Protein AF-A0A6G4RUP7-F1 (afdb_monomer)

Secondary structure (DSSP, 8-state):
-HHHHHHHHHHHHTTTTHHHHHHTHHHHHHHHHHHHHHHHHHHHHHHHHHHHHHHHHHHHHHHHHHHHHHHHHHHHHHHHHHHHHHHHHHHHHHHHH-HHHHHHHHHTBHHHHHHHHHT-HHHHHHHHHHHHHHHHHHHS-S-TT--HHHHHHHHHHHHTTS-HHHHHHHHHHTS-----SS---HHHHHHHHHTTTTTT---SHHHHHTGGGHHHHHHHHHIIIIIHHHHHHHHHHHHHTTT----GGGSTT--PPPBHHHHHHHHS--TTHHHHHHHHHHHHHHHHHHHHHHHHHHHHHHHHHHHHHHHTTT-EEEETTS--EE--SHHHHHHHHHHHHHTBTTB-GGGEEEEETTEEEEGGGGHHHHHHHHHHHHHHHHHT-TTHHHHHHHHHHHHHHHHHHHHHHHHHTSS---

Solvent-accessible surface area (backbone atoms only — not comparable to full-atom values): 23090 Å² total; per-residue (Å²): 122,68,67,64,54,52,53,51,51,53,62,68,44,48,75,79,43,41,68,61,48,66,77,38,42,69,62,54,50,51,51,52,49,50,51,50,50,51,52,50,50,47,52,50,50,52,48,51,52,52,51,52,51,49,51,50,47,52,47,53,52,50,52,50,55,43,52,49,37,42,51,52,43,52,52,54,52,49,53,52,54,59,61,40,49,66,46,48,53,51,42,50,50,46,63,75,66,38,63,68,59,47,54,30,54,73,67,35,31,34,89,48,36,41,64,60,47,65,70,35,65,66,47,47,52,40,51,52,49,53,41,53,52,55,45,44,52,68,73,60,43,62,51,96,81,59,54,70,66,63,46,41,55,58,52,48,59,53,51,75,74,52,56,50,69,59,47,43,52,53,49,51,53,28,34,47,70,76,95,75,88,74,74,78,27,62,66,46,29,54,53,39,60,74,60,44,66,38,50,85,42,64,66,44,71,72,46,54,78,30,59,95,44,45,59,60,48,43,51,53,53,43,35,77,74,45,51,54,59,54,51,51,52,51,53,48,30,52,58,36,55,91,82,47,75,80,52,70,82,76,40,91,84,59,73,88,83,54,38,35,66,59,44,48,38,68,65,42,60,28,69,56,24,65,49,48,52,48,55,62,70,46,40,64,61,49,54,53,52,51,53,52,52,50,53,72,43,27,63,61,53,49,52,53,51,49,56,59,47,47,71,53,44,66,21,33,39,38,39,74,96,53,80,72,43,72,28,84,39,53,70,56,50,52,50,52,50,56,50,47,66,74,43,64,88,78,60,65,46,83,48,28,35,38,35,47,92,90,47,75,45,57,41,59,79,46,45,69,60,50,52,52,49,54,45,37,53,28,42,54,52,44,71,72,37,94,56,36,72,60,53,52,47,54,55,51,48,46,51,49,52,53,50,52,51,51,50,51,57,46,44,55,33,33,89,65,84,126

Mean predicted aligned error: 11.7 Å

Sequence (418 aa):
MPFLFIFAILFALVPIFWNFIVENYVAIGTVATAFAFLATAWAAFEARYSAKAAMKAVKLTSDSLYEMRKASFKQWFQLLLEQHAPMHDEVQNLISTDQDISIKFNINFLQSSFPTLSKKTEVIRYINHIVSILEFVDNDFYTTNASFNEKKQYVEQLTNRINSDVKLVIAILGLNVFDNGTYTPRRLNELLNKYDFFNRECFFKEAIEKINTLDDYVNELFYKNYRNYIEIYMKKNVLTHQVEIINPIANSNFKPKVKTSIAVIWAYNNLCHAYLKKSFDELPGFMKATIDIWLENSLTIKDEHNDIFRNYVGFDLNIQGHDTIKIKAIRQLKFLIDVYLKERGRVDPHSITLTKGTEKVHFVNFIPKIEEYEFNNALLKLEKNHEKKAIIRKILEVVNENIAFYKEQLDACTFNKN

pLDDT: mean 83.31, std 15.47, range [37.56, 97.19]

Organism: Klebsiella pneumoniae (NCBI:txid573)

Structure (mmCIF, N/CA/C/O backbone):
data_AF-A0A6G4RUP7-F1
#
_entry.id   AF-A0A6G4RUP7-F1
#
loop_
_atom_site.group_PDB
_atom_site.id
_ato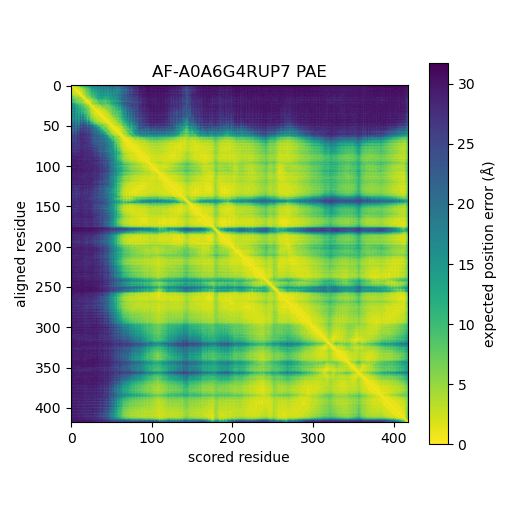m_site.type_symbol
_atom_site.label_atom_id
_atom_site.label_alt_id
_atom_site.label_comp_id
_atom_site.label_asym_id
_atom_site.label_entity_id
_atom_site.label_seq_id
_atom_site.pdbx_PDB_ins_code
_atom_site.Cartn_x
_atom_site.Cartn_y
_atom_site.Cartn_z
_atom_site.occupancy
_atom_site.B_iso_or_equiv
_atom_site.auth_seq_id
_atom_site.auth_comp_id
_atom_site.auth_asym_id
_atom_site.auth_atom_id
_atom_site.pdbx_PDB_model_num
ATOM 1 N N . MET A 1 1 ? -54.847 -14.560 72.078 1.00 48.34 1 MET A N 1
ATOM 2 C CA . MET A 1 1 ? -55.509 -15.356 73.136 1.00 48.34 1 MET A CA 1
ATOM 3 C C . MET A 1 1 ? -56.940 -15.868 72.844 1.00 48.34 1 MET A C 1
ATOM 5 O O . MET A 1 1 ? -57.367 -16.701 73.629 1.00 48.34 1 MET A O 1
ATOM 9 N N . PRO A 1 2 ? -57.679 -15.516 71.761 1.00 49.69 2 PRO A N 1
ATOM 10 C CA . PRO A 1 2 ? -59.009 -16.114 71.519 1.00 49.69 2 PRO A CA 1
ATOM 11 C C . PRO A 1 2 ? -58.966 -17.512 70.864 1.00 49.69 2 PRO A C 1
ATOM 13 O O . PRO A 1 2 ? -59.843 -18.330 71.117 1.00 49.69 2 PRO A O 1
ATOM 16 N N . PHE A 1 3 ? -57.919 -17.840 70.091 1.00 48.69 3 PHE A N 1
ATOM 17 C CA . PHE A 1 3 ? -57.777 -19.157 69.441 1.00 48.69 3 PHE A CA 1
ATOM 18 C C . PHE A 1 3 ? -57.601 -20.321 70.431 1.00 48.69 3 PHE A C 1
ATOM 20 O O . PHE A 1 3 ? -58.200 -21.374 70.245 1.00 48.69 3 PHE A O 1
ATOM 27 N N . LEU A 1 4 ? -56.839 -20.125 71.514 1.00 54.31 4 LEU A N 1
ATOM 28 C CA . LEU A 1 4 ? -56.658 -21.144 72.561 1.00 54.31 4 LEU A CA 1
ATOM 29 C C . LEU A 1 4 ? -57.971 -21.463 73.294 1.00 54.31 4 LEU A C 1
ATOM 31 O O . LEU A 1 4 ? -58.208 -22.612 73.652 1.00 54.31 4 LEU A O 1
ATOM 35 N N . PHE A 1 5 ? -58.845 -20.467 73.458 1.00 59.03 5 PHE A N 1
ATOM 36 C CA . PHE A 1 5 ? -60.151 -20.641 74.095 1.00 59.03 5 PHE A CA 1
ATOM 37 C C . PHE A 1 5 ? -61.119 -21.438 73.204 1.00 59.03 5 PHE A C 1
ATOM 39 O O . PHE A 1 5 ? -61.830 -22.315 73.687 1.00 59.03 5 PHE A O 1
ATOM 46 N N . ILE A 1 6 ? -61.086 -21.204 71.887 1.00 59.59 6 ILE A N 1
ATOM 47 C CA . ILE A 1 6 ? -61.886 -21.952 70.902 1.00 59.59 6 ILE A CA 1
ATOM 48 C C . ILE A 1 6 ? -61.450 -23.424 70.839 1.00 59.59 6 ILE A C 1
ATOM 50 O O . ILE A 1 6 ? -62.300 -24.314 70.846 1.00 59.59 6 ILE A O 1
ATOM 54 N N . PHE A 1 7 ? -60.141 -23.699 70.843 1.00 63.72 7 PHE A N 1
ATOM 55 C CA . PHE A 1 7 ? -59.631 -25.075 70.870 1.00 63.72 7 PHE A CA 1
ATOM 56 C C . PHE A 1 7 ? -59.985 -25.811 72.169 1.00 63.72 7 PHE A C 1
ATOM 58 O O . PHE A 1 7 ? -60.323 -26.991 72.114 1.00 63.72 7 PHE A O 1
ATOM 65 N N . ALA A 1 8 ? -59.977 -25.127 73.319 1.00 66.19 8 ALA A N 1
ATOM 66 C CA . ALA A 1 8 ? -60.380 -25.715 74.597 1.00 66.19 8 ALA A CA 1
ATOM 67 C C . ALA A 1 8 ? -61.874 -26.098 74.628 1.00 66.19 8 ALA A C 1
ATOM 69 O O . ALA A 1 8 ? -62.221 -27.176 75.107 1.00 66.19 8 ALA A O 1
ATOM 70 N N . ILE A 1 9 ? -62.750 -25.258 74.061 1.00 66.12 9 ILE A N 1
ATOM 71 C CA . ILE A 1 9 ? -64.188 -25.553 73.932 1.00 66.12 9 ILE A CA 1
ATOM 72 C C . ILE A 1 9 ? -64.418 -26.728 72.975 1.00 66.12 9 ILE A C 1
ATOM 74 O O . ILE A 1 9 ? -65.184 -27.634 73.292 1.00 66.12 9 ILE A O 1
ATOM 78 N N . LEU A 1 10 ? -63.726 -26.753 71.831 1.00 64.88 10 LEU A N 1
ATOM 79 C CA . LEU A 1 10 ? -63.805 -27.866 70.882 1.00 64.88 10 LEU A CA 1
ATOM 80 C C . LEU A 1 10 ? -63.379 -29.189 71.527 1.00 64.88 10 LEU A C 1
ATOM 82 O O . LEU A 1 10 ? -64.091 -30.175 71.374 1.00 64.88 10 LEU A O 1
ATOM 86 N N . PHE A 1 11 ? -62.289 -29.198 72.304 1.00 67.69 11 PHE A N 1
ATOM 87 C CA . PHE A 1 11 ? -61.836 -30.384 73.041 1.00 67.69 11 PHE A CA 1
ATOM 88 C C . PHE A 1 11 ? -62.833 -30.842 74.117 1.00 67.69 11 PHE A C 1
ATOM 90 O O . PHE A 1 11 ? -63.028 -32.044 74.287 1.00 67.69 11 PHE A O 1
ATOM 97 N N . ALA A 1 12 ? -63.501 -29.911 74.807 1.00 66.88 12 ALA A N 1
ATOM 98 C CA . ALA A 1 12 ? -64.519 -30.229 75.811 1.00 66.88 12 ALA A CA 1
ATOM 99 C C . ALA A 1 12 ? -65.829 -30.781 75.209 1.00 66.88 12 ALA A C 1
ATOM 101 O O . ALA A 1 12 ? -66.570 -31.479 75.898 1.00 66.88 12 ALA A O 1
ATOM 102 N N . LEU A 1 13 ? -66.110 -30.499 73.931 1.00 63.34 13 LEU A N 1
ATOM 103 C CA . LEU A 1 13 ? -67.299 -30.980 73.215 1.00 63.34 13 LEU A CA 1
ATOM 104 C C . LEU A 1 13 ? -67.111 -32.368 72.571 1.00 63.34 13 LEU A C 1
ATOM 106 O O . LEU A 1 13 ? -68.105 -33.029 72.268 1.00 63.34 13 LEU A O 1
ATOM 110 N N . VAL A 1 14 ? -65.869 -32.847 72.405 1.00 65.75 14 VAL A N 1
ATOM 111 C CA . VAL A 1 14 ? -65.560 -34.174 71.825 1.00 65.75 14 VAL A CA 1
ATOM 112 C C . VAL A 1 14 ? -66.259 -35.339 72.548 1.00 65.75 14 VAL A C 1
ATOM 114 O O . VAL A 1 14 ? -66.819 -36.190 71.856 1.00 65.75 14 VAL A O 1
ATOM 117 N N . PRO A 1 15 ? -66.305 -35.406 73.897 1.00 65.50 15 PRO A N 1
ATOM 118 C CA . PRO A 1 15 ? -66.977 -36.503 74.599 1.00 65.50 15 PRO A CA 1
ATOM 119 C C . PRO A 1 15 ? -68.500 -36.477 74.416 1.00 65.50 15 PRO A C 1
ATOM 121 O O . PRO A 1 15 ? -69.138 -37.524 74.381 1.00 65.50 15 PRO A O 1
ATOM 124 N N . ILE A 1 16 ? -69.081 -35.279 74.281 1.00 63.94 16 ILE A N 1
ATOM 125 C CA . ILE A 1 16 ? -70.534 -35.062 74.193 1.00 63.94 16 ILE A CA 1
ATOM 126 C C . ILE A 1 16 ? -71.071 -35.508 72.828 1.00 63.94 16 ILE A C 1
ATOM 128 O O . ILE A 1 16 ? -72.157 -36.074 72.742 1.00 63.94 16 ILE A O 1
ATOM 132 N N . PHE A 1 17 ? -70.295 -35.308 71.762 1.00 62.25 17 PHE A N 1
ATOM 133 C CA . PHE A 1 17 ? -70.669 -35.689 70.397 1.00 62.25 17 PHE A CA 1
ATOM 134 C C . PHE A 1 17 ? -70.035 -37.005 69.931 1.00 62.25 17 PHE A C 1
ATOM 136 O O . PHE A 1 17 ? -70.113 -37.330 68.748 1.00 62.25 17 PHE A O 1
ATOM 143 N N . TRP A 1 18 ? -69.440 -37.787 70.838 1.00 63.56 18 TRP A N 1
ATOM 144 C CA . TRP A 1 18 ? -68.700 -39.004 70.496 1.00 63.56 18 TRP A CA 1
ATOM 145 C C . TRP A 1 18 ? -69.524 -39.995 69.662 1.00 63.56 18 TRP A C 1
ATOM 147 O O . TRP A 1 18 ? -69.054 -40.459 68.628 1.00 63.56 18 TRP A O 1
ATOM 157 N N . ASN A 1 19 ? -70.785 -40.238 70.030 1.00 60.81 19 ASN A N 1
ATOM 158 C CA . ASN A 1 19 ? -71.661 -41.145 69.277 1.00 60.81 19 ASN A CA 1
ATOM 159 C C . ASN A 1 19 ? -71.969 -40.623 67.861 1.00 60.81 19 ASN A C 1
ATOM 161 O O . ASN A 1 19 ? -71.905 -41.383 66.900 1.00 60.81 19 ASN A O 1
ATOM 165 N N . PHE A 1 20 ? -72.205 -39.316 67.707 1.00 62.66 20 PHE A N 1
ATOM 166 C CA . PHE A 1 20 ? -72.442 -38.689 66.401 1.00 62.66 20 PHE A CA 1
ATOM 167 C C . PHE A 1 20 ? -71.188 -38.705 65.510 1.00 62.66 20 PHE A C 1
ATOM 169 O O . PHE A 1 20 ? -71.284 -38.943 64.305 1.00 62.66 20 PHE A O 1
ATOM 176 N N . ILE A 1 21 ? -70.010 -38.479 66.107 1.00 61.12 21 ILE A N 1
ATOM 177 C CA . ILE A 1 21 ? -68.705 -38.547 65.434 1.00 61.12 21 ILE A CA 1
ATOM 178 C C . ILE A 1 21 ? -68.426 -39.973 64.957 1.00 61.12 21 ILE A C 1
ATOM 180 O O . ILE A 1 21 ? -67.975 -40.144 63.829 1.00 61.12 21 ILE A O 1
ATOM 184 N N . VAL A 1 22 ? -68.714 -40.987 65.779 1.00 62.38 22 VAL A N 1
ATOM 185 C CA . VAL A 1 22 ? -68.520 -42.402 65.425 1.00 62.38 22 VAL A CA 1
ATOM 186 C C . VAL A 1 22 ? -69.478 -42.832 64.312 1.00 62.38 22 VAL A C 1
ATOM 188 O O . VAL A 1 22 ? -69.045 -43.494 63.373 1.00 62.38 22 VAL A O 1
ATOM 191 N N . GLU A 1 23 ? -70.745 -42.412 64.348 1.00 61.03 23 GLU A N 1
ATOM 192 C CA . GLU A 1 23 ? -71.731 -42.748 63.307 1.00 61.03 23 GLU A CA 1
ATOM 193 C C . GLU A 1 23 ? -71.454 -42.064 61.958 1.00 61.03 23 GLU A C 1
ATOM 195 O O . GLU A 1 23 ? -71.748 -42.629 60.907 1.00 61.03 23 GLU A O 1
ATOM 200 N N . ASN A 1 24 ? -70.846 -40.873 61.959 1.00 56.72 24 ASN A N 1
ATOM 201 C CA . ASN A 1 24 ? -70.626 -40.065 60.752 1.00 56.72 24 ASN A CA 1
ATOM 202 C C . ASN A 1 24 ? -69.139 -39.870 60.410 1.00 56.72 24 ASN A C 1
ATOM 204 O O . ASN A 1 24 ? -68.794 -38.974 59.633 1.00 56.72 24 ASN A O 1
ATOM 208 N N . TYR A 1 25 ? -68.246 -40.701 60.962 1.00 56.31 25 TYR A N 1
ATOM 209 C CA . TYR A 1 25 ? -66.792 -40.502 60.876 1.00 56.31 25 TYR A CA 1
ATOM 210 C C . TYR A 1 25 ? -66.284 -40.429 59.427 1.00 56.31 25 TYR A C 1
ATOM 212 O O . TYR A 1 25 ? -65.372 -39.659 59.124 1.00 56.31 25 TYR A O 1
ATOM 220 N N . VAL A 1 26 ? -66.910 -41.179 58.511 1.00 50.34 26 VAL A N 1
ATOM 221 C CA . VAL A 1 26 ? -66.578 -41.180 57.077 1.00 50.34 26 VAL A CA 1
ATOM 222 C C . VAL A 1 26 ? -66.950 -39.849 56.416 1.00 50.34 26 VAL A C 1
ATOM 224 O O . VAL A 1 26 ? -66.156 -39.308 55.645 1.00 50.34 26 VAL A O 1
ATOM 227 N N . ALA A 1 27 ? -68.124 -39.293 56.737 1.00 49.22 27 ALA A N 1
ATOM 228 C CA . ALA A 1 27 ? -68.607 -38.018 56.200 1.00 49.22 27 ALA A CA 1
ATOM 229 C C . ALA A 1 27 ? -67.805 -36.827 56.759 1.00 49.22 27 ALA A C 1
ATOM 231 O O . ALA A 1 27 ? -67.409 -35.925 56.022 1.00 49.22 27 ALA A O 1
ATOM 232 N N . ILE A 1 28 ? -67.481 -36.856 58.054 1.00 54.28 28 ILE A N 1
ATOM 233 C CA . ILE A 1 28 ? -66.636 -35.842 58.701 1.00 54.28 28 ILE A CA 1
ATOM 234 C C . ILE A 1 28 ? -65.202 -35.915 58.158 1.00 54.28 28 ILE A C 1
ATOM 236 O O . ILE A 1 28 ? -64.603 -34.882 57.855 1.00 54.28 28 ILE A O 1
ATOM 240 N N . GLY A 1 29 ? -64.668 -37.124 57.960 1.00 43.44 29 GLY A N 1
ATOM 241 C CA . GLY A 1 29 ? -63.347 -37.344 57.373 1.00 43.44 29 GLY A CA 1
ATOM 242 C C . GLY A 1 29 ? -63.241 -36.841 55.931 1.00 43.44 29 GLY A C 1
ATOM 243 O O . GLY A 1 29 ? -62.243 -36.216 55.571 1.00 43.44 29 GLY A O 1
ATOM 244 N N . THR A 1 30 ? -64.279 -37.032 55.109 1.00 44.81 30 THR A N 1
ATOM 245 C CA . THR A 1 30 ? -64.307 -36.532 53.721 1.00 44.81 30 THR A CA 1
ATOM 246 C C . THR A 1 30 ? -64.417 -35.009 53.651 1.00 44.81 30 THR A C 1
ATOM 248 O O . THR A 1 30 ? -63.700 -34.392 52.864 1.00 44.81 30 THR A O 1
ATOM 251 N N . VAL A 1 31 ? -65.222 -34.380 54.513 1.00 42.66 31 VAL A N 1
ATOM 252 C CA . VAL A 1 31 ? -65.316 -32.911 54.608 1.00 42.66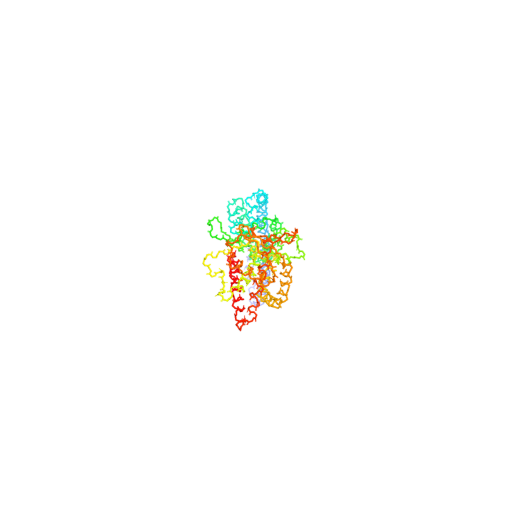 31 VAL A CA 1
ATOM 253 C C . VAL A 1 31 ? -64.005 -32.298 55.113 1.00 42.66 31 VAL A C 1
ATOM 255 O O . VAL A 1 31 ? -63.512 -31.340 54.520 1.00 42.66 31 VAL A O 1
ATOM 258 N N . ALA A 1 32 ? -63.384 -32.876 56.145 1.00 47.16 32 ALA A N 1
ATOM 259 C CA . ALA A 1 32 ? -62.076 -32.438 56.637 1.00 47.16 32 ALA A CA 1
ATOM 260 C C . ALA A 1 32 ? -60.985 -32.564 55.560 1.00 47.16 32 ALA A C 1
ATOM 262 O O . ALA A 1 32 ? -60.170 -31.658 55.390 1.00 47.16 32 ALA A O 1
ATOM 263 N N . THR A 1 33 ? -61.013 -33.648 54.780 1.00 44.12 33 THR A N 1
ATOM 264 C CA . THR A 1 33 ? -60.099 -33.861 53.650 1.00 44.12 33 THR A CA 1
ATOM 265 C C . THR A 1 33 ? -60.329 -32.823 52.546 1.00 44.12 33 THR A C 1
ATOM 267 O O . THR A 1 33 ? -59.367 -32.251 52.041 1.00 44.12 33 THR A O 1
ATOM 270 N N . ALA A 1 34 ? -61.582 -32.491 52.215 1.00 37.56 34 ALA A N 1
ATOM 271 C CA . ALA A 1 34 ? -61.910 -31.443 51.245 1.00 37.56 34 ALA A CA 1
ATOM 272 C C . ALA A 1 34 ? -61.453 -30.046 51.708 1.00 37.56 34 ALA A C 1
ATOM 274 O O . ALA A 1 34 ? -60.876 -29.297 50.919 1.00 37.56 34 ALA A O 1
ATOM 275 N N . PHE A 1 35 ? -61.629 -29.708 52.991 1.00 42.44 35 PHE A N 1
ATOM 276 C CA . PHE A 1 35 ? -61.098 -28.467 53.565 1.00 42.44 35 PHE A CA 1
ATOM 277 C C . PHE A 1 35 ? -59.569 -28.439 53.579 1.00 42.44 35 PHE A C 1
ATOM 279 O O . PHE A 1 35 ? -58.987 -27.401 53.271 1.00 42.44 35 PHE A O 1
ATOM 286 N N . ALA A 1 36 ? -58.909 -29.564 53.863 1.00 45.16 36 ALA A N 1
ATOM 287 C CA . ALA A 1 36 ? -57.458 -29.670 53.760 1.00 45.16 36 ALA A CA 1
ATOM 288 C C . ALA A 1 36 ? -56.982 -29.475 52.310 1.00 45.16 36 ALA A C 1
ATOM 290 O O . ALA A 1 36 ? -56.021 -28.740 52.090 1.00 45.16 36 ALA A O 1
ATOM 291 N N . PHE A 1 37 ? -57.676 -30.029 51.308 1.00 39.66 37 PHE A N 1
ATOM 292 C CA . PHE A 1 37 ? -57.364 -29.795 49.894 1.00 39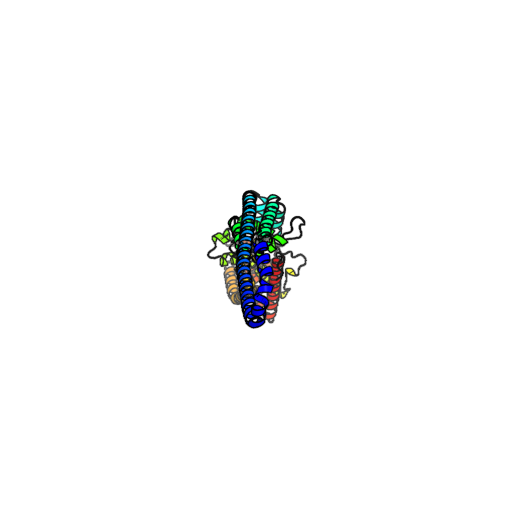.66 37 PHE A CA 1
ATOM 293 C C . PHE A 1 37 ? -57.582 -28.339 49.474 1.00 39.66 37 PHE A C 1
ATOM 295 O O . PHE A 1 37 ? -56.735 -27.788 48.777 1.00 39.66 37 PHE A O 1
ATOM 302 N N . LEU A 1 38 ? -58.660 -27.690 49.922 1.00 40.97 38 LEU A N 1
ATOM 303 C CA . LEU A 1 38 ? -58.923 -26.274 49.642 1.00 40.97 38 LEU A CA 1
ATOM 304 C C . LEU A 1 38 ? -57.905 -25.354 50.324 1.00 40.97 38 LEU A C 1
ATOM 306 O O . LEU A 1 38 ? -57.403 -24.432 49.688 1.00 40.97 38 LEU A O 1
ATOM 310 N N . ALA A 1 39 ? -57.538 -25.634 51.577 1.00 45.56 39 ALA A N 1
ATOM 311 C CA . ALA A 1 39 ? -56.478 -24.920 52.284 1.00 45.56 39 ALA A CA 1
ATOM 312 C C . ALA A 1 39 ? -55.111 -25.123 51.609 1.00 45.56 39 ALA A C 1
ATOM 314 O O . ALA A 1 39 ? -54.370 -24.163 51.415 1.00 45.56 39 ALA A O 1
ATOM 315 N N . THR A 1 40 ? -54.802 -26.347 51.172 1.00 45.41 40 THR A N 1
ATOM 316 C CA . THR A 1 40 ? -53.569 -26.651 50.426 1.00 45.41 40 THR A CA 1
ATOM 317 C C . THR A 1 40 ? -53.556 -25.957 49.062 1.00 45.41 40 THR A C 1
ATOM 319 O O . THR A 1 40 ? -52.537 -25.397 48.663 1.00 45.41 40 THR A O 1
ATOM 322 N N . ALA A 1 41 ? -54.689 -25.926 48.356 1.00 40.56 41 ALA A N 1
ATOM 323 C CA . ALA A 1 41 ? -54.832 -25.238 47.076 1.00 40.56 41 ALA A CA 1
ATOM 324 C C . ALA A 1 41 ? -54.733 -23.712 47.221 1.00 40.56 41 ALA A C 1
ATOM 326 O O . ALA A 1 41 ? -54.109 -23.062 46.385 1.00 40.56 41 ALA A O 1
ATOM 327 N N . TRP A 1 42 ? -55.291 -23.145 48.294 1.00 47.56 42 TRP A N 1
ATOM 328 C CA . TRP A 1 42 ? -55.171 -21.726 48.622 1.00 47.56 42 TRP A CA 1
ATOM 329 C C . TRP A 1 42 ? -53.729 -21.350 48.967 1.00 47.56 42 TRP A C 1
ATOM 331 O O . TRP A 1 42 ? -53.185 -20.415 48.386 1.00 47.56 42 TRP A O 1
ATOM 341 N N . ALA A 1 43 ? -53.068 -22.134 49.822 1.00 51.12 43 ALA A N 1
ATOM 342 C CA . ALA A 1 43 ? -51.656 -21.949 50.141 1.00 51.12 43 ALA A CA 1
ATOM 343 C C . ALA A 1 43 ? -50.767 -22.071 48.889 1.00 51.12 43 ALA A C 1
ATOM 345 O O . ALA A 1 43 ? -49.859 -21.266 48.693 1.00 51.12 43 ALA A O 1
ATOM 346 N N . ALA A 1 44 ? -51.054 -23.018 47.988 1.00 43.22 44 ALA A N 1
ATOM 347 C CA . ALA A 1 44 ? -50.356 -23.146 46.708 1.00 43.22 44 ALA A CA 1
ATOM 348 C C . ALA A 1 44 ? -50.629 -21.958 45.761 1.00 43.22 44 ALA A C 1
ATOM 350 O O . ALA A 1 44 ? -49.724 -21.506 45.052 1.00 43.22 44 ALA A O 1
ATOM 351 N N . PHE A 1 45 ? -51.852 -21.422 45.752 1.00 48.28 45 PHE A N 1
ATOM 352 C CA . PHE A 1 45 ? -52.222 -20.238 44.976 1.00 48.28 45 PHE A CA 1
ATOM 353 C C . PHE A 1 45 ? -51.530 -18.967 45.497 1.00 48.28 45 PHE A C 1
ATOM 355 O O . PHE A 1 45 ? -50.929 -18.235 44.706 1.00 48.28 45 PHE A O 1
ATOM 362 N N . GLU A 1 46 ? -51.528 -18.735 46.812 1.00 54.03 46 GLU A N 1
ATOM 363 C CA . GLU A 1 46 ? -50.800 -17.631 47.452 1.00 54.03 46 GLU A CA 1
ATOM 364 C C . GLU A 1 46 ? -49.282 -17.759 47.274 1.00 54.03 46 GLU A C 1
ATOM 366 O O . GLU A 1 46 ? -48.610 -16.763 46.989 1.00 54.03 46 GLU A O 1
ATOM 371 N N . ALA A 1 47 ? -48.734 -18.976 47.346 1.00 45.41 47 ALA A N 1
ATOM 372 C CA . ALA A 1 47 ? -47.324 -19.238 47.064 1.00 45.41 47 ALA A CA 1
ATOM 373 C C . ALA A 1 47 ? -46.972 -18.918 45.602 1.00 45.41 47 ALA A C 1
ATOM 375 O O . ALA A 1 47 ? -45.949 -18.286 45.335 1.00 45.41 47 ALA A O 1
ATOM 376 N N . ARG A 1 48 ? -47.839 -19.268 44.641 1.00 42.38 48 ARG A N 1
ATOM 377 C CA . ARG A 1 48 ? -47.665 -18.916 43.222 1.00 42.38 48 ARG A CA 1
ATOM 378 C C . ARG A 1 48 ? -47.748 -17.407 42.988 1.00 42.38 48 ARG A C 1
ATOM 380 O O . ARG A 1 48 ? -46.958 -16.868 42.211 1.00 42.38 48 ARG A O 1
ATOM 387 N N . TYR A 1 49 ? -48.687 -16.719 43.636 1.00 57.84 49 TYR A N 1
ATOM 388 C CA . TYR A 1 49 ? -48.815 -15.263 43.548 1.00 57.84 49 TYR A CA 1
ATOM 389 C C . TYR A 1 49 ? -47.584 -14.558 44.139 1.00 57.84 49 TYR A C 1
ATOM 391 O O . TYR A 1 49 ? -47.001 -13.685 43.491 1.00 57.84 49 TYR A O 1
ATOM 399 N N . SER A 1 50 ? -47.115 -15.016 45.302 1.00 43.53 50 SER A N 1
ATOM 400 C CA . SER A 1 50 ? -45.895 -14.533 45.958 1.00 43.53 50 SER A CA 1
ATOM 401 C C . SER A 1 50 ? -44.644 -14.793 45.117 1.00 43.53 50 SER A C 1
ATOM 403 O O . SER A 1 50 ? -43.832 -13.890 44.938 1.00 43.53 50 SER A O 1
ATOM 405 N N . ALA A 1 51 ? -44.513 -15.973 44.504 1.00 42.88 51 ALA A N 1
ATOM 406 C CA . ALA A 1 51 ? -43.414 -16.288 43.591 1.00 42.88 51 ALA A CA 1
ATOM 407 C C . ALA A 1 51 ? -43.431 -15.405 42.332 1.00 42.88 51 ALA A C 1
ATOM 409 O O . ALA A 1 51 ? -42.384 -14.943 41.886 1.00 42.88 51 ALA A O 1
ATOM 410 N N . LYS A 1 52 ? -44.613 -15.105 41.776 1.00 54.91 52 LYS A N 1
ATOM 411 C CA . LYS A 1 52 ? -44.753 -14.192 40.631 1.00 54.91 52 LYS A CA 1
ATOM 412 C C . LYS A 1 52 ? -44.385 -12.753 41.002 1.00 54.91 52 LYS A C 1
ATOM 414 O O . LYS A 1 52 ? -43.732 -12.073 40.211 1.00 54.91 52 LYS A O 1
ATOM 419 N N . ALA A 1 53 ? -44.773 -12.291 42.189 1.00 50.84 53 ALA A N 1
ATOM 420 C CA . ALA A 1 53 ? -44.380 -10.985 42.711 1.00 50.84 53 ALA A CA 1
ATOM 421 C C . ALA A 1 53 ? -42.868 -10.917 42.985 1.00 50.84 53 ALA A C 1
ATOM 423 O O . ALA A 1 53 ? -42.230 -9.946 42.587 1.00 50.84 53 ALA A O 1
ATOM 424 N N . ALA A 1 54 ? -42.279 -11.971 43.558 1.00 41.25 54 ALA A N 1
ATOM 425 C CA . ALA A 1 54 ? -40.840 -12.093 43.771 1.00 41.25 54 ALA A CA 1
ATOM 426 C C . ALA A 1 54 ? -40.068 -12.131 42.447 1.00 41.25 54 ALA A C 1
ATOM 428 O O . ALA A 1 54 ? -39.093 -11.410 42.304 1.00 41.25 54 ALA A O 1
ATOM 429 N N . MET A 1 55 ? -40.529 -12.871 41.434 1.00 43.88 55 MET A N 1
ATOM 430 C CA . MET A 1 55 ? -39.944 -12.840 40.088 1.00 43.88 55 MET A CA 1
ATOM 431 C C . MET A 1 55 ? -40.063 -11.461 39.442 1.00 43.88 55 MET A C 1
ATOM 433 O O . MET A 1 55 ? -39.125 -11.014 38.792 1.00 43.88 55 MET A O 1
ATOM 437 N N . LYS A 1 56 ? -41.194 -10.766 39.621 1.00 54.59 56 LYS A N 1
ATOM 438 C CA . LYS A 1 56 ? -41.361 -9.392 39.134 1.00 54.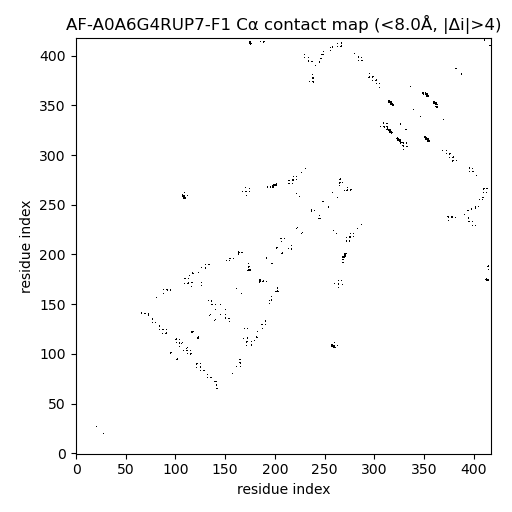59 56 LYS A CA 1
ATOM 439 C C . LYS A 1 56 ? -40.410 -8.433 39.853 1.00 54.59 56 LYS A C 1
ATOM 441 O O . LYS A 1 56 ? -39.821 -7.590 39.191 1.00 54.59 56 LYS A O 1
ATOM 446 N N . ALA A 1 57 ? -40.221 -8.585 41.162 1.00 45.28 57 ALA A N 1
ATOM 447 C CA . ALA A 1 57 ? -39.262 -7.812 41.943 1.00 45.28 57 ALA A CA 1
ATOM 448 C C . ALA A 1 57 ? -37.815 -8.129 41.536 1.00 45.28 57 ALA A C 1
ATOM 450 O O . ALA A 1 57 ? -37.060 -7.211 41.262 1.00 45.28 57 ALA A O 1
ATOM 451 N N . VAL A 1 58 ? -37.446 -9.404 41.387 1.00 42.59 58 VAL A N 1
ATOM 452 C CA . VAL A 1 58 ? -36.133 -9.843 40.882 1.00 42.59 58 VAL A CA 1
ATOM 453 C C . VAL A 1 58 ? -35.887 -9.309 39.476 1.00 42.59 58 VAL A C 1
ATOM 455 O O . VAL A 1 58 ? -34.791 -8.840 39.194 1.00 42.59 58 VAL A O 1
ATOM 458 N N . LYS A 1 59 ? -36.901 -9.320 38.605 1.00 47.91 59 LYS A N 1
ATOM 459 C CA . LYS A 1 59 ? -36.814 -8.738 37.266 1.00 47.91 59 LYS A CA 1
ATOM 460 C C . LYS A 1 59 ? -36.617 -7.224 37.328 1.00 47.91 59 LYS A C 1
ATOM 462 O O . LYS A 1 59 ? -35.692 -6.735 36.707 1.00 47.91 59 LYS A O 1
ATOM 467 N N . LEU A 1 60 ? -37.397 -6.503 38.137 1.00 54.09 60 LEU A N 1
ATOM 468 C CA . LEU A 1 60 ? -37.225 -5.060 38.353 1.00 54.09 60 LEU A CA 1
ATOM 469 C C . LEU A 1 60 ? -35.843 -4.715 38.932 1.00 54.09 60 LEU A C 1
ATOM 471 O O . LEU A 1 60 ? -35.245 -3.732 38.510 1.00 54.09 60 LEU A O 1
ATOM 475 N N . THR A 1 61 ? -35.316 -5.525 39.853 1.00 51.34 61 THR A N 1
ATOM 476 C CA . THR A 1 61 ? -33.965 -5.366 40.415 1.00 51.34 61 THR A CA 1
ATOM 477 C C . THR A 1 61 ? -32.881 -5.706 39.392 1.00 51.34 61 THR A C 1
ATOM 479 O O . THR A 1 61 ? -31.854 -5.043 39.325 1.00 51.34 61 THR A O 1
ATOM 482 N N . SER A 1 62 ? -33.089 -6.726 38.562 1.00 51.34 62 SER A N 1
ATOM 483 C CA . SER A 1 62 ? -32.182 -7.069 37.463 1.00 51.34 62 SER A CA 1
ATOM 484 C C . SER A 1 62 ? -32.149 -5.965 36.405 1.00 51.34 62 SER A C 1
ATOM 486 O O . SER A 1 62 ? -31.068 -5.567 35.972 1.00 51.34 62 SER A O 1
ATOM 488 N N . ASP A 1 63 ? -33.319 -5.450 36.022 1.00 62.75 63 ASP A N 1
ATOM 489 C CA . ASP A 1 63 ? -33.484 -4.355 35.067 1.00 62.75 63 ASP A CA 1
ATOM 490 C C . ASP A 1 63 ? -32.866 -3.061 35.631 1.00 62.75 63 ASP A C 1
ATOM 492 O O . ASP A 1 63 ? -32.137 -2.369 34.923 1.00 62.75 63 ASP A O 1
ATOM 496 N N . SER A 1 64 ? -33.043 -2.769 36.927 1.00 56.75 64 SER A N 1
ATOM 497 C CA . SER A 1 64 ? -32.415 -1.606 37.570 1.00 56.75 64 SER A CA 1
ATOM 498 C C . SER A 1 64 ? -30.892 -1.734 37.682 1.00 56.75 64 SER A C 1
ATOM 500 O O . SER A 1 64 ? -30.180 -0.770 37.408 1.00 56.75 64 SER A O 1
ATOM 502 N N . LEU A 1 65 ? -30.361 -2.920 38.001 1.00 62.75 65 LEU A N 1
ATOM 503 C CA . LEU A 1 65 ? -28.917 -3.194 37.997 1.00 62.75 65 LEU A CA 1
ATOM 504 C C . LEU A 1 65 ? -28.316 -3.121 36.589 1.00 62.75 65 LEU A C 1
ATOM 506 O O . LEU A 1 65 ? -27.150 -2.757 36.430 1.00 62.75 65 LEU A O 1
ATOM 510 N N . TYR A 1 66 ? -29.071 -3.509 35.563 1.00 71.88 66 TYR A N 1
ATOM 511 C CA . TYR A 1 66 ? -28.666 -3.357 34.169 1.00 71.88 66 TYR A CA 1
ATOM 512 C C . TYR A 1 66 ? -28.608 -1.877 33.768 1.00 71.88 66 TYR A C 1
ATOM 514 O O . TYR A 1 66 ? -27.571 -1.428 33.279 1.00 71.88 66 TYR A O 1
ATOM 522 N N . GLU A 1 67 ? -29.657 -1.099 34.049 1.00 73.06 67 GLU A N 1
ATOM 523 C CA . GLU A 1 67 ? -29.676 0.338 33.753 1.00 73.06 67 GLU A CA 1
ATOM 524 C C . GLU A 1 67 ? -28.605 1.107 34.539 1.00 73.06 67 GLU A C 1
ATOM 526 O O . GLU A 1 67 ? -27.945 1.981 33.981 1.00 73.06 67 GLU A O 1
ATOM 531 N N . MET A 1 68 ? -28.337 0.731 35.794 1.00 65.12 68 MET A N 1
ATOM 532 C CA . MET A 1 68 ? -27.249 1.311 36.587 1.00 65.12 68 MET A CA 1
ATOM 533 C C . MET A 1 68 ? -25.875 1.024 35.966 1.00 65.12 68 MET A C 1
ATOM 535 O O . MET A 1 68 ? -25.083 1.945 35.783 1.00 65.12 68 MET A O 1
ATOM 539 N N . ARG A 1 69 ? -25.597 -0.231 35.576 1.00 69.69 69 ARG A N 1
ATOM 540 C CA . ARG A 1 69 ? -24.340 -0.599 34.894 1.00 69.69 69 ARG A CA 1
ATOM 541 C C . ARG A 1 69 ? -24.174 0.143 33.572 1.00 69.69 69 ARG A C 1
ATOM 543 O O . ARG A 1 69 ? -23.091 0.639 33.278 1.00 69.69 69 ARG A O 1
ATOM 550 N N . LYS A 1 70 ? -25.250 0.263 32.796 1.00 83.56 70 LYS A N 1
ATOM 551 C CA . LYS A 1 70 ? -25.276 1.010 31.535 1.00 83.56 70 LYS A CA 1
ATOM 552 C C . LYS A 1 70 ? -25.033 2.503 31.746 1.00 83.56 70 LYS A C 1
ATOM 554 O O . LYS A 1 70 ? -24.285 3.106 30.979 1.00 83.56 70 LYS A O 1
ATOM 559 N N . ALA A 1 71 ? -25.632 3.099 32.775 1.00 71.44 71 ALA A N 1
ATOM 560 C CA . ALA A 1 71 ? -25.410 4.494 33.141 1.00 71.44 71 ALA A CA 1
ATOM 561 C C . ALA A 1 71 ? -23.957 4.736 33.573 1.00 71.44 71 ALA A C 1
ATOM 563 O O . ALA A 1 71 ? -23.317 5.640 33.040 1.00 71.44 71 ALA A O 1
ATOM 564 N N . SER A 1 72 ? -23.403 3.886 34.447 1.00 65.44 72 SER A N 1
ATOM 565 C CA . SER A 1 72 ? -21.992 3.958 34.843 1.00 65.44 72 SER A CA 1
ATOM 566 C C . SER A 1 72 ? -21.054 3.790 33.651 1.00 65.44 72 SER A C 1
ATOM 568 O O . SER A 1 72 ? -20.132 4.584 33.500 1.00 65.44 72 SER A O 1
ATOM 570 N N . PHE A 1 73 ? -21.306 2.821 32.766 1.00 81.25 73 PHE A N 1
ATOM 571 C CA . PHE A 1 73 ? -20.515 2.649 31.547 1.00 81.25 73 PHE A CA 1
ATOM 572 C C . PHE A 1 73 ? -20.522 3.916 30.688 1.00 81.25 73 PHE A C 1
ATOM 574 O O . PHE A 1 73 ? -19.467 4.398 30.292 1.00 81.25 73 PHE A O 1
ATOM 581 N N . LYS A 1 74 ? -21.704 4.495 30.437 1.00 85.38 74 LYS A N 1
ATOM 582 C CA . LYS A 1 74 ? -21.832 5.741 29.667 1.00 85.38 74 LYS A CA 1
ATOM 583 C C . LYS A 1 74 ? -21.099 6.907 30.330 1.00 85.38 74 LYS A C 1
ATOM 585 O O . LYS A 1 74 ? -20.474 7.687 29.623 1.00 85.38 74 LYS A O 1
ATOM 590 N N . GLN A 1 75 ? -21.163 7.018 31.655 1.00 73.56 75 GLN A N 1
ATOM 591 C CA . GLN A 1 75 ? -20.469 8.062 32.407 1.00 73.56 75 GLN A CA 1
ATOM 592 C C . GLN A 1 75 ? -18.946 7.935 32.276 1.00 73.56 75 GLN A C 1
ATOM 594 O O . GLN A 1 75 ? -18.276 8.917 31.971 1.00 73.56 75 GLN A O 1
ATOM 599 N N . TRP A 1 76 ? -18.401 6.729 32.446 1.00 70.31 76 TRP A N 1
ATOM 600 C CA . TRP A 1 76 ? -16.969 6.471 32.276 1.00 70.31 76 TRP A CA 1
ATOM 601 C C . TRP A 1 76 ? -16.511 6.656 30.829 1.00 70.31 76 TRP A C 1
ATOM 603 O O . TRP A 1 76 ? -15.490 7.293 30.590 1.00 70.31 76 TRP A O 1
ATOM 613 N N . PHE A 1 77 ? -17.293 6.180 29.858 1.00 81.31 77 PHE A N 1
ATOM 614 C CA . PHE A 1 77 ? -17.020 6.410 28.442 1.00 81.31 77 PHE A CA 1
ATOM 615 C C . PHE A 1 77 ? -16.964 7.907 28.120 1.00 81.31 77 PHE A C 1
ATOM 617 O O . PHE A 1 77 ? -16.036 8.371 27.465 1.00 81.31 77 PHE A O 1
ATOM 624 N N . GLN A 1 78 ? -17.926 8.678 28.629 1.00 81.81 78 GLN A N 1
ATOM 625 C CA . GLN A 1 78 ? -17.968 10.124 28.452 1.00 81.81 78 GLN A CA 1
ATOM 626 C C . GLN A 1 78 ? -16.753 10.815 29.092 1.00 81.81 78 GLN A C 1
ATOM 628 O O . GLN A 1 78 ? -16.157 11.674 28.451 1.00 81.81 78 GLN A O 1
ATOM 633 N N . LEU A 1 79 ? -16.325 10.392 30.287 1.00 75.19 79 LEU A N 1
ATOM 634 C CA . LEU A 1 79 ? -15.103 10.899 30.922 1.00 75.19 79 LEU A CA 1
ATOM 635 C C . LEU A 1 79 ? -13.858 10.633 30.058 1.00 75.19 79 LEU A C 1
ATOM 637 O O . LEU A 1 79 ? -13.012 11.511 29.892 1.00 75.19 79 LEU A O 1
ATOM 641 N N . LEU A 1 80 ? -13.749 9.440 29.468 1.00 78.56 80 LEU A N 1
ATOM 642 C CA . LEU A 1 80 ? -12.647 9.122 28.560 1.00 78.56 80 LEU A CA 1
ATOM 643 C C . LEU A 1 80 ? -12.693 9.982 27.284 1.00 78.56 80 LEU A C 1
ATOM 645 O O . LEU A 1 80 ? -11.648 10.416 26.795 1.00 78.56 80 LEU A O 1
ATOM 649 N N . LEU A 1 81 ? -13.887 10.279 26.759 1.00 85.69 81 LEU A N 1
ATOM 650 C CA . LEU A 1 81 ? -14.063 11.197 25.629 1.00 85.69 81 LEU A CA 1
ATOM 651 C C . LEU A 1 81 ? -13.763 12.663 25.986 1.00 85.69 81 LEU A C 1
ATOM 653 O O . LEU A 1 81 ? -13.332 13.425 25.123 1.00 85.69 81 LEU A O 1
ATOM 657 N N . GLU A 1 82 ? -13.971 13.071 27.234 1.00 80.12 82 GLU A N 1
ATOM 658 C CA . GLU A 1 82 ? -13.591 14.401 27.725 1.00 80.12 82 GLU A CA 1
ATOM 659 C C . GLU A 1 82 ? -12.073 14.535 27.857 1.00 80.12 82 GLU A C 1
ATOM 661 O O . GLU A 1 82 ? -11.514 15.551 27.458 1.00 80.12 82 GLU A O 1
ATOM 666 N N . GLN A 1 83 ? -11.389 13.486 28.325 1.00 79.31 83 GLN A N 1
ATOM 667 C CA . GLN A 1 83 ? -9.921 13.425 28.338 1.00 79.31 83 GLN A CA 1
ATOM 668 C C . GLN A 1 83 ? -9.323 13.367 26.927 1.00 79.31 83 GLN A C 1
ATOM 670 O O . GLN A 1 83 ? -8.224 13.864 26.692 1.00 79.31 83 GLN A O 1
ATOM 675 N N . HIS A 1 84 ? -10.053 12.775 25.982 1.00 90.12 84 HIS A N 1
ATOM 676 C CA . HIS A 1 84 ? -9.627 12.651 24.595 1.00 90.12 84 HIS A CA 1
ATOM 677 C C . HIS A 1 84 ? -9.467 14.004 23.895 1.00 90.12 84 HIS A C 1
ATOM 679 O O . HIS A 1 84 ? -8.494 14.179 23.168 1.00 90.12 84 HIS A O 1
ATOM 685 N N . ALA A 1 85 ? -10.389 14.947 24.112 1.00 88.75 85 ALA A N 1
ATOM 686 C CA . ALA A 1 85 ? -10.412 16.228 23.401 1.00 88.75 85 ALA A CA 1
ATOM 687 C C . ALA A 1 85 ? -9.101 17.039 23.524 1.00 88.75 85 ALA A C 1
ATOM 689 O O . ALA A 1 85 ? -8.482 17.296 22.493 1.00 88.75 85 ALA A O 1
ATOM 690 N N . PRO A 1 86 ? -8.594 17.371 24.731 1.00 88.25 86 PRO A N 1
ATOM 691 C CA . PRO A 1 86 ? -7.359 18.146 24.847 1.00 88.25 86 PRO A CA 1
ATOM 692 C C . PRO A 1 86 ? -6.127 17.398 24.314 1.00 88.25 86 PRO A C 1
ATOM 694 O O . PRO A 1 86 ? -5.208 18.029 23.799 1.00 88.25 86 PRO A O 1
ATOM 697 N N . MET A 1 87 ? -6.098 16.062 24.401 1.00 91.81 87 MET A N 1
ATOM 698 C CA . MET A 1 87 ? -5.006 15.270 23.825 1.00 91.81 87 MET A CA 1
ATOM 699 C C . MET A 1 87 ? -5.060 15.233 22.292 1.00 91.81 87 MET A C 1
ATOM 701 O O . MET A 1 87 ? -4.020 15.243 21.637 1.00 91.81 87 MET A O 1
ATOM 705 N N . HIS A 1 88 ? -6.264 15.175 21.714 1.00 96.38 88 HIS A N 1
ATOM 706 C CA . HIS A 1 88 ? -6.465 15.251 20.267 1.00 96.38 88 HIS A CA 1
ATOM 707 C C . HIS A 1 88 ? -5.992 16.603 19.728 1.00 96.38 88 HIS A C 1
ATOM 709 O O . HIS A 1 88 ? -5.208 16.617 18.780 1.00 96.38 88 HIS A O 1
ATOM 715 N N . ASP A 1 89 ? -6.372 17.707 20.377 1.00 95.62 89 ASP A N 1
ATOM 716 C CA . ASP A 1 89 ? -5.949 19.059 19.991 1.00 95.62 89 ASP A CA 1
ATOM 717 C C . ASP A 1 89 ? -4.423 19.220 20.041 1.00 95.62 89 ASP A C 1
ATOM 719 O O . ASP A 1 89 ? -3.810 19.796 19.141 1.00 95.62 89 ASP A O 1
ATOM 723 N N . GLU A 1 90 ? -3.779 18.676 21.074 1.00 95.75 90 GLU A N 1
ATOM 724 C CA . GLU A 1 90 ? -2.323 18.695 21.217 1.00 95.75 90 GLU A CA 1
ATOM 725 C C . GLU A 1 90 ? -1.622 17.916 20.094 1.00 95.75 90 GLU A C 1
ATOM 727 O O . GLU A 1 90 ? -0.697 18.437 19.468 1.00 95.75 90 GLU A O 1
ATOM 732 N N . VAL A 1 91 ? -2.086 16.699 19.784 1.00 96.44 91 VAL A N 1
ATOM 733 C CA . VAL A 1 91 ? -1.538 15.902 18.676 1.00 96.44 91 VAL A CA 1
ATOM 734 C C . VAL A 1 91 ? -1.805 16.575 17.330 1.00 96.44 91 VAL A C 1
ATOM 736 O O . VAL A 1 91 ? -0.909 16.615 16.489 1.00 96.44 91 VAL A O 1
ATOM 739 N N . GLN A 1 92 ? -2.986 17.157 17.120 1.00 96.31 92 GLN A N 1
ATOM 740 C CA . GLN A 1 92 ? -3.298 17.888 15.892 1.00 96.31 92 GLN A CA 1
ATOM 741 C C . GLN A 1 92 ? -2.366 19.088 15.694 1.00 96.31 92 GLN A C 1
ATOM 743 O O . GLN A 1 92 ? -1.832 19.293 14.597 1.00 96.31 92 GLN A O 1
ATOM 748 N N . ASN A 1 93 ? -2.149 19.868 16.754 1.00 95.75 93 ASN A N 1
ATOM 749 C CA . ASN A 1 93 ? -1.226 20.997 16.735 1.00 95.75 93 ASN A CA 1
ATOM 750 C C . ASN A 1 93 ? 0.201 20.532 16.441 1.00 95.75 93 ASN A C 1
ATOM 752 O O . ASN A 1 93 ? 0.886 21.144 15.620 1.00 95.75 93 ASN A O 1
ATOM 756 N N . LEU A 1 94 ? 0.634 19.420 17.041 1.00 95.19 94 LEU A N 1
ATOM 757 C CA . LEU A 1 94 ? 1.943 18.833 16.775 1.00 95.19 94 LEU A CA 1
ATOM 758 C C . LEU A 1 94 ? 2.092 18.420 15.302 1.00 95.19 94 LEU A C 1
ATOM 760 O O . LEU A 1 94 ? 3.079 18.790 14.674 1.00 95.19 94 LEU A O 1
ATOM 764 N N . ILE A 1 95 ? 1.108 17.723 14.721 1.00 94.00 95 ILE A N 1
ATOM 765 C CA . ILE A 1 95 ? 1.131 17.319 13.301 1.00 94.00 95 ILE A CA 1
ATOM 766 C C . ILE A 1 95 ? 1.229 18.543 12.380 1.00 94.00 95 ILE A C 1
ATOM 768 O O . ILE A 1 95 ? 1.928 18.506 11.369 1.00 94.00 95 ILE A O 1
ATOM 772 N N . SER A 1 96 ? 0.547 19.634 12.736 1.00 90.75 96 SER A N 1
ATOM 773 C CA . SER A 1 96 ? 0.479 20.846 11.913 1.00 90.75 96 SER A CA 1
ATOM 774 C C . SER A 1 96 ? 1.718 21.745 12.024 1.00 90.75 96 SER A C 1
ATOM 776 O O . SER A 1 96 ? 1.984 22.529 11.115 1.00 90.75 96 SER A O 1
ATOM 778 N N . THR A 1 97 ? 2.475 21.660 13.122 1.00 94.06 97 THR A N 1
ATOM 779 C CA . THR A 1 97 ? 3.590 22.584 13.415 1.00 94.06 97 THR A CA 1
ATOM 780 C C . THR A 1 97 ? 4.970 21.932 13.373 1.00 94.06 97 THR A C 1
ATOM 782 O O . THR A 1 97 ? 5.958 22.615 13.095 1.00 94.06 97 THR A O 1
ATOM 785 N N . ASP A 1 98 ? 5.068 20.624 13.613 1.00 94.06 98 ASP A N 1
ATOM 786 C CA . ASP A 1 98 ? 6.345 19.920 13.669 1.00 94.06 98 ASP A CA 1
ATOM 787 C C . ASP A 1 98 ? 6.908 19.667 12.261 1.00 94.06 98 ASP A C 1
ATOM 789 O O . ASP A 1 98 ? 6.381 18.885 11.460 1.00 94.06 98 ASP A O 1
ATOM 793 N N . GLN A 1 99 ? 8.024 20.332 11.958 1.00 91.56 99 GLN A N 1
ATOM 794 C CA . GLN A 1 99 ? 8.679 20.224 10.655 1.00 91.56 99 GLN A CA 1
ATOM 795 C C . GLN A 1 99 ? 9.205 18.814 10.364 1.00 91.56 99 GLN A C 1
ATOM 797 O O . GLN A 1 99 ? 9.173 18.399 9.205 1.00 91.56 99 GLN A O 1
ATOM 802 N N . ASP A 1 100 ? 9.672 18.065 11.370 1.00 91.75 100 ASP A N 1
ATOM 803 C CA . ASP A 1 100 ? 10.184 16.710 11.142 1.00 91.75 100 ASP A CA 1
ATOM 804 C C . ASP A 1 100 ? 9.037 15.775 10.750 1.00 91.75 100 ASP A C 1
ATOM 806 O O . ASP A 1 100 ? 9.155 15.053 9.761 1.00 91.75 100 ASP A O 1
ATOM 810 N N . ILE A 1 101 ? 7.884 15.854 11.426 1.00 91.94 101 ILE A N 1
ATOM 811 C CA . ILE A 1 101 ? 6.687 15.089 11.034 1.00 91.94 101 ILE A CA 1
ATOM 812 C C . ILE A 1 101 ? 6.305 15.401 9.581 1.00 91.94 101 ILE A C 1
ATOM 814 O O . ILE A 1 101 ? 6.188 14.480 8.767 1.00 91.94 101 ILE A O 1
ATOM 818 N N . SER A 1 102 ? 6.195 16.686 9.232 1.00 90.19 102 SER A N 1
ATOM 819 C CA . SER A 1 102 ? 5.839 17.130 7.878 1.00 90.19 102 SER A CA 1
ATOM 820 C C . SER A 1 102 ? 6.808 16.601 6.810 1.00 90.19 102 SER A C 1
ATOM 822 O O . SER A 1 102 ? 6.393 15.988 5.822 1.00 90.19 102 SER A O 1
ATOM 824 N N . ILE A 1 103 ? 8.121 16.738 7.030 1.00 89.31 103 ILE A N 1
ATOM 825 C CA . ILE A 1 103 ? 9.152 16.242 6.106 1.00 89.31 103 ILE A CA 1
ATOM 826 C C . ILE A 1 103 ? 9.037 14.722 5.926 1.00 89.31 103 ILE A C 1
ATOM 828 O O . ILE A 1 103 ? 9.093 14.219 4.801 1.00 89.31 103 ILE A O 1
ATOM 832 N N . LYS A 1 104 ? 8.864 13.965 7.014 1.00 90.25 104 LYS A N 1
ATOM 833 C CA . LYS A 1 104 ? 8.821 12.493 6.973 1.00 90.25 104 LYS A CA 1
ATOM 834 C C . LYS A 1 104 ? 7.533 11.973 6.340 1.00 90.25 104 LYS A C 1
ATOM 836 O O . LYS A 1 104 ? 7.568 10.928 5.686 1.00 90.25 104 LYS A O 1
ATOM 841 N N . PHE A 1 105 ? 6.422 12.692 6.485 1.00 88.50 105 PHE A N 1
ATOM 842 C CA . PHE A 1 105 ? 5.160 12.383 5.811 1.00 88.50 105 PHE A CA 1
ATOM 843 C C . PHE A 1 105 ? 5.265 12.648 4.305 1.00 88.50 105 PHE A C 1
ATOM 845 O O . PHE A 1 105 ? 4.900 11.776 3.518 1.00 88.50 105 PHE A O 1
ATOM 852 N N . ASN A 1 106 ? 5.889 13.759 3.896 1.00 87.19 106 ASN A N 1
ATOM 853 C CA . ASN A 1 106 ? 6.134 14.081 2.483 1.00 87.19 106 ASN A CA 1
ATOM 854 C C . ASN A 1 106 ? 7.054 13.066 1.786 1.00 87.19 106 ASN A C 1
ATOM 856 O O . ASN A 1 106 ? 6.841 12.703 0.630 1.00 87.19 106 ASN A O 1
ATOM 860 N N . ILE A 1 107 ? 8.064 12.553 2.495 1.00 87.44 107 ILE A N 1
ATOM 861 C CA . ILE A 1 107 ? 8.933 11.476 1.998 1.00 87.44 107 ILE A CA 1
ATOM 862 C C . ILE A 1 107 ? 8.146 10.156 1.797 1.00 87.44 107 ILE A C 1
ATOM 864 O O . ILE A 1 107 ? 8.497 9.344 0.927 1.00 87.44 107 ILE A O 1
ATOM 868 N N . ASN A 1 108 ? 7.063 9.955 2.563 1.00 90.69 108 ASN A N 1
ATOM 869 C CA . ASN A 1 108 ? 6.109 8.846 2.444 1.00 90.69 108 ASN A CA 1
ATOM 870 C C . ASN A 1 108 ? 6.779 7.459 2.522 1.00 90.69 108 ASN A C 1
ATOM 872 O O . ASN A 1 108 ? 6.428 6.546 1.781 1.00 90.69 108 ASN A O 1
ATOM 876 N N . PHE A 1 109 ? 7.777 7.287 3.392 1.00 91.75 109 PHE A N 1
ATOM 877 C CA . PHE A 1 109 ? 8.384 5.981 3.671 1.00 91.75 109 PHE A CA 1
ATOM 878 C C . PHE A 1 109 ? 8.053 5.538 5.088 1.00 91.75 109 PHE A C 1
ATOM 880 O O . PHE A 1 109 ? 8.329 6.263 6.045 1.00 91.75 109 PHE A O 1
ATOM 887 N N . LEU A 1 110 ? 7.545 4.314 5.227 1.00 90.81 110 LEU A N 1
ATOM 888 C CA . LEU A 1 110 ? 7.061 3.796 6.504 1.00 90.81 110 LEU A CA 1
ATOM 889 C C . LEU A 1 110 ? 8.183 3.716 7.547 1.00 90.81 110 LEU A C 1
ATOM 891 O O . LEU A 1 110 ? 8.008 4.130 8.691 1.00 90.81 110 LEU A O 1
ATOM 895 N N . GLN A 1 111 ? 9.374 3.303 7.101 1.00 87.38 111 GLN A N 1
ATOM 896 C CA . GLN A 1 111 ? 10.623 3.269 7.872 1.00 87.38 111 GLN A CA 1
ATOM 897 C C . GLN A 1 111 ? 11.019 4.639 8.453 1.00 87.38 111 GLN A C 1
ATOM 899 O O . GLN A 1 111 ? 11.866 4.710 9.336 1.00 87.38 111 GLN A O 1
ATOM 904 N N . SER A 1 112 ? 10.479 5.732 7.913 1.00 89.25 112 SER A N 1
ATOM 905 C CA . SER A 1 112 ? 10.744 7.102 8.357 1.00 89.25 112 SER A CA 1
ATOM 906 C C . SER A 1 112 ? 9.573 7.673 9.155 1.00 89.25 112 SER A C 1
ATOM 908 O O . SER A 1 112 ? 9.797 8.232 10.222 1.00 89.25 112 SER A O 1
ATOM 910 N N . SER A 1 113 ? 8.335 7.506 8.679 1.00 91.50 113 SER A N 1
ATOM 911 C CA . SER A 1 113 ? 7.146 8.049 9.344 1.00 91.50 113 SER A CA 1
ATOM 912 C C . SER A 1 113 ? 6.905 7.407 10.715 1.00 91.50 113 SER A C 1
ATOM 914 O O . SER A 1 113 ? 6.668 8.122 11.684 1.00 91.50 113 SER A O 1
ATOM 916 N N . PHE A 1 114 ? 7.010 6.076 10.820 1.00 92.06 114 PHE A N 1
ATOM 917 C CA . PHE A 1 114 ? 6.703 5.366 12.065 1.00 92.06 114 PHE A CA 1
ATOM 918 C C . PHE A 1 114 ? 7.660 5.737 13.212 1.00 92.06 114 PHE A C 1
ATOM 920 O O . PHE A 1 114 ? 7.166 6.181 14.248 1.00 92.06 114 PHE A O 1
ATOM 927 N N . PRO A 1 115 ? 9.003 5.663 13.061 1.00 88.94 115 PRO A N 1
ATOM 928 C CA . PRO A 1 115 ? 9.904 6.003 14.163 1.00 88.94 115 PRO A CA 1
ATOM 929 C C . PRO A 1 115 ? 9.854 7.478 14.567 1.00 88.94 115 PRO A C 1
ATOM 931 O O . PRO A 1 115 ? 10.142 7.800 15.716 1.00 88.94 115 PRO A O 1
ATOM 934 N N . THR A 1 116 ? 9.527 8.384 13.639 1.00 91.69 116 THR A N 1
ATOM 935 C CA . THR A 1 116 ? 9.347 9.806 13.965 1.00 91.69 116 THR A CA 1
ATOM 936 C C . THR A 1 116 ? 8.137 10.001 14.874 1.00 91.69 116 THR A C 1
ATOM 938 O O . THR A 1 116 ? 8.259 10.687 15.884 1.00 91.69 116 THR A O 1
ATOM 941 N N . LEU A 1 117 ? 7.005 9.355 14.577 1.00 92.44 117 LEU A N 1
ATOM 942 C CA . LEU A 1 117 ? 5.808 9.423 15.421 1.00 92.44 117 LEU A CA 1
ATOM 943 C C . LEU A 1 117 ? 6.002 8.700 16.757 1.00 92.44 117 LEU A C 1
ATOM 945 O O . LEU A 1 117 ? 5.634 9.234 17.800 1.00 92.44 117 LEU A O 1
ATOM 949 N N . SER A 1 118 ? 6.623 7.516 16.749 1.00 90.56 118 SER A N 1
ATOM 950 C CA . SER A 1 118 ? 6.753 6.685 17.953 1.00 90.56 118 SER A CA 1
ATOM 951 C C . SER A 1 118 ? 7.670 7.286 19.025 1.00 90.56 118 SER A C 1
ATOM 953 O O . SER A 1 118 ? 7.686 6.815 20.156 1.00 90.56 118 SER A O 1
ATOM 955 N N . LYS A 1 119 ? 8.455 8.312 18.674 1.00 89.25 119 LYS A N 1
ATOM 956 C CA . LYS A 1 119 ? 9.346 9.040 19.590 1.00 89.25 119 LYS A CA 1
ATOM 957 C C . LYS A 1 119 ? 8.711 10.290 20.202 1.00 89.25 119 LYS A C 1
ATOM 959 O O . LYS A 1 119 ? 9.334 10.908 21.061 1.00 89.25 119 LYS A O 1
ATOM 964 N N . LYS A 1 120 ? 7.516 10.692 19.760 1.00 91.44 120 LYS A N 1
ATOM 965 C CA . LYS A 1 120 ? 6.807 11.861 20.295 1.00 91.44 120 LYS A CA 1
ATOM 966 C C . LYS A 1 120 ? 5.943 11.429 21.476 1.00 91.44 120 LYS A C 1
ATOM 968 O O . LYS A 1 120 ? 5.008 10.644 21.313 1.00 91.44 120 LYS A O 1
ATOM 973 N N . THR A 1 121 ? 6.258 11.930 22.665 1.00 91.00 121 THR A N 1
ATOM 974 C CA . THR A 1 121 ? 5.589 11.541 23.915 1.00 91.00 121 THR A CA 1
ATOM 975 C C . THR A 1 121 ? 4.093 11.849 23.883 1.00 91.00 121 THR A C 1
ATOM 977 O O . THR A 1 121 ? 3.288 11.036 24.328 1.00 91.00 121 THR A O 1
ATOM 980 N N . GLU A 1 122 ? 3.716 12.993 23.316 1.00 92.44 122 GLU A N 1
ATOM 981 C CA . GLU A 1 122 ? 2.337 13.457 23.159 1.00 92.44 122 GLU A CA 1
ATOM 982 C C . GLU A 1 122 ? 1.532 12.475 22.302 1.00 92.44 122 GLU A C 1
ATOM 984 O O . GLU A 1 122 ? 0.429 12.071 22.672 1.00 92.44 122 GLU A O 1
ATOM 989 N N . VAL A 1 123 ? 2.135 12.009 21.202 1.00 94.81 123 VAL A N 1
ATOM 990 C CA . VAL A 1 123 ? 1.533 11.025 20.298 1.00 94.81 123 VAL A CA 1
ATOM 991 C C . VAL A 1 123 ? 1.368 9.682 21.002 1.00 94.81 123 VAL A C 1
ATOM 993 O O . VAL A 1 123 ? 0.270 9.136 21.008 1.00 94.81 123 VAL A O 1
ATOM 996 N N . ILE A 1 124 ? 2.417 9.153 21.640 1.00 92.12 124 ILE A N 1
ATOM 997 C CA . ILE A 1 124 ? 2.334 7.866 22.350 1.00 92.12 124 ILE A CA 1
ATOM 998 C C . ILE A 1 124 ? 1.300 7.914 23.479 1.00 92.12 124 ILE A C 1
ATOM 1000 O O . ILE A 1 124 ? 0.507 6.983 23.629 1.00 92.12 124 ILE A O 1
ATOM 1004 N N . ARG A 1 125 ? 1.257 9.010 24.246 1.00 90.44 125 ARG A N 1
ATOM 1005 C CA . ARG A 1 125 ? 0.256 9.218 25.298 1.00 90.44 125 ARG A CA 1
ATOM 1006 C C . ARG A 1 125 ? -1.161 9.174 24.729 1.00 90.44 125 ARG A C 1
ATOM 1008 O O . ARG A 1 125 ? -2.013 8.486 25.286 1.00 90.44 125 ARG A O 1
ATOM 1015 N N . TYR A 1 126 ? -1.397 9.863 23.616 1.00 95.44 126 TYR A N 1
ATOM 1016 C CA . TYR A 1 126 ? -2.692 9.852 22.947 1.00 95.44 126 TYR A CA 1
ATOM 1017 C C . TYR A 1 126 ? -3.064 8.465 22.417 1.00 95.44 126 TYR A C 1
ATOM 1019 O O . TYR A 1 126 ? -4.183 8.006 22.624 1.00 95.44 126 TYR A O 1
ATOM 1027 N N . ILE A 1 127 ? -2.124 7.752 21.796 1.00 95.00 127 ILE A N 1
ATOM 1028 C CA . ILE A 1 127 ? -2.363 6.393 21.304 1.00 95.00 127 ILE A CA 1
ATOM 1029 C C . ILE A 1 127 ? -2.727 5.431 22.436 1.00 95.00 127 ILE A C 1
ATOM 1031 O O . ILE A 1 127 ? -3.673 4.657 22.295 1.00 95.00 127 ILE A O 1
ATOM 1035 N N . ASN A 1 128 ? -2.034 5.503 23.571 1.00 88.44 128 ASN A N 1
ATOM 1036 C CA . ASN A 1 128 ? -2.385 4.699 24.739 1.00 88.44 128 ASN A CA 1
ATOM 1037 C C . ASN A 1 128 ? -3.793 5.038 25.248 1.00 88.44 128 ASN A C 1
ATOM 1039 O O . ASN A 1 128 ? -4.532 4.135 25.627 1.00 88.44 128 ASN A O 1
ATOM 1043 N N . HIS A 1 129 ? -4.202 6.310 25.195 1.00 89.81 129 HIS A N 1
ATOM 1044 C CA . HIS A 1 129 ? -5.571 6.713 25.530 1.00 89.81 129 HIS A CA 1
ATOM 1045 C C . HIS A 1 129 ? -6.611 6.138 24.558 1.00 89.81 129 HIS A C 1
ATOM 1047 O O . HIS A 1 129 ? -7.651 5.646 24.990 1.00 89.81 129 HIS A O 1
ATOM 1053 N N . ILE A 1 130 ? -6.317 6.120 23.252 1.00 95.94 130 ILE A N 1
ATOM 1054 C CA . ILE A 1 130 ? -7.167 5.457 22.250 1.00 95.94 130 ILE A CA 1
ATOM 1055 C C . ILE A 1 130 ? -7.308 3.963 22.559 1.00 95.94 130 ILE A C 1
ATOM 1057 O O . ILE A 1 130 ? -8.428 3.452 22.547 1.00 95.94 130 ILE A O 1
ATOM 1061 N N . VAL A 1 131 ? -6.208 3.275 22.883 1.00 91.50 131 VAL A N 1
ATOM 1062 C CA . VAL A 1 131 ? -6.249 1.865 23.305 1.00 91.50 131 VAL A CA 1
ATOM 1063 C C . VAL A 1 131 ? -7.147 1.706 24.531 1.00 91.50 131 VAL A C 1
ATOM 1065 O O . VAL A 1 131 ? -8.073 0.906 24.472 1.00 91.50 131 VAL A O 1
ATOM 1068 N N . SER A 1 132 ? -6.968 2.515 25.579 1.00 84.56 132 SER A N 1
ATOM 1069 C CA . SER A 1 132 ? -7.801 2.468 26.789 1.00 84.56 132 SER A CA 1
ATOM 1070 C C . SER A 1 132 ? -9.295 2.641 26.498 1.00 84.56 132 SER A C 1
ATOM 1072 O O . SER A 1 132 ? -10.114 1.916 27.058 1.00 84.56 132 SER A O 1
ATOM 1074 N N . ILE A 1 133 ? -9.676 3.558 25.599 1.00 88.06 133 ILE A N 1
ATOM 1075 C CA . ILE A 1 133 ? -11.086 3.731 25.207 1.00 88.06 133 ILE A CA 1
ATOM 1076 C C . ILE A 1 133 ? -11.613 2.480 24.502 1.00 88.06 133 ILE A C 1
ATOM 1078 O O . ILE A 1 133 ? -12.702 1.999 24.820 1.00 88.06 133 ILE A O 1
ATOM 1082 N N . LEU A 1 134 ? -10.858 1.956 23.536 1.00 93.25 134 LEU A N 1
ATOM 1083 C CA . LEU A 1 134 ? -11.266 0.780 22.770 1.00 93.25 134 LEU A CA 1
ATOM 1084 C C . LEU A 1 134 ? -11.343 -0.471 23.656 1.00 93.25 134 LEU A C 1
ATOM 1086 O O . LEU A 1 134 ? -12.268 -1.266 23.501 1.00 93.25 134 LEU A O 1
ATOM 1090 N N . GLU A 1 135 ? -10.426 -0.626 24.611 1.00 88.38 135 GLU A N 1
ATOM 1091 C CA . GLU A 1 135 ? -10.454 -1.701 25.603 1.00 88.38 135 GLU A CA 1
ATOM 1092 C C . GLU A 1 135 ? -11.623 -1.573 26.568 1.00 88.38 135 GLU A C 1
ATOM 1094 O O . GLU A 1 135 ? -12.273 -2.576 26.841 1.00 88.38 135 GLU A O 1
ATOM 1099 N N . PHE A 1 136 ? -11.943 -0.363 27.025 1.00 83.69 136 PHE A N 1
ATOM 1100 C CA . PHE A 1 136 ? -13.107 -0.128 27.874 1.00 83.69 136 PHE A CA 1
ATOM 1101 C C . PHE A 1 136 ? -14.408 -0.534 27.165 1.00 83.69 136 PHE A C 1
ATOM 1103 O O . PHE A 1 136 ? -15.263 -1.210 27.737 1.00 83.69 136 PHE A O 1
ATOM 1110 N N . VAL A 1 137 ? -14.547 -0.188 25.880 1.00 88.81 137 VAL A N 1
ATOM 1111 C CA . VAL A 1 137 ? -15.689 -0.627 25.062 1.00 88.81 137 VAL A CA 1
ATOM 1112 C C . VAL A 1 137 ? -15.680 -2.146 24.849 1.00 88.81 137 VAL A C 1
ATOM 1114 O O . VAL A 1 137 ? -16.744 -2.771 24.812 1.00 88.81 137 VAL A O 1
ATOM 1117 N N . ASP A 1 138 ? -14.503 -2.757 24.712 1.00 88.06 138 ASP A N 1
ATOM 1118 C CA . ASP A 1 138 ? -14.381 -4.186 24.438 1.00 88.06 138 ASP A CA 1
ATOM 1119 C C . ASP A 1 138 ? -14.616 -5.074 25.666 1.00 88.06 138 ASP A C 1
ATOM 1121 O O . ASP A 1 138 ? -15.407 -6.019 25.598 1.00 88.06 138 ASP A O 1
ATOM 1125 N N . ASN A 1 139 ? -13.971 -4.757 26.783 1.00 81.19 139 ASN A N 1
ATOM 1126 C CA . ASN A 1 139 ? -13.891 -5.602 27.972 1.00 81.19 139 ASN A CA 1
ATOM 1127 C C . ASN A 1 139 ? -14.930 -5.221 29.032 1.00 81.19 139 ASN A C 1
ATOM 1129 O O . ASN A 1 139 ? -15.574 -6.103 29.597 1.00 81.19 139 ASN A O 1
ATOM 1133 N N . ASP A 1 140 ? -15.138 -3.923 29.263 1.00 73.31 140 ASP A N 1
ATOM 1134 C CA . ASP A 1 140 ? -15.935 -3.402 30.385 1.00 73.31 140 ASP A CA 1
ATOM 1135 C C . ASP A 1 140 ? -17.371 -3.041 29.986 1.00 73.31 140 ASP A C 1
ATOM 1137 O O . ASP A 1 140 ? -18.080 -2.304 30.680 1.00 73.31 140 ASP A O 1
ATOM 1141 N N . PHE A 1 141 ? -17.831 -3.569 28.851 1.00 82.38 141 PHE A N 1
ATOM 1142 C CA . PHE A 1 141 ? -19.180 -3.320 28.373 1.00 82.38 141 PHE A CA 1
ATOM 1143 C C . PHE A 1 141 ? -20.218 -3.799 29.395 1.00 82.38 141 PHE A C 1
ATOM 1145 O O . PHE A 1 141 ? -20.126 -4.892 29.952 1.00 82.38 141 PHE A O 1
ATOM 1152 N N . TYR A 1 142 ? -21.263 -3.001 29.603 1.00 70.25 142 TYR A N 1
ATOM 1153 C CA . TYR A 1 142 ? -22.246 -3.188 30.679 1.00 70.25 142 TYR A CA 1
ATOM 1154 C C . TYR A 1 142 ? -23.084 -4.482 30.594 1.00 70.25 142 TYR A C 1
ATOM 1156 O O . TYR A 1 142 ? -23.889 -4.757 31.488 1.00 70.25 142 TYR A O 1
ATOM 1164 N N . THR A 1 143 ? -22.918 -5.283 29.537 1.00 74.69 143 THR A N 1
ATOM 1165 C CA . THR A 1 143 ? -23.518 -6.613 29.398 1.00 74.69 143 THR A CA 1
ATOM 1166 C C . THR A 1 143 ? -22.608 -7.571 28.629 1.00 74.69 143 THR A C 1
ATOM 1168 O O . THR A 1 143 ? -22.014 -7.213 27.613 1.00 74.69 143 THR A O 1
ATOM 1171 N N . THR A 1 144 ? -22.534 -8.820 29.096 1.00 69.69 144 THR A N 1
ATOM 1172 C CA . THR A 1 144 ? -21.714 -9.891 28.502 1.00 69.69 144 THR A CA 1
ATOM 1173 C C . THR A 1 144 ? -22.280 -10.415 27.183 1.00 69.69 144 THR A C 1
ATOM 1175 O O . THR A 1 144 ? -21.541 -10.973 26.381 1.00 69.69 144 THR A O 1
ATOM 1178 N N . ASN A 1 145 ? -23.580 -10.211 26.942 1.00 73.00 145 ASN A N 1
ATOM 1179 C CA . ASN A 1 145 ? -24.289 -10.672 25.743 1.00 73.00 145 ASN A CA 1
ATOM 1180 C C . ASN A 1 145 ? -24.531 -9.537 24.736 1.00 73.00 145 ASN A C 1
ATOM 1182 O O . ASN A 1 145 ? -25.416 -9.648 23.888 1.00 73.00 145 ASN A O 1
ATOM 1186 N N . ALA A 1 146 ? -23.808 -8.421 24.863 1.00 75.31 146 ALA A N 1
ATOM 1187 C CA . ALA A 1 146 ? -23.950 -7.296 23.950 1.00 75.31 146 ALA A CA 1
ATOM 1188 C C . ALA A 1 146 ? -23.684 -7.736 22.517 1.00 75.31 146 ALA A C 1
ATOM 1190 O O . ALA A 1 146 ? -22.702 -8.433 22.243 1.00 75.31 146 ALA A O 1
ATOM 1191 N N . SER A 1 147 ? -24.524 -7.273 21.595 1.00 82.19 147 SER A N 1
ATOM 1192 C CA . SER A 1 147 ? -24.208 -7.444 20.186 1.00 82.19 147 SER A CA 1
ATOM 1193 C C . SER A 1 147 ? -22.938 -6.657 19.852 1.00 82.19 147 SER A C 1
ATOM 1195 O O . SER A 1 147 ? -22.706 -5.555 20.355 1.00 82.19 147 SER A O 1
ATOM 1197 N N . PHE A 1 148 ? -22.109 -7.207 18.967 1.00 87.12 148 PHE A N 1
ATOM 1198 C CA . PHE A 1 148 ? -20.929 -6.506 18.459 1.00 87.12 148 PHE A CA 1
ATOM 1199 C C . PHE A 1 148 ? -21.291 -5.130 17.858 1.00 87.12 148 PHE A C 1
ATOM 1201 O O . PHE A 1 148 ? -20.552 -4.162 18.028 1.00 87.12 148 PHE A O 1
ATOM 1208 N N . ASN A 1 149 ? -22.475 -5.016 17.246 1.00 87.88 149 ASN A N 1
ATOM 1209 C CA . ASN A 1 149 ? -22.992 -3.767 16.686 1.00 87.88 149 ASN A CA 1
ATOM 1210 C C . ASN A 1 149 ? -23.217 -2.679 17.745 1.00 87.88 149 ASN A C 1
ATOM 1212 O O . ASN A 1 149 ? -22.936 -1.515 17.479 1.00 87.88 149 ASN A O 1
ATOM 1216 N N . GLU A 1 150 ? -23.683 -3.032 18.946 1.00 88.50 150 GLU A N 1
ATOM 1217 C CA . GLU A 1 150 ? -23.833 -2.058 20.035 1.00 88.50 150 GLU A CA 1
ATOM 1218 C C . GLU A 1 150 ? -22.479 -1.501 20.476 1.00 88.50 150 GLU A C 1
ATOM 1220 O O . GLU A 1 150 ? -22.337 -0.289 20.615 1.00 88.50 150 GLU A O 1
ATOM 1225 N N . LYS A 1 151 ? -21.462 -2.357 20.637 1.00 92.31 151 LYS A N 1
ATOM 1226 C CA . LYS A 1 151 ? -20.092 -1.909 20.942 1.00 92.31 151 LYS A CA 1
ATOM 1227 C C . LYS A 1 151 ? -19.547 -1.006 19.836 1.00 92.31 151 LYS A C 1
ATOM 1229 O O . LYS A 1 151 ? -18.995 0.058 20.118 1.00 92.31 151 LYS A O 1
ATOM 1234 N N . LYS A 1 152 ? -19.774 -1.388 18.575 1.00 93.00 152 LYS A N 1
ATOM 1235 C CA . LYS A 1 152 ? -19.346 -0.626 17.396 1.00 93.00 152 LYS A CA 1
ATOM 1236 C C . LYS A 1 152 ? -19.903 0.801 17.385 1.00 93.00 152 LYS A C 1
ATOM 1238 O O . LYS A 1 152 ? -19.157 1.713 17.059 1.00 93.00 152 LYS A O 1
ATOM 1243 N N . GLN A 1 153 ? -21.136 1.034 17.845 1.00 92.88 153 GLN A N 1
ATOM 1244 C CA . GLN A 1 153 ? -21.703 2.391 17.951 1.00 92.88 153 GLN A CA 1
ATOM 1245 C C . GLN A 1 153 ? -20.922 3.312 18.905 1.00 92.88 153 GLN A C 1
ATOM 1247 O O . GLN A 1 153 ? -20.848 4.520 18.679 1.00 92.88 153 GLN A O 1
ATOM 1252 N N . TYR A 1 154 ? -20.342 2.777 19.983 1.00 94.00 154 TYR A N 1
ATOM 1253 C CA . TYR A 1 154 ? -19.492 3.565 20.884 1.00 94.00 154 TYR A CA 1
ATOM 1254 C C . TYR A 1 154 ? -18.131 3.857 20.249 1.00 94.00 154 TYR A C 1
ATOM 1256 O O . TYR A 1 154 ? -17.643 4.982 20.334 1.00 94.00 154 TYR A O 1
ATOM 1264 N N . VAL A 1 155 ? -17.551 2.889 19.535 1.00 95.62 155 VAL A N 1
ATOM 1265 C CA . VAL A 1 155 ? -16.330 3.130 18.752 1.00 95.62 155 VAL A CA 1
ATOM 1266 C C . VAL A 1 155 ? -16.577 4.177 17.663 1.00 95.62 155 VAL A C 1
ATOM 1268 O O . VAL A 1 155 ? -15.769 5.086 17.502 1.00 95.62 155 VAL A O 1
ATOM 1271 N N . GLU A 1 156 ? -17.725 4.140 16.986 1.00 94.50 156 GLU A N 1
ATOM 1272 C CA . GLU A 1 156 ? -18.105 5.145 15.990 1.00 94.50 156 GLU A CA 1
ATOM 1273 C C . GLU A 1 156 ? -18.167 6.559 16.593 1.00 94.50 156 GLU A C 1
ATOM 1275 O O . GLU A 1 156 ? -17.653 7.506 15.995 1.00 94.50 156 GLU A O 1
ATOM 1280 N N . GLN A 1 157 ? -18.700 6.716 17.812 1.00 94.69 157 GLN A N 1
ATOM 1281 C CA . GLN A 1 157 ? -18.689 8.006 18.519 1.00 94.69 157 GLN A CA 1
ATOM 1282 C C . GLN A 1 157 ? -17.273 8.543 18.752 1.00 94.69 157 GLN A C 1
ATOM 1284 O O . GLN A 1 157 ? -17.063 9.746 18.603 1.00 94.69 157 GLN A O 1
ATOM 1289 N N . LEU A 1 158 ? -16.312 7.675 19.086 1.00 95.56 158 LEU A N 1
ATOM 1290 C CA . LEU A 1 158 ? -14.902 8.056 19.169 1.00 95.56 158 LEU A CA 1
ATOM 1291 C C . LEU A 1 158 ? -14.364 8.438 17.784 1.00 95.56 158 LEU A C 1
ATOM 1293 O O . LEU A 1 158 ? -13.816 9.523 17.626 1.00 95.56 158 LEU A O 1
ATOM 1297 N N . THR A 1 159 ? -14.554 7.592 16.767 1.00 95.06 159 THR A N 1
ATOM 1298 C CA . THR A 1 159 ? -14.007 7.833 15.417 1.00 95.06 159 THR A CA 1
ATOM 1299 C C . THR A 1 159 ? -14.489 9.150 14.805 1.00 95.06 159 THR A C 1
ATOM 1301 O O . THR A 1 159 ? -13.727 9.810 14.102 1.00 95.06 159 THR A O 1
ATOM 1304 N N . ASN A 1 160 ? -15.725 9.567 15.096 1.00 93.69 160 ASN A N 1
ATOM 1305 C CA . ASN A 1 160 ? -16.307 10.815 14.598 1.00 93.69 160 ASN A CA 1
ATOM 1306 C C . ASN A 1 160 ? -15.728 12.069 15.272 1.00 93.69 160 ASN A C 1
ATOM 1308 O O . ASN A 1 160 ? -15.911 13.169 14.760 1.00 93.69 160 ASN A O 1
ATOM 1312 N N . ARG A 1 161 ? -15.038 11.917 16.407 1.00 94.50 161 ARG A N 1
ATOM 1313 C CA . ARG A 1 161 ? -14.362 13.012 17.122 1.00 94.50 161 ARG A CA 1
ATOM 1314 C C . ARG A 1 161 ? -12.900 13.182 16.712 1.00 94.50 161 ARG A C 1
ATOM 1316 O O . ARG A 1 161 ? -12.246 14.095 17.194 1.00 94.50 161 ARG A O 1
ATOM 1323 N N . ILE A 1 162 ? -12.399 12.330 15.818 1.00 96.06 162 ILE A N 1
ATOM 1324 C CA . ILE A 1 162 ? -11.009 12.342 15.360 1.00 96.06 162 ILE A CA 1
ATOM 1325 C C . ILE A 1 162 ? 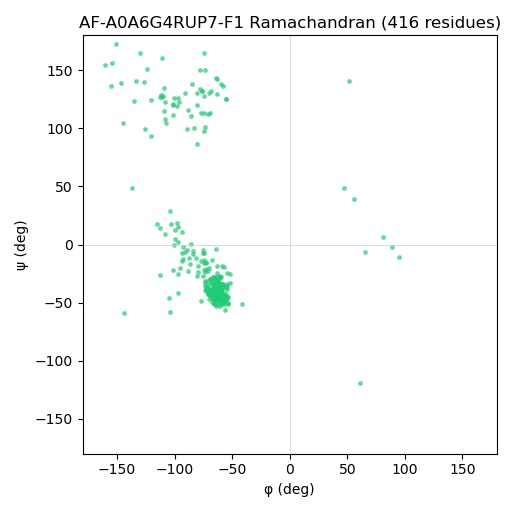-10.985 12.748 13.890 1.00 96.06 162 ILE A C 1
ATOM 1327 O O . ILE A 1 162 ? -11.652 12.145 13.045 1.00 96.06 162 ILE A O 1
ATOM 1331 N N . ASN A 1 163 ? -10.193 13.764 13.575 1.00 92.94 163 ASN A N 1
ATOM 1332 C CA . ASN A 1 163 ? -9.958 14.193 12.199 1.00 92.94 163 ASN A CA 1
ATOM 1333 C C . ASN A 1 163 ? -9.032 13.227 11.429 1.00 92.94 163 ASN A C 1
ATOM 1335 O O . ASN A 1 163 ? -8.355 12.372 12.004 1.00 92.94 163 ASN A O 1
ATOM 1339 N N . SER A 1 164 ? -9.008 13.364 10.104 1.00 91.62 164 SER A N 1
ATOM 1340 C CA . SER A 1 164 ? -8.297 12.441 9.210 1.00 91.62 164 SER A CA 1
ATOM 1341 C C . SER A 1 164 ? -6.781 12.408 9.430 1.00 91.62 164 SER A C 1
ATOM 1343 O O . SER A 1 164 ? -6.193 11.327 9.401 1.00 91.62 164 SER A O 1
ATOM 1345 N N . ASP A 1 165 ? -6.150 13.545 9.737 1.00 92.88 165 ASP A N 1
ATOM 1346 C CA . ASP A 1 165 ? -4.702 13.612 9.986 1.00 92.88 165 ASP A CA 1
ATOM 1347 C C . ASP A 1 165 ? -4.299 12.811 11.233 1.00 92.88 165 ASP A C 1
ATOM 1349 O O . ASP A 1 165 ? -3.355 12.015 11.203 1.00 92.88 165 ASP A O 1
ATOM 1353 N N . VAL A 1 166 ? -5.053 12.950 12.330 1.00 96.00 166 VAL A N 1
ATOM 1354 C CA . VAL A 1 166 ? -4.798 12.175 13.550 1.00 96.00 166 VAL A CA 1
ATOM 1355 C C . VAL A 1 166 ? -5.171 10.705 13.351 1.00 96.00 166 VAL A C 1
ATOM 1357 O O . VAL A 1 166 ? -4.456 9.824 13.828 1.00 96.00 166 VAL A O 1
ATOM 1360 N N . LYS A 1 167 ? -6.225 10.397 12.583 1.00 96.44 167 LYS A N 1
ATOM 1361 C CA . LYS A 1 167 ? -6.533 9.012 12.185 1.00 96.44 167 LYS A CA 1
ATOM 1362 C C . LYS A 1 167 ? -5.400 8.372 11.390 1.00 96.44 167 LYS A C 1
ATOM 1364 O O . LYS A 1 167 ? -5.112 7.201 11.620 1.00 96.44 167 LYS A O 1
ATOM 1369 N N . LEU A 1 168 ? -4.732 9.116 10.509 1.00 95.88 168 LEU A N 1
ATOM 1370 C CA . LEU A 1 168 ? -3.550 8.629 9.799 1.00 95.88 168 LEU A CA 1
ATOM 1371 C C . LEU A 1 168 ? -2.407 8.319 10.776 1.00 95.88 168 LEU A C 1
ATOM 1373 O O . LEU A 1 168 ? -1.772 7.275 10.645 1.00 95.88 168 LEU A O 1
ATOM 1377 N N . VAL A 1 169 ? -2.177 9.156 11.794 1.00 96.06 169 VAL A N 1
ATOM 1378 C CA . VAL A 1 169 ? -1.199 8.867 12.861 1.00 96.06 169 VAL A CA 1
ATOM 1379 C C . VAL A 1 169 ? -1.552 7.587 13.622 1.00 96.06 169 VAL A C 1
ATOM 1381 O O . VAL A 1 169 ? -0.680 6.734 13.797 1.00 96.06 169 VAL A O 1
ATOM 1384 N N . ILE A 1 170 ? -2.819 7.414 14.017 1.00 97.19 170 ILE A N 1
ATOM 1385 C CA . ILE A 1 170 ? -3.308 6.184 14.662 1.00 97.19 170 ILE A CA 1
ATOM 1386 C C . ILE A 1 170 ? -3.077 4.976 13.746 1.00 97.19 170 ILE A C 1
ATOM 1388 O O . ILE A 1 170 ? -2.563 3.955 14.196 1.00 97.19 170 ILE A O 1
ATOM 1392 N N . ALA A 1 171 ? -3.408 5.092 12.458 1.00 96.94 171 ALA A N 1
ATOM 1393 C CA . ALA A 1 171 ? -3.242 4.017 11.491 1.00 96.94 171 ALA A CA 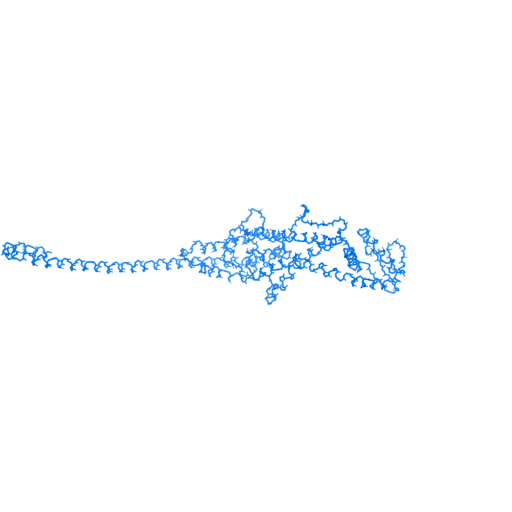1
ATOM 1394 C C . ALA A 1 171 ? -1.769 3.624 11.326 1.00 96.94 171 ALA A C 1
ATOM 1396 O O . ALA A 1 171 ? -1.460 2.436 11.387 1.00 96.94 171 ALA A O 1
ATOM 1397 N N . ILE A 1 172 ? -0.863 4.601 11.174 1.00 95.44 172 ILE A N 1
ATOM 1398 C CA . ILE A 1 172 ? 0.582 4.364 11.054 1.00 95.44 172 ILE A CA 1
ATOM 1399 C C . ILE A 1 172 ? 1.109 3.676 12.308 1.00 95.44 172 ILE A C 1
ATOM 1401 O O . ILE A 1 172 ? 1.799 2.667 12.192 1.00 95.44 172 ILE A O 1
ATOM 1405 N N . LEU A 1 173 ? 0.778 4.187 13.497 1.00 94.38 173 LEU A N 1
ATOM 1406 C CA . LEU A 1 173 ? 1.238 3.590 14.747 1.00 94.38 173 LEU A CA 1
ATOM 1407 C C . LEU A 1 173 ? 0.580 2.242 15.032 1.00 94.38 173 LEU A C 1
ATOM 1409 O O . LEU A 1 173 ? 1.166 1.444 15.736 1.00 94.38 173 LEU A O 1
ATOM 1413 N N . GLY A 1 174 ? -0.561 1.905 14.440 1.00 94.44 174 GLY A N 1
ATOM 1414 C CA . GLY A 1 174 ? -1.088 0.542 14.515 1.00 94.44 174 GLY A CA 1
ATOM 1415 C C . GLY A 1 174 ? -0.353 -0.468 13.622 1.00 94.44 174 GLY A C 1
ATOM 1416 O O . GLY A 1 174 ? -0.646 -1.654 13.709 1.00 94.44 174 GLY A O 1
ATOM 1417 N N . LEU A 1 175 ? 0.576 -0.061 12.752 1.00 93.56 175 LEU A N 1
ATOM 1418 C CA . LEU A 1 175 ? 1.292 -0.992 11.870 1.00 93.56 175 LEU A CA 1
ATOM 1419 C C . LEU A 1 175 ? 2.408 -1.749 12.604 1.00 93.56 175 LEU A C 1
ATOM 1421 O O . LEU A 1 175 ? 3.045 -1.238 13.523 1.00 93.56 175 LEU A O 1
ATOM 1425 N N . ASN A 1 176 ? 2.691 -2.967 12.146 1.00 89.69 176 ASN A N 1
ATOM 1426 C CA . ASN A 1 176 ? 3.803 -3.787 12.616 1.00 89.69 176 ASN A CA 1
ATOM 1427 C C . ASN A 1 176 ? 5.118 -3.354 11.944 1.00 89.69 176 ASN A C 1
ATOM 1429 O O . ASN A 1 176 ? 5.492 -3.871 10.892 1.00 89.69 176 ASN A O 1
ATOM 1433 N N . VAL A 1 177 ? 5.807 -2.364 12.513 1.00 82.69 177 VAL A N 1
ATOM 1434 C CA . VAL A 1 177 ? 6.974 -1.732 11.873 1.00 82.69 177 VAL A CA 1
ATOM 1435 C C . VAL A 1 177 ? 8.187 -1.766 12.786 1.00 82.69 177 VAL A C 1
ATOM 1437 O O . VAL A 1 177 ? 8.337 -0.870 13.603 1.00 82.69 177 VAL A O 1
ATOM 1440 N N . PHE A 1 178 ? 9.081 -2.737 12.557 1.00 66.94 178 PHE A N 1
ATOM 1441 C CA . PHE A 1 178 ? 10.330 -2.987 13.299 1.00 66.94 178 PHE A CA 1
ATOM 1442 C C . PHE A 1 178 ? 10.157 -3.077 14.825 1.00 66.94 178 PHE A C 1
ATOM 1444 O O . PHE A 1 178 ? 9.468 -2.290 15.461 1.00 66.94 178 PHE A O 1
ATOM 1451 N N . ASP A 1 179 ? 10.869 -3.999 15.462 1.00 59.59 179 ASP A N 1
ATOM 1452 C CA . ASP A 1 179 ? 10.969 -3.948 16.917 1.00 59.59 179 ASP A CA 1
ATOM 1453 C C . ASP A 1 179 ? 11.917 -2.801 17.303 1.00 59.59 179 ASP A C 1
ATOM 1455 O O . ASP A 1 179 ? 13.139 -2.916 17.193 1.00 59.59 179 ASP A O 1
ATOM 1459 N N . ASN A 1 180 ? 11.353 -1.637 17.638 1.00 55.91 180 ASN A N 1
ATOM 1460 C CA . ASN A 1 180 ? 12.123 -0.472 18.074 1.00 55.91 180 ASN A CA 1
ATOM 1461 C C . ASN A 1 180 ? 12.191 -0.343 19.606 1.00 55.91 180 ASN A C 1
ATOM 1463 O O . ASN A 1 180 ? 12.762 0.629 20.098 1.00 55.91 180 ASN A O 1
ATOM 1467 N N . GLY A 1 181 ? 11.603 -1.290 20.351 1.00 59.38 181 GLY A N 1
ATOM 1468 C CA . GLY A 1 181 ? 11.611 -1.356 21.816 1.00 59.38 181 GLY A CA 1
ATOM 1469 C C . GLY A 1 181 ? 10.878 -0.227 22.557 1.00 59.38 181 GLY A C 1
ATOM 1470 O O . GLY A 1 181 ? 10.750 -0.297 23.775 1.00 59.38 181 GLY A O 1
ATOM 1471 N N . THR A 1 182 ? 10.398 0.814 21.867 1.00 61.56 182 THR A N 1
ATOM 1472 C CA . THR A 1 182 ? 9.783 1.999 22.502 1.00 61.56 182 THR A CA 1
ATOM 1473 C C . THR A 1 182 ? 8.260 1.960 22.564 1.00 61.56 182 THR A C 1
ATOM 1475 O O . THR A 1 182 ? 7.669 2.600 23.430 1.00 61.56 182 THR A O 1
ATOM 1478 N N . TYR A 1 183 ? 7.613 1.227 21.658 1.00 75.19 183 TYR A N 1
ATOM 1479 C CA . TYR A 1 183 ? 6.159 1.170 21.553 1.00 75.19 183 TYR A CA 1
ATOM 1480 C C . TYR A 1 183 ? 5.721 -0.147 20.903 1.00 75.19 183 TYR A C 1
ATOM 1482 O O . TYR A 1 183 ? 6.303 -0.565 19.904 1.00 75.19 183 TYR A O 1
ATOM 1490 N N . THR A 1 184 ? 4.679 -0.778 21.452 1.00 81.25 184 THR A N 1
ATOM 1491 C CA . THR A 1 184 ? 4.162 -2.065 20.964 1.00 81.25 184 THR A CA 1
ATOM 1492 C C . THR A 1 184 ? 2.822 -1.864 20.243 1.00 81.25 184 THR A C 1
ATOM 1494 O O . THR A 1 184 ? 1.794 -1.708 20.905 1.00 81.25 184 THR A O 1
ATOM 1497 N N . PRO A 1 185 ? 2.785 -1.920 18.898 1.00 88.12 185 PRO A N 1
ATOM 1498 C CA . PRO A 1 185 ? 1.595 -1.581 18.106 1.00 88.12 185 PRO A CA 1
ATOM 1499 C C . PRO A 1 185 ? 0.508 -2.666 18.101 1.00 88.12 185 PRO A C 1
ATOM 1501 O O . PRO A 1 185 ? -0.631 -2.408 17.711 1.00 88.12 185 PRO A O 1
ATOM 1504 N N . ARG A 1 186 ? 0.834 -3.886 18.547 1.00 90.31 186 ARG A N 1
ATOM 1505 C CA . ARG A 1 186 ? -0.022 -5.075 18.412 1.00 90.31 186 ARG A CA 1
ATOM 1506 C C . ARG A 1 186 ? -1.434 -4.874 18.956 1.00 90.31 186 ARG A C 1
ATOM 1508 O O . ARG A 1 186 ? -2.402 -5.137 18.249 1.00 90.31 186 ARG A O 1
ATOM 1515 N N . ARG A 1 187 ? -1.556 -4.396 20.197 1.00 91.56 187 ARG A N 1
ATOM 1516 C CA . ARG A 1 187 ? -2.866 -4.259 20.846 1.00 91.56 187 ARG A CA 1
ATOM 1517 C C . ARG A 1 187 ? -3.739 -3.214 20.155 1.00 91.56 187 ARG A C 1
ATOM 1519 O O . ARG A 1 187 ? -4.928 -3.446 19.956 1.00 91.56 187 ARG A O 1
ATOM 1526 N N . LEU A 1 188 ? -3.134 -2.097 19.746 1.00 94.75 188 LEU A N 1
ATOM 1527 C CA . LEU A 1 188 ? -3.810 -1.086 18.943 1.00 94.75 188 LEU A CA 1
ATOM 1528 C C . LEU A 1 188 ? -4.304 -1.699 17.625 1.00 94.75 188 LEU A C 1
ATOM 1530 O O . LEU A 1 188 ? -5.483 -1.576 17.312 1.00 94.75 188 LEU A O 1
ATOM 1534 N N . ASN A 1 189 ? -3.442 -2.404 16.887 1.00 94.44 189 ASN A N 1
ATOM 1535 C CA . ASN A 1 189 ? -3.808 -3.026 15.613 1.00 94.44 189 ASN A CA 1
ATOM 1536 C C . ASN A 1 189 ? -5.001 -3.985 15.735 1.00 94.44 189 ASN A C 1
ATOM 1538 O O . ASN A 1 189 ? -5.934 -3.909 14.936 1.00 94.44 189 ASN A O 1
ATOM 1542 N N . GLU A 1 190 ? -4.972 -4.862 16.743 1.00 93.38 190 GLU A N 1
ATOM 1543 C CA . GLU A 1 190 ? -6.036 -5.831 17.018 1.00 93.38 190 GLU A CA 1
ATOM 1544 C C . GLU A 1 190 ? -7.382 -5.123 17.232 1.00 93.38 190 GLU A C 1
ATOM 1546 O O . GLU A 1 190 ? -8.384 -5.508 16.632 1.00 93.38 190 GLU A O 1
ATOM 1551 N N . LEU A 1 191 ? -7.407 -4.055 18.037 1.00 94.75 191 LEU A N 1
ATOM 1552 C CA . LEU A 1 191 ? -8.623 -3.288 18.320 1.00 94.75 191 LEU A CA 1
ATOM 1553 C C . LEU A 1 191 ? -9.107 -2.491 17.097 1.00 94.75 191 LEU A C 1
ATOM 1555 O O . LEU A 1 191 ? -10.306 -2.478 16.816 1.00 94.75 191 LEU A O 1
ATOM 1559 N N . LEU A 1 192 ? -8.195 -1.868 16.342 1.00 96.44 192 LEU A N 1
ATOM 1560 C CA . LEU A 1 192 ? -8.530 -1.112 15.129 1.00 96.44 192 LEU A CA 1
ATOM 1561 C C . LEU A 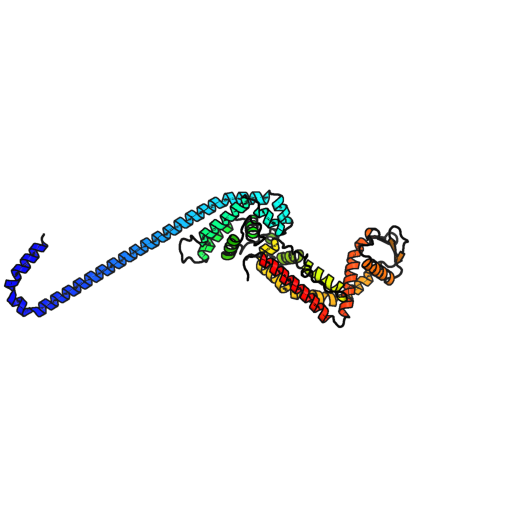1 192 ? -9.176 -2.007 14.063 1.00 96.44 192 LEU A C 1
ATOM 1563 O O . LEU A 1 192 ? -10.194 -1.630 13.479 1.00 96.44 192 LEU A O 1
ATOM 1567 N N . ASN A 1 193 ? -8.612 -3.198 13.836 1.00 94.31 193 ASN A N 1
ATOM 1568 C CA . ASN A 1 193 ? -9.154 -4.174 12.891 1.00 94.31 193 ASN A CA 1
ATOM 1569 C C . ASN A 1 193 ? -10.451 -4.806 13.399 1.00 94.31 193 ASN A C 1
ATOM 1571 O O . ASN A 1 193 ? -11.409 -4.911 12.639 1.00 94.31 193 ASN A O 1
ATOM 1575 N N . LYS A 1 194 ? -10.523 -5.165 14.689 1.00 93.81 194 LYS A N 1
ATOM 1576 C CA . LYS A 1 194 ? -11.726 -5.756 15.289 1.00 93.81 194 LYS A CA 1
ATOM 1577 C C . LYS A 1 194 ? -12.965 -4.893 15.083 1.00 93.81 194 LYS A C 1
ATOM 1579 O O . LYS A 1 194 ? -14.030 -5.453 14.869 1.00 93.81 194 LYS A O 1
ATOM 1584 N N . TYR A 1 195 ? -12.840 -3.568 15.157 1.00 94.75 195 TYR A N 1
ATOM 1585 C CA . TYR A 1 195 ? -13.971 -2.641 15.060 1.00 94.75 195 TYR A CA 1
ATOM 1586 C C . TYR A 1 195 ? -14.158 -1.982 13.684 1.00 94.75 195 TYR A C 1
ATOM 1588 O O . TYR A 1 195 ? -15.039 -1.132 13.546 1.00 94.75 195 TYR A O 1
ATOM 1596 N N . ASP A 1 196 ? -13.374 -2.362 12.669 1.00 94.31 196 ASP A N 1
ATOM 1597 C CA . ASP A 1 196 ? -13.289 -1.658 11.380 1.00 94.31 196 ASP A CA 1
ATOM 1598 C C . ASP A 1 196 ? -13.135 -0.136 11.555 1.00 94.31 196 ASP A C 1
ATOM 1600 O O . ASP A 1 196 ? -13.863 0.655 10.946 1.00 94.31 196 ASP A O 1
ATOM 1604 N N . PHE A 1 197 ? -12.207 0.287 12.417 1.00 96.50 197 PHE A N 1
ATOM 1605 C CA . PHE A 1 197 ? -12.093 1.676 12.880 1.00 96.50 197 PHE A CA 1
ATOM 1606 C C . PHE A 1 197 ? -11.988 2.708 11.736 1.00 96.50 197 PHE A C 1
ATOM 1608 O O . PHE A 1 197 ? -12.376 3.863 11.900 1.00 96.50 197 PHE A O 1
ATOM 1615 N N . PHE A 1 198 ? -11.510 2.286 10.561 1.00 96.44 198 PHE A N 1
ATOM 1616 C CA . PHE A 1 198 ? -11.289 3.132 9.385 1.00 96.44 198 PHE A CA 1
ATOM 1617 C C . PHE A 1 198 ? -12.211 2.834 8.191 1.00 96.44 198 PHE A C 1
ATOM 1619 O O . PHE A 1 198 ? -11.945 3.325 7.098 1.00 96.44 198 PHE A O 1
ATOM 1626 N N . ASN A 1 199 ? -13.306 2.081 8.362 1.00 91.00 199 ASN A N 1
ATOM 1627 C CA . ASN A 1 199 ? -14.148 1.597 7.249 1.00 91.00 199 ASN A CA 1
ATOM 1628 C C . ASN A 1 199 ? -14.604 2.694 6.261 1.00 91.00 199 ASN A C 1
ATOM 1630 O O . ASN A 1 199 ? -14.761 2.449 5.070 1.00 91.00 199 ASN A O 1
ATOM 1634 N N . ARG A 1 200 ? -14.834 3.915 6.758 1.00 89.19 200 ARG A N 1
ATOM 1635 C CA . ARG 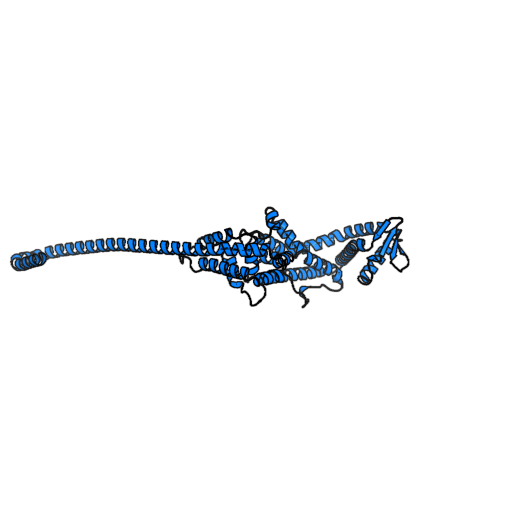A 1 200 ? -15.279 5.075 5.961 1.00 89.19 200 ARG A CA 1
ATOM 1636 C C . ARG A 1 200 ? -14.194 6.132 5.775 1.00 89.19 200 ARG A C 1
ATOM 1638 O O . ARG A 1 200 ? -14.490 7.235 5.330 1.00 89.19 200 ARG A O 1
ATOM 1645 N N . GLU A 1 201 ? -12.964 5.824 6.165 1.00 92.69 201 GLU A N 1
ATOM 1646 C CA . GLU A 1 201 ? -11.892 6.804 6.188 1.00 92.69 201 GLU A CA 1
ATOM 1647 C C . GLU A 1 201 ? -11.229 6.935 4.818 1.00 92.69 201 GLU A C 1
ATOM 1649 O O . GLU A 1 201 ? -10.944 5.946 4.136 1.00 92.69 201 GLU A O 1
ATOM 1654 N N . CYS A 1 202 ? -10.949 8.185 4.456 1.00 90.81 202 CYS A N 1
ATOM 1655 C CA . CYS A 1 202 ? -10.124 8.557 3.322 1.00 90.81 202 CYS A CA 1
ATOM 1656 C C . CYS A 1 202 ? -8.939 9.370 3.857 1.00 90.81 202 CYS A C 1
ATOM 1658 O O . CYS A 1 202 ? -9.053 10.570 4.083 1.00 90.81 202 CYS A O 1
ATOM 1660 N N . PHE A 1 203 ? -7.815 8.704 4.127 1.00 88.00 203 PHE A N 1
ATOM 1661 C CA . PHE A 1 203 ? -6.713 9.288 4.906 1.00 88.00 203 PHE A CA 1
ATOM 1662 C C . PHE A 1 203 ? -5.988 10.462 4.238 1.00 88.00 203 PHE A C 1
ATOM 1664 O O . PHE A 1 203 ? -5.383 11.276 4.929 1.00 88.00 203 PHE A O 1
ATOM 1671 N N . PHE A 1 204 ? -5.963 10.518 2.905 1.00 88.69 204 PHE A N 1
ATOM 1672 C CA . PHE A 1 204 ? -5.090 11.432 2.167 1.00 88.69 204 PHE A CA 1
ATOM 1673 C C . PHE A 1 204 ? -5.900 12.538 1.507 1.00 88.69 204 PHE A C 1
ATOM 1675 O O . PHE A 1 204 ? -6.893 12.268 0.837 1.00 88.69 204 PHE A O 1
ATOM 1682 N N . LYS A 1 205 ? -5.434 13.784 1.625 1.00 86.88 205 LYS A N 1
ATOM 1683 C CA . LYS A 1 205 ? -6.105 14.953 1.041 1.00 86.88 205 LYS A CA 1
ATOM 1684 C C . LYS A 1 205 ? -6.381 14.796 -0.460 1.00 86.88 205 LYS A C 1
ATOM 1686 O O . LYS A 1 205 ? -7.502 15.027 -0.893 1.00 86.88 205 LYS A O 1
ATOM 1691 N N . GLU A 1 206 ? -5.400 14.315 -1.225 1.00 87.56 206 GLU A N 1
ATOM 1692 C CA . GLU A 1 206 ? -5.556 14.033 -2.663 1.00 87.56 206 GLU A CA 1
ATOM 1693 C C . GLU A 1 206 ? -6.658 12.993 -2.944 1.00 87.56 206 GLU A C 1
ATOM 1695 O O . GLU A 1 206 ? -7.370 13.087 -3.941 1.00 87.56 206 GLU A O 1
ATOM 1700 N N . ALA A 1 207 ? -6.830 12.015 -2.051 1.00 88.88 207 ALA A N 1
ATOM 1701 C CA . ALA A 1 207 ? -7.878 11.007 -2.164 1.00 88.88 207 ALA A CA 1
ATOM 1702 C C . ALA A 1 207 ? -9.264 11.602 -1.860 1.00 88.88 207 ALA A C 1
ATOM 1704 O O . ALA A 1 207 ? -10.239 11.276 -2.532 1.00 88.88 207 ALA A O 1
ATOM 1705 N N . ILE A 1 208 ? -9.354 12.514 -0.885 1.00 89.25 208 ILE A N 1
ATOM 1706 C CA . ILE A 1 208 ? -10.585 13.259 -0.574 1.00 89.25 208 ILE A CA 1
ATOM 1707 C C . ILE A 1 208 ? -10.982 14.152 -1.759 1.00 89.25 208 ILE A C 1
ATOM 1709 O O . ILE A 1 208 ? -12.147 14.177 -2.149 1.00 89.25 208 ILE A O 1
ATOM 1713 N N . GLU A 1 209 ? -10.021 14.845 -2.372 1.00 91.19 209 GLU A N 1
ATOM 1714 C CA . GLU A 1 209 ? -10.249 15.678 -3.563 1.00 91.19 209 GLU A CA 1
ATOM 1715 C C . GLU A 1 209 ? -10.752 14.853 -4.763 1.00 91.19 209 GLU A C 1
ATOM 1717 O O . GLU A 1 209 ? -11.547 15.346 -5.563 1.00 91.19 209 GLU A O 1
ATOM 1722 N N . LYS A 1 210 ? -10.348 13.579 -4.853 1.00 92.06 210 LYS A N 1
ATOM 1723 C CA . LYS A 1 210 ? -10.750 12.622 -5.896 1.00 92.06 210 LYS A CA 1
ATOM 1724 C C . LYS A 1 210 ? -11.782 11.591 -5.413 1.00 92.06 210 LYS A C 1
ATOM 1726 O O . LYS A 1 210 ? -11.833 10.486 -5.944 1.00 92.06 210 LYS A O 1
ATOM 1731 N N . ILE A 1 211 ? -12.637 11.918 -4.437 1.00 90.56 211 ILE A N 1
ATOM 1732 C CA . ILE A 1 211 ? -13.525 10.919 -3.806 1.00 90.56 211 ILE A CA 1
ATOM 1733 C C . ILE A 1 211 ? -14.514 10.235 -4.773 1.00 90.56 211 ILE A C 1
ATOM 1735 O O . ILE A 1 211 ? -14.900 9.088 -4.561 1.00 90.56 211 ILE A O 1
ATOM 1739 N N . ASN A 1 212 ? -14.906 10.917 -5.854 1.00 91.31 212 ASN A N 1
ATOM 1740 C CA . ASN A 1 212 ? -15.790 10.358 -6.887 1.00 91.31 212 ASN A CA 1
ATOM 1741 C C . ASN A 1 212 ? -15.048 9.481 -7.914 1.00 91.31 212 ASN A C 1
ATOM 1743 O O . ASN A 1 212 ? -15.694 8.797 -8.701 1.00 91.31 212 ASN A O 1
ATOM 1747 N N . THR A 1 213 ? -13.715 9.510 -7.909 1.00 93.75 213 THR A N 1
ATOM 1748 C CA . THR A 1 213 ? -12.811 8.773 -8.809 1.00 93.75 213 THR A CA 1
ATOM 1749 C C . THR A 1 213 ? -11.656 8.183 -7.989 1.00 93.75 213 THR A C 1
ATOM 1751 O O . THR A 1 213 ? -10.472 8.395 -8.274 1.00 93.75 213 THR A O 1
ATOM 1754 N N . LEU A 1 214 ? -12.001 7.518 -6.878 1.00 93.25 214 LEU A N 1
ATOM 1755 C CA . LEU A 1 214 ? -11.020 6.933 -5.954 1.00 93.25 214 LEU A CA 1
ATOM 1756 C C . LEU A 1 214 ? -10.204 5.816 -6.603 1.00 93.25 214 LEU A C 1
ATOM 1758 O O . LEU A 1 214 ? -9.046 5.621 -6.243 1.00 93.25 214 LEU A O 1
ATOM 1762 N N . ASP A 1 215 ? -10.788 5.091 -7.549 1.00 94.69 215 ASP A N 1
ATOM 1763 C CA . ASP A 1 215 ? -10.100 4.071 -8.330 1.00 94.69 215 ASP A CA 1
ATOM 1764 C C . ASP A 1 215 ? -8.959 4.671 -9.159 1.00 94.69 215 ASP A C 1
ATOM 1766 O O . ASP A 1 215 ? -7.841 4.156 -9.108 1.00 94.69 215 ASP A O 1
ATOM 1770 N N . ASP A 1 216 ? -9.191 5.802 -9.831 1.00 94.12 216 ASP A N 1
ATOM 1771 C CA . ASP A 1 216 ? -8.150 6.532 -10.562 1.00 94.12 216 ASP A CA 1
ATOM 1772 C C . ASP A 1 216 ? -7.033 7.008 -9.627 1.00 94.12 216 ASP A C 1
ATOM 1774 O O . ASP A 1 216 ? -5.850 6.807 -9.913 1.00 94.12 216 ASP A O 1
ATOM 1778 N N . TYR A 1 217 ? -7.393 7.575 -8.469 1.00 94.94 217 TYR A N 1
ATOM 1779 C CA . TYR A 1 217 ? -6.415 7.979 -7.454 1.00 94.94 217 TYR A CA 1
ATOM 1780 C C . TYR A 1 217 ? -5.543 6.799 -7.000 1.00 94.94 217 TYR A C 1
ATOM 1782 O O . TYR A 1 217 ? -4.313 6.902 -6.966 1.00 94.94 217 TYR A O 1
ATOM 1790 N N . VAL A 1 218 ? -6.163 5.664 -6.664 1.00 96.06 218 VAL A N 1
ATOM 1791 C CA . VAL A 1 218 ? -5.435 4.475 -6.207 1.00 96.06 218 VAL A CA 1
ATOM 1792 C C . VAL A 1 218 ? -4.560 3.907 -7.323 1.00 96.06 218 VAL A C 1
ATOM 1794 O O . VAL A 1 218 ? -3.423 3.520 -7.051 1.00 96.06 218 VAL A O 1
ATOM 1797 N N . ASN A 1 219 ? -5.024 3.916 -8.573 1.00 94.94 219 ASN A N 1
ATOM 1798 C CA . ASN A 1 219 ? -4.238 3.478 -9.725 1.00 94.94 219 ASN A CA 1
ATOM 1799 C C . ASN A 1 219 ? -3.011 4.370 -9.968 1.00 94.94 219 ASN A C 1
ATOM 1801 O O . ASN A 1 219 ? -1.914 3.849 -10.186 1.00 94.94 219 ASN A O 1
ATOM 1805 N N . GLU A 1 220 ? -3.150 5.696 -9.880 1.00 95.00 220 GLU A N 1
ATOM 1806 C CA . GLU A 1 220 ? -2.025 6.639 -9.962 1.00 95.00 220 GLU A CA 1
ATOM 1807 C C . GLU A 1 220 ? -1.020 6.416 -8.822 1.00 95.00 220 GLU A C 1
ATOM 1809 O O . GLU A 1 220 ? 0.195 6.332 -9.050 1.00 95.00 220 GLU A O 1
ATOM 1814 N N . LEU A 1 221 ? -1.523 6.277 -7.590 1.00 94.50 221 LEU A N 1
ATOM 1815 C CA . LEU A 1 221 ? -0.712 6.015 -6.405 1.00 94.50 221 LEU A CA 1
ATOM 1816 C C . LEU A 1 221 ? 0.059 4.697 -6.557 1.00 94.50 221 LEU A C 1
ATOM 1818 O O . LEU A 1 221 ? 1.270 4.659 -6.324 1.00 94.50 221 LEU A O 1
ATOM 1822 N N . PHE A 1 222 ? -0.618 3.628 -6.972 1.00 95.00 222 PHE A N 1
ATOM 1823 C CA . PHE A 1 222 ? -0.024 2.318 -7.217 1.00 95.00 222 PHE A CA 1
ATOM 1824 C C . PHE A 1 222 ? 1.016 2.370 -8.338 1.00 95.00 222 PHE A C 1
ATOM 1826 O O . PHE A 1 222 ? 2.105 1.801 -8.204 1.00 95.00 222 PHE A O 1
ATOM 1833 N N . TYR A 1 223 ? 0.731 3.109 -9.414 1.00 94.44 223 TYR A N 1
ATOM 1834 C CA . TYR A 1 223 ? 1.661 3.274 -10.522 1.00 94.44 223 TYR A CA 1
ATOM 1835 C C . TYR A 1 223 ? 2.964 3.939 -10.085 1.00 94.44 223 TYR A C 1
ATOM 1837 O O . TYR A 1 223 ? 4.048 3.380 -10.278 1.00 94.44 223 TYR A O 1
ATOM 1845 N N . LYS A 1 224 ? 2.847 5.097 -9.428 1.00 92.50 224 LYS A N 1
ATOM 1846 C CA . LYS A 1 224 ? 3.979 5.902 -8.961 1.00 92.50 224 LYS A CA 1
ATOM 1847 C C . LYS A 1 224 ? 4.837 5.166 -7.935 1.00 92.50 224 LYS A C 1
ATOM 1849 O O . LYS A 1 224 ? 6.057 5.318 -7.938 1.00 92.50 224 LYS A O 1
ATOM 1854 N N . ASN A 1 225 ? 4.209 4.404 -7.041 1.00 90.06 225 ASN A N 1
ATOM 1855 C CA . ASN A 1 225 ? 4.898 3.802 -5.902 1.00 90.06 225 ASN A CA 1
ATOM 1856 C C . ASN A 1 225 ? 5.359 2.360 -6.134 1.00 90.06 225 ASN A C 1
ATOM 1858 O O . ASN A 1 225 ? 6.248 1.913 -5.411 1.00 90.06 225 ASN A O 1
ATOM 1862 N N . TYR A 1 226 ? 4.789 1.639 -7.105 1.00 91.00 226 TYR A N 1
ATOM 1863 C CA . TYR A 1 226 ? 5.105 0.226 -7.307 1.00 91.00 226 TYR A CA 1
ATOM 1864 C C . TYR A 1 226 ? 5.139 -0.212 -8.776 1.00 91.00 226 TYR A C 1
ATOM 1866 O O . TYR A 1 226 ? 6.187 -0.664 -9.242 1.00 91.00 226 TYR A O 1
ATOM 1874 N N . ARG A 1 227 ? 4.041 -0.054 -9.533 1.00 93.12 227 ARG A N 1
ATOM 1875 C CA . ARG A 1 227 ? 3.918 -0.623 -10.892 1.00 93.12 227 ARG A CA 1
ATOM 1876 C C . ARG A 1 227 ? 5.044 -0.182 -11.828 1.00 93.12 227 ARG A C 1
ATOM 1878 O O . ARG A 1 227 ? 5.608 -1.019 -12.525 1.00 93.12 227 ARG A O 1
ATOM 1885 N N . ASN A 1 228 ? 5.402 1.103 -11.812 1.00 92.56 228 ASN A N 1
ATOM 1886 C CA . ASN A 1 228 ? 6.464 1.645 -12.661 1.00 92.56 228 ASN A CA 1
ATOM 1887 C C . ASN A 1 228 ? 7.816 0.942 -12.422 1.00 92.56 228 ASN A C 1
ATOM 1889 O O . ASN A 1 228 ? 8.557 0.685 -13.364 1.00 92.56 228 ASN A O 1
ATOM 1893 N N . TYR A 1 229 ? 8.130 0.557 -11.180 1.00 89.19 229 TYR A N 1
ATOM 1894 C CA . TYR A 1 229 ? 9.362 -0.182 -10.884 1.00 89.19 229 TYR A CA 1
ATOM 1895 C C . TYR A 1 229 ? 9.351 -1.581 -11.506 1.00 89.19 229 TYR A C 1
ATOM 1897 O O . TYR A 1 229 ? 10.353 -2.002 -12.081 1.00 89.19 229 TYR A O 1
ATOM 1905 N N . ILE A 1 230 ? 8.209 -2.273 -11.451 1.00 91.88 230 ILE A N 1
ATOM 1906 C CA . ILE A 1 230 ? 8.028 -3.575 -12.103 1.00 91.88 230 ILE A CA 1
ATOM 1907 C C . ILE A 1 230 ? 8.156 -3.446 -13.624 1.00 91.88 230 ILE A C 1
ATOM 1909 O O . ILE A 1 230 ? 8.870 -4.238 -14.237 1.00 91.88 230 ILE A O 1
ATOM 1913 N N . GLU A 1 231 ? 7.558 -2.417 -14.231 1.00 92.75 231 GLU A N 1
ATOM 1914 C CA . GLU A 1 231 ? 7.714 -2.147 -15.667 1.00 92.75 231 GLU A CA 1
ATOM 1915 C C . GLU A 1 231 ? 9.177 -1.887 -16.045 1.00 92.75 231 GLU A C 1
ATOM 1917 O O . GLU A 1 231 ? 9.654 -2.412 -17.050 1.00 92.75 231 GLU A O 1
ATOM 1922 N N . ILE A 1 232 ? 9.918 -1.128 -15.232 1.00 90.25 232 ILE A N 1
ATOM 1923 C CA . ILE A 1 232 ? 11.350 -0.879 -15.443 1.00 90.25 232 ILE A CA 1
ATOM 1924 C C . ILE A 1 232 ? 12.150 -2.187 -15.373 1.00 90.25 232 ILE A C 1
ATOM 1926 O O . ILE A 1 232 ? 13.001 -2.425 -16.233 1.00 90.25 232 ILE A O 1
ATOM 1930 N N . TYR A 1 233 ? 11.880 -3.059 -14.396 1.00 88.31 233 TYR A N 1
ATOM 1931 C CA . TYR A 1 233 ? 12.551 -4.360 -14.303 1.00 88.31 233 TYR A CA 1
ATOM 1932 C C . TYR A 1 233 ? 12.222 -5.262 -15.488 1.00 88.31 233 TYR A C 1
ATOM 1934 O O . TYR A 1 233 ? 13.116 -5.891 -16.053 1.00 88.31 233 TYR A O 1
ATOM 1942 N N . MET A 1 234 ? 10.962 -5.275 -15.912 1.00 93.06 234 MET A N 1
ATOM 1943 C CA . MET A 1 234 ? 10.519 -6.012 -17.088 1.00 93.06 234 MET A CA 1
ATOM 1944 C C . MET A 1 234 ? 11.228 -5.516 -18.354 1.00 93.06 234 MET A C 1
ATOM 1946 O O . MET A 1 234 ? 11.796 -6.325 -19.087 1.00 93.06 234 MET A O 1
ATOM 1950 N N . LYS A 1 235 ? 11.302 -4.192 -18.567 1.00 93.75 235 LYS A N 1
ATOM 1951 C CA . LYS A 1 235 ? 12.066 -3.583 -19.670 1.00 93.75 235 LYS A CA 1
ATOM 1952 C C . LYS A 1 235 ? 13.541 -3.968 -19.619 1.00 93.75 235 LYS A C 1
ATOM 1954 O O . LYS A 1 235 ? 14.108 -4.352 -20.639 1.00 93.75 235 LYS A O 1
ATOM 1959 N N . LYS A 1 236 ? 14.160 -3.916 -18.436 1.00 91.31 236 LYS A N 1
ATOM 1960 C CA . LYS A 1 236 ? 15.559 -4.314 -18.251 1.00 91.31 236 LYS A CA 1
ATOM 1961 C C . LYS A 1 236 ? 15.782 -5.782 -18.610 1.00 91.31 236 LYS A C 1
ATOM 1963 O O . LYS A 1 236 ? 16.726 -6.081 -19.328 1.00 91.31 236 LYS A O 1
ATOM 1968 N N . ASN A 1 237 ? 14.894 -6.677 -18.189 1.00 93.38 237 ASN A N 1
ATOM 1969 C CA . ASN A 1 237 ? 14.995 -8.093 -18.528 1.00 93.38 237 ASN A CA 1
ATOM 1970 C C . ASN A 1 237 ? 14.785 -8.353 -20.023 1.00 93.38 237 ASN A C 1
ATOM 1972 O O . ASN A 1 237 ? 15.465 -9.203 -20.586 1.00 93.38 237 ASN A O 1
ATOM 1976 N N . VAL A 1 238 ? 13.928 -7.587 -20.702 1.00 93.88 238 VAL A N 1
ATOM 1977 C CA . VAL A 1 238 ? 13.848 -7.615 -22.171 1.00 93.88 238 VAL A CA 1
ATOM 1978 C C . VAL A 1 238 ? 15.149 -7.117 -22.808 1.00 93.88 238 VAL A C 1
ATOM 1980 O O . VAL A 1 238 ? 15.583 -7.693 -23.799 1.00 93.88 238 VAL A O 1
ATOM 1983 N N . LEU A 1 239 ? 15.817 -6.103 -22.255 1.00 91.44 239 LEU A N 1
ATOM 1984 C CA . LEU A 1 239 ? 17.115 -5.634 -22.761 1.00 91.44 239 LEU A CA 1
ATOM 1985 C C . LEU A 1 239 ? 18.228 -6.679 -22.585 1.00 91.44 239 LEU A C 1
ATOM 1987 O O . LEU A 1 239 ? 19.033 -6.877 -23.493 1.00 91.44 239 LEU A O 1
ATOM 1991 N N . THR A 1 240 ? 18.269 -7.362 -21.439 1.00 88.56 240 THR A N 1
ATOM 1992 C CA . THR A 1 240 ? 19.387 -8.239 -21.055 1.00 88.56 240 THR A CA 1
ATOM 1993 C C . THR A 1 240 ? 19.135 -9.726 -21.271 1.00 88.56 240 THR A C 1
ATOM 1995 O O . THR A 1 240 ? 20.050 -10.507 -21.029 1.00 88.56 240 THR A O 1
ATOM 1998 N N . HIS A 1 241 ? 17.958 -10.137 -21.766 1.00 85.75 241 HIS A N 1
ATOM 1999 C CA . HIS A 1 241 ? 17.539 -11.548 -21.846 1.00 85.75 241 HIS A CA 1
ATOM 2000 C C . HIS A 1 241 ? 18.537 -12.496 -22.529 1.00 85.75 241 HIS A C 1
ATOM 2002 O O . HIS A 1 241 ? 18.495 -13.699 -22.294 1.00 85.75 241 HIS A O 1
ATOM 2008 N N . GLN A 1 242 ? 19.396 -11.976 -23.409 1.00 80.81 242 GLN A N 1
ATOM 2009 C CA . GLN A 1 242 ? 20.419 -12.754 -24.117 1.00 80.81 242 GLN A CA 1
ATOM 2010 C C . GLN A 1 242 ? 21.605 -13.142 -23.224 1.00 80.81 242 GLN A C 1
ATOM 2012 O O . GLN A 1 242 ? 22.332 -14.073 -23.553 1.00 80.81 242 GLN A O 1
ATOM 2017 N N . VAL A 1 243 ? 21.812 -12.407 -22.132 1.00 83.50 243 VAL A N 1
ATOM 2018 C CA . VAL A 1 243 ? 22.876 -12.625 -21.148 1.00 83.50 243 VAL A CA 1
ATOM 2019 C C . VAL A 1 243 ? 22.281 -13.264 -19.901 1.00 83.50 243 VAL A C 1
ATOM 2021 O O . VAL A 1 243 ? 22.678 -14.358 -19.517 1.00 83.50 243 VAL A O 1
ATOM 2024 N N . GLU A 1 244 ? 21.303 -12.593 -19.292 1.00 86.69 244 GLU A N 1
ATOM 2025 C CA . GLU A 1 244 ? 20.664 -13.037 -18.059 1.00 86.69 244 GLU A CA 1
ATOM 2026 C C . GLU A 1 244 ? 19.295 -12.378 -17.850 1.00 86.69 244 GLU A C 1
ATOM 2028 O O . GLU A 1 244 ? 19.019 -11.266 -18.317 1.00 86.69 244 GLU A O 1
ATOM 2033 N N . ILE A 1 245 ? 18.445 -13.076 -17.097 1.00 86.06 245 ILE A N 1
ATOM 2034 C CA . ILE A 1 245 ? 17.224 -12.521 -16.515 1.00 86.06 245 ILE A CA 1
ATOM 2035 C C . ILE A 1 245 ? 17.528 -12.246 -15.047 1.00 86.06 245 ILE A C 1
ATOM 2037 O O . ILE A 1 245 ? 17.884 -13.152 -14.296 1.00 86.06 245 ILE A O 1
ATOM 2041 N N . ILE A 1 246 ? 17.391 -10.988 -14.650 1.00 86.06 246 ILE A N 1
ATOM 2042 C CA . ILE A 1 246 ? 17.733 -10.505 -13.319 1.00 86.06 246 ILE A CA 1
ATOM 2043 C C . ILE A 1 246 ? 16.465 -10.465 -12.478 1.00 86.06 246 ILE A C 1
ATOM 2045 O O . ILE A 1 246 ? 15.490 -9.796 -12.835 1.00 86.06 246 ILE A O 1
ATOM 2049 N N . ASN A 1 247 ? 16.515 -11.116 -11.320 1.00 86.81 247 ASN A N 1
ATOM 2050 C CA . ASN A 1 247 ? 15.533 -10.915 -10.270 1.00 86.81 247 ASN A CA 1
ATOM 2051 C C . ASN A 1 247 ? 16.121 -10.002 -9.172 1.00 86.81 247 ASN A C 1
ATOM 2053 O O . ASN A 1 247 ? 17.035 -10.427 -8.463 1.00 86.81 247 ASN A O 1
ATOM 2057 N N . PRO A 1 248 ? 15.634 -8.757 -9.002 1.00 79.69 248 PRO A N 1
ATOM 2058 C CA . PRO A 1 248 ? 16.202 -7.831 -8.024 1.00 79.69 248 PRO A CA 1
ATOM 2059 C C . PRO A 1 248 ? 16.077 -8.329 -6.577 1.00 79.69 248 PRO A C 1
ATOM 2061 O O . PRO A 1 248 ? 16.982 -8.059 -5.790 1.00 79.69 248 PRO A O 1
ATOM 2064 N N . ILE A 1 249 ? 15.030 -9.090 -6.232 1.00 84.19 249 ILE A N 1
ATOM 2065 C CA . ILE A 1 249 ? 14.856 -9.631 -4.871 1.00 84.19 249 ILE A CA 1
ATOM 2066 C C . ILE A 1 249 ? 15.804 -10.798 -4.559 1.00 84.19 249 ILE A C 1
ATOM 2068 O O . ILE A 1 249 ? 16.014 -11.110 -3.393 1.00 84.19 249 ILE A O 1
ATOM 2072 N N . ALA A 1 250 ? 16.428 -11.412 -5.572 1.00 77.50 250 ALA A N 1
ATOM 2073 C CA . ALA A 1 250 ? 17.450 -12.441 -5.366 1.00 77.50 250 ALA A CA 1
ATOM 2074 C C . ALA A 1 250 ? 18.792 -11.852 -4.886 1.00 77.50 250 ALA A C 1
ATOM 2076 O O . ALA A 1 250 ? 19.674 -12.582 -4.434 1.00 77.50 250 ALA A O 1
ATOM 2077 N N . ASN A 1 251 ? 18.966 -10.529 -4.971 1.00 75.25 251 ASN A N 1
ATOM 2078 C CA . ASN A 1 251 ? 20.134 -9.849 -4.432 1.00 75.25 251 ASN A CA 1
ATOM 2079 C C . ASN A 1 251 ? 19.970 -9.651 -2.919 1.00 75.25 251 ASN A C 1
ATOM 2081 O O . ASN A 1 251 ? 19.077 -8.932 -2.478 1.00 75.25 251 ASN A O 1
ATOM 2085 N N . SER A 1 252 ? 20.883 -10.215 -2.125 1.00 61.59 252 SER A N 1
ATOM 2086 C CA . SER A 1 252 ? 20.871 -10.129 -0.656 1.00 61.59 252 SER A CA 1
ATOM 2087 C C . SER A 1 252 ? 20.919 -8.698 -0.101 1.00 61.59 252 SER A C 1
ATOM 2089 O O . SER A 1 252 ? 20.542 -8.467 1.046 1.00 61.59 252 SER A O 1
ATOM 2091 N N . ASN A 1 253 ? 21.342 -7.719 -0.907 1.00 65.44 253 ASN A N 1
ATOM 2092 C CA . ASN A 1 253 ? 21.359 -6.305 -0.530 1.00 65.44 253 ASN A CA 1
ATOM 2093 C C . ASN A 1 253 ? 20.050 -5.563 -0.849 1.00 65.44 253 ASN A C 1
ATOM 2095 O O . ASN A 1 253 ? 19.925 -4.379 -0.520 1.00 65.44 253 ASN A O 1
ATOM 2099 N N . PHE A 1 254 ? 19.078 -6.209 -1.501 1.00 69.62 254 PHE A N 1
ATOM 2100 C CA . PHE A 1 254 ? 17.803 -5.584 -1.827 1.00 69.62 254 PHE A CA 1
ATOM 2101 C C . PHE A 1 254 ? 16.967 -5.385 -0.560 1.00 69.62 254 PHE A C 1
ATOM 2103 O O . PHE A 1 254 ? 16.506 -6.334 0.068 1.00 69.62 254 PHE A O 1
ATOM 2110 N N . LYS A 1 255 ? 16.759 -4.121 -0.182 1.00 67.38 255 LYS A N 1
ATOM 2111 C CA . LYS A 1 255 ? 15.875 -3.743 0.924 1.00 67.38 255 LYS A CA 1
ATOM 2112 C C . LYS A 1 255 ? 14.616 -3.091 0.360 1.00 67.38 255 LYS A C 1
ATOM 2114 O O . LYS A 1 255 ? 14.705 -1.948 -0.106 1.00 67.38 255 LYS A O 1
ATOM 2119 N N . PRO A 1 256 ? 13.455 -3.765 0.396 1.00 67.75 256 PRO A N 1
ATOM 2120 C CA . PRO A 1 256 ? 12.211 -3.153 -0.037 1.00 67.75 256 PRO A CA 1
ATOM 2121 C C . PRO A 1 256 ? 11.889 -1.962 0.866 1.00 67.75 256 PRO A C 1
ATOM 2123 O O . PRO A 1 256 ? 11.907 -2.053 2.094 1.00 67.75 256 PRO A O 1
ATOM 2126 N N . LYS A 1 257 ? 11.605 -0.817 0.249 1.00 78.50 257 LYS A N 1
ATOM 2127 C CA . LYS A 1 257 ? 11.080 0.349 0.957 1.00 78.50 257 LYS A CA 1
ATOM 2128 C C . LYS A 1 257 ? 9.573 0.364 0.781 1.00 78.50 257 LYS A C 1
ATOM 2130 O O . LYS A 1 257 ? 9.078 0.465 -0.341 1.00 78.50 257 LYS A O 1
ATOM 2135 N N . VAL A 1 258 ? 8.858 0.276 1.893 1.00 88.31 258 VAL A N 1
ATOM 2136 C CA . VAL A 1 258 ? 7.397 0.290 1.895 1.00 88.31 258 VAL A CA 1
ATOM 2137 C C . VAL A 1 258 ? 6.928 1.731 2.042 1.00 88.31 258 VAL A C 1
ATOM 2139 O O . VAL A 1 258 ? 7.403 2.481 2.901 1.00 88.31 258 VAL A O 1
ATOM 2142 N N . LYS A 1 259 ? 6.016 2.142 1.164 1.00 92.81 259 LYS A N 1
ATOM 2143 C CA . LYS A 1 259 ? 5.423 3.476 1.210 1.00 92.81 259 LYS A CA 1
ATOM 2144 C C . LYS A 1 259 ? 4.356 3.524 2.297 1.00 92.81 259 LYS A C 1
ATOM 2146 O O . LYS A 1 259 ? 3.527 2.621 2.362 1.00 92.81 259 LYS A O 1
ATOM 2151 N N . THR A 1 260 ? 4.368 4.571 3.123 1.00 93.75 260 THR A N 1
ATOM 2152 C CA . THR A 1 260 ? 3.441 4.718 4.262 1.00 93.75 260 THR A CA 1
ATOM 2153 C C . THR A 1 260 ? 1.989 4.643 3.792 1.00 93.75 260 THR A C 1
ATOM 2155 O O . THR A 1 260 ? 1.205 3.864 4.319 1.00 93.75 260 THR A O 1
ATOM 2158 N N . SER A 1 261 ? 1.667 5.389 2.735 1.00 94.12 261 SER A N 1
ATOM 2159 C CA . SER A 1 261 ? 0.356 5.370 2.070 1.00 94.12 261 SER A CA 1
ATOM 2160 C C . SER A 1 261 ? -0.112 3.976 1.647 1.00 94.12 261 SER A C 1
ATOM 2162 O O . SER A 1 261 ? -1.217 3.572 1.999 1.00 94.12 261 SER A O 1
ATOM 2164 N N . ILE A 1 262 ? 0.736 3.219 0.946 1.00 94.75 262 ILE A N 1
ATOM 2165 C CA . ILE A 1 262 ? 0.409 1.861 0.493 1.00 94.75 262 ILE A CA 1
ATOM 2166 C C . ILE A 1 262 ? 0.210 0.922 1.690 1.00 94.75 262 ILE A C 1
ATOM 2168 O O . ILE A 1 262 ? -0.767 0.182 1.711 1.00 94.75 262 ILE A O 1
ATOM 2172 N N . ALA A 1 263 ? 1.080 0.985 2.704 1.00 94.88 263 ALA A N 1
ATOM 2173 C CA . ALA A 1 263 ? 0.962 0.148 3.899 1.00 94.88 263 ALA A CA 1
ATOM 2174 C C . ALA A 1 263 ? -0.327 0.415 4.683 1.00 94.88 263 ALA A C 1
ATOM 2176 O O . ALA A 1 263 ? -1.014 -0.527 5.062 1.00 94.88 263 ALA A O 1
ATOM 2177 N N . VAL A 1 264 ? -0.678 1.686 4.897 1.00 95.56 264 VAL A N 1
ATOM 2178 C CA . VAL A 1 264 ? -1.909 2.065 5.606 1.00 95.56 264 VAL A CA 1
ATOM 2179 C C . VAL A 1 264 ? -3.148 1.599 4.839 1.00 95.56 264 VAL A C 1
ATOM 2181 O O . VAL A 1 264 ? -4.035 0.994 5.439 1.00 95.56 264 VAL A O 1
ATOM 2184 N N . ILE A 1 265 ? -3.202 1.822 3.518 1.00 95.75 265 ILE A N 1
ATOM 2185 C CA . ILE A 1 265 ? -4.340 1.384 2.693 1.00 95.75 265 ILE A CA 1
ATOM 2186 C C . ILE A 1 265 ? -4.457 -0.147 2.691 1.00 95.75 265 ILE A C 1
ATOM 2188 O O . ILE A 1 265 ? -5.567 -0.679 2.734 1.00 95.75 265 ILE A O 1
ATOM 2192 N N . TRP A 1 266 ? -3.325 -0.855 2.651 1.00 95.44 266 TRP A N 1
ATOM 2193 C CA . TRP A 1 266 ? -3.282 -2.315 2.668 1.00 95.44 266 TRP A CA 1
ATOM 2194 C C . TRP A 1 266 ? -3.725 -2.908 4.009 1.00 95.44 266 TRP A C 1
ATOM 2196 O O . TRP A 1 266 ? -4.475 -3.879 4.027 1.00 95.44 266 TRP A O 1
ATOM 2206 N N . ALA A 1 267 ? -3.288 -2.327 5.127 1.00 94.62 267 ALA A N 1
ATOM 2207 C CA . ALA A 1 267 ? -3.419 -2.935 6.449 1.00 94.62 267 ALA A CA 1
ATOM 2208 C C . ALA A 1 267 ? -4.827 -2.891 7.051 1.00 94.62 267 ALA A C 1
ATOM 2210 O O . ALA A 1 267 ? -5.150 -3.735 7.885 1.00 94.62 267 ALA A O 1
ATOM 2211 N N . TYR A 1 268 ? -5.643 -1.909 6.668 1.00 95.25 268 TYR A N 1
ATOM 2212 C CA . TYR A 1 268 ? -6.949 -1.672 7.281 1.00 95.25 268 TYR A CA 1
ATOM 2213 C C . TYR A 1 268 ? -8.065 -1.684 6.247 1.00 95.25 268 TYR A C 1
ATOM 2215 O O . TYR A 1 268 ? -7.872 -1.264 5.108 1.00 95.25 268 TYR A O 1
ATOM 2223 N N . ASN A 1 269 ? -9.267 -2.066 6.672 1.00 93.38 269 ASN A N 1
ATOM 2224 C CA . ASN A 1 269 ? -10.468 -1.848 5.878 1.00 93.38 269 ASN A CA 1
ATOM 2225 C C . ASN A 1 269 ? -10.782 -0.339 5.822 1.00 93.38 269 ASN A C 1
ATOM 2227 O O . ASN A 1 269 ? -11.056 0.278 6.851 1.00 93.38 269 ASN A O 1
ATOM 2231 N N . ASN A 1 270 ? -10.676 0.253 4.633 1.00 94.69 270 ASN A N 1
ATOM 2232 C CA . ASN A 1 270 ? -10.899 1.672 4.339 1.00 94.69 270 ASN A CA 1
ATOM 2233 C C . ASN A 1 270 ? -11.389 1.834 2.890 1.00 94.69 270 ASN A C 1
ATOM 2235 O O . ASN A 1 270 ? -11.357 0.874 2.115 1.00 94.69 270 ASN A O 1
ATOM 2239 N N . LEU A 1 271 ? -11.781 3.049 2.494 1.00 95.25 271 LEU A N 1
ATOM 2240 C CA . LEU A 1 271 ? -12.386 3.299 1.177 1.00 95.25 271 LEU A CA 1
ATOM 2241 C C . LEU A 1 271 ? -11.478 2.945 -0.018 1.00 95.25 271 LEU A C 1
ATOM 2243 O O . LEU A 1 271 ? -11.981 2.599 -1.085 1.00 95.25 271 LEU A O 1
ATOM 2247 N N . CYS A 1 272 ? -10.153 2.992 0.148 1.00 96.00 272 CYS A N 1
ATOM 2248 C CA . CYS A 1 272 ? -9.183 2.710 -0.915 1.00 96.00 272 CYS A CA 1
ATOM 2249 C C . CYS A 1 272 ? -8.719 1.242 -0.952 1.00 96.00 272 CYS A C 1
ATOM 2251 O O . CYS A 1 272 ? -8.078 0.823 -1.918 1.00 96.00 272 CYS A O 1
ATOM 2253 N N . HIS A 1 273 ? -9.020 0.453 0.085 1.00 95.12 273 HIS A N 1
ATOM 2254 C CA . HIS A 1 273 ? -8.460 -0.886 0.285 1.00 95.12 273 HIS A CA 1
ATOM 2255 C C . HIS A 1 273 ? -8.786 -1.854 -0.863 1.00 95.12 273 HIS A C 1
ATOM 2257 O O . HIS A 1 273 ? -7.897 -2.514 -1.406 1.00 95.12 273 HIS A O 1
ATOM 2263 N N . ALA A 1 274 ? -10.062 -1.919 -1.259 1.00 95.50 274 ALA A N 1
ATOM 2264 C CA . ALA A 1 274 ? -10.524 -2.827 -2.308 1.00 95.50 274 ALA A CA 1
ATOM 2265 C C . ALA A 1 274 ? -9.907 -2.495 -3.676 1.00 95.50 274 ALA A C 1
ATOM 2267 O O . ALA A 1 274 ? -9.503 -3.403 -4.403 1.00 95.50 274 ALA A O 1
ATOM 2268 N N . TYR A 1 275 ? -9.776 -1.205 -4.000 1.00 96.75 275 TYR A N 1
ATOM 2269 C CA . TYR A 1 275 ? -9.134 -0.759 -5.235 1.00 96.75 275 TYR A CA 1
ATOM 2270 C C . TYR A 1 275 ? -7.655 -1.142 -5.265 1.00 96.75 275 TYR A C 1
ATOM 2272 O O . TYR A 1 275 ? -7.196 -1.682 -6.265 1.00 96.75 275 TYR A O 1
ATOM 2280 N N . LEU A 1 276 ? -6.927 -0.963 -4.155 1.00 96.62 276 LEU A N 1
ATOM 2281 C CA . LEU A 1 276 ? -5.508 -1.319 -4.097 1.00 96.62 276 LEU A CA 1
ATOM 2282 C C . LEU A 1 276 ? -5.305 -2.830 -4.269 1.00 96.62 276 LEU A C 1
ATOM 2284 O O . LEU A 1 276 ? -4.433 -3.248 -5.030 1.00 96.62 276 LEU A O 1
ATOM 2288 N N . LYS A 1 277 ? -6.126 -3.652 -3.598 1.00 95.75 277 LYS A N 1
ATOM 2289 C CA . LYS A 1 277 ? -6.114 -5.113 -3.779 1.00 95.75 277 LYS A CA 1
ATOM 2290 C C . LYS A 1 277 ? -6.348 -5.497 -5.238 1.00 95.75 277 LYS A C 1
ATOM 2292 O O . LYS A 1 277 ? -5.546 -6.240 -5.799 1.00 95.75 277 LYS A O 1
ATOM 2297 N N . LYS A 1 278 ? -7.370 -4.912 -5.871 1.00 96.62 278 LYS A N 1
ATOM 2298 C CA . LYS A 1 278 ? -7.663 -5.119 -7.293 1.00 96.62 278 LYS A CA 1
ATOM 2299 C C . LYS A 1 278 ? -6.462 -4.767 -8.181 1.00 96.62 278 LYS A C 1
ATOM 2301 O O . LYS A 1 278 ? -6.084 -5.584 -9.015 1.00 96.62 278 LYS A O 1
ATOM 2306 N N . SER A 1 279 ? -5.808 -3.620 -7.964 1.00 96.62 279 SER A N 1
ATOM 2307 C CA . SER A 1 279 ? -4.625 -3.219 -8.742 1.00 96.62 279 SER A CA 1
ATOM 2308 C C . SER A 1 279 ? -3.487 -4.242 -8.648 1.00 96.62 279 SER A C 1
ATOM 2310 O O . SER A 1 279 ? -2.813 -4.505 -9.642 1.00 96.62 279 SER A O 1
ATOM 2312 N N . PHE A 1 280 ? -3.273 -4.845 -7.475 1.00 95.56 280 PHE A N 1
ATOM 2313 C CA . PHE A 1 280 ? -2.284 -5.909 -7.298 1.00 95.56 280 PHE A CA 1
ATOM 2314 C C . PHE A 1 280 ? -2.687 -7.232 -7.962 1.00 95.56 280 PHE A C 1
ATOM 2316 O O . PHE A 1 280 ? -1.819 -7.935 -8.478 1.00 95.56 280 PHE A O 1
ATOM 2323 N N . ASP A 1 281 ? -3.967 -7.592 -7.922 1.00 95.31 281 ASP A N 1
ATOM 2324 C CA . ASP A 1 281 ? -4.468 -8.854 -8.476 1.00 95.31 281 ASP A CA 1
ATOM 2325 C C . ASP A 1 281 ? -4.506 -8.834 -10.011 1.00 95.31 281 ASP A C 1
ATOM 2327 O O . ASP A 1 281 ? -4.225 -9.844 -10.656 1.00 95.31 281 ASP A O 1
ATOM 2331 N N . GLU A 1 282 ? -4.769 -7.672 -10.609 1.00 95.62 282 GLU A N 1
ATOM 2332 C CA . GLU A 1 282 ? -4.755 -7.476 -12.064 1.00 95.62 282 GLU A CA 1
ATOM 2333 C C . GLU A 1 282 ? -3.337 -7.294 -12.630 1.00 95.62 282 GLU A C 1
ATOM 2335 O O . GLU A 1 282 ? -3.111 -7.498 -13.828 1.00 95.62 282 GLU A O 1
ATOM 2340 N N . LEU A 1 283 ? -2.358 -6.954 -11.782 1.00 95.38 283 LEU A N 1
ATOM 2341 C CA . LEU A 1 283 ? -1.000 -6.609 -12.198 1.00 95.38 283 LEU A CA 1
ATOM 2342 C C . LEU A 1 283 ? -0.299 -7.696 -13.044 1.00 95.38 283 LEU A C 1
ATOM 2344 O O . LEU A 1 283 ? 0.275 -7.335 -14.073 1.00 95.38 283 LEU A O 1
ATOM 2348 N N . PRO A 1 284 ? -0.339 -9.002 -12.703 1.00 95.12 284 PRO A N 1
ATOM 2349 C CA . PRO A 1 284 ? 0.262 -10.046 -13.539 1.00 95.12 284 PRO A CA 1
ATOM 2350 C C . PRO A 1 284 ? -0.300 -10.080 -14.965 1.00 95.12 284 PRO A C 1
ATOM 2352 O O . PRO A 1 284 ? 0.452 -10.163 -15.940 1.00 95.12 284 PRO A O 1
ATOM 2355 N N . GLY A 1 285 ? -1.628 -9.984 -15.094 1.00 95.75 285 GLY A N 1
ATOM 2356 C CA . GLY A 1 285 ? -2.309 -9.952 -16.388 1.00 95.75 285 GLY A CA 1
ATOM 2357 C C . GLY A 1 285 ? -1.954 -8.695 -17.176 1.00 95.75 285 GLY A C 1
ATOM 2358 O O . GLY A 1 285 ? -1.639 -8.775 -18.363 1.00 95.75 285 GLY A O 1
ATOM 2359 N N . PHE A 1 286 ? -1.911 -7.552 -16.489 1.00 95.31 286 PHE A N 1
ATOM 2360 C CA . PHE A 1 286 ? -1.493 -6.280 -17.061 1.00 95.31 286 PHE A CA 1
ATOM 2361 C C . PHE A 1 286 ? -0.049 -6.321 -17.591 1.00 95.31 286 PHE A C 1
ATOM 2363 O O . PHE A 1 286 ? 0.217 -5.868 -18.705 1.00 95.31 286 PHE A O 1
ATOM 2370 N N . MET A 1 287 ? 0.892 -6.892 -16.832 1.00 95.50 287 MET A N 1
ATOM 2371 C CA . MET A 1 287 ? 2.301 -6.997 -17.238 1.00 95.50 287 MET A CA 1
ATOM 2372 C C . MET A 1 287 ? 2.480 -7.901 -18.456 1.00 95.50 287 MET A C 1
ATOM 2374 O O . MET A 1 287 ? 3.216 -7.553 -19.379 1.00 95.50 287 MET A O 1
ATOM 2378 N N . LYS A 1 288 ? 1.746 -9.017 -18.511 1.00 95.75 288 LYS A N 1
ATOM 2379 C CA . LYS A 1 288 ? 1.707 -9.872 -19.701 1.00 95.75 288 LYS A CA 1
ATOM 2380 C C . LYS A 1 288 ? 1.203 -9.105 -20.927 1.00 95.75 288 LYS A C 1
ATOM 2382 O O . LYS A 1 288 ? 1.901 -9.071 -21.936 1.00 95.75 288 LYS A O 1
ATOM 2387 N N . ALA A 1 289 ? 0.048 -8.448 -20.813 1.00 96.44 289 ALA A N 1
ATOM 2388 C CA . ALA A 1 289 ? -0.522 -7.661 -21.906 1.00 96.44 289 ALA A CA 1
ATOM 2389 C C . ALA A 1 289 ? 0.425 -6.538 -22.359 1.00 96.44 289 ALA A C 1
ATOM 2391 O O . ALA A 1 289 ? 0.539 -6.258 -23.545 1.00 96.44 289 ALA A O 1
ATOM 2392 N N . THR A 1 290 ? 1.159 -5.933 -21.425 1.00 95.62 290 THR A N 1
ATOM 2393 C CA . THR A 1 290 ? 2.151 -4.895 -21.723 1.00 95.62 290 THR A CA 1
ATOM 2394 C C . THR A 1 290 ? 3.293 -5.422 -22.597 1.00 95.62 290 THR A C 1
ATOM 2396 O O . THR A 1 290 ? 3.661 -4.762 -23.566 1.00 95.62 290 THR A O 1
ATOM 2399 N N . ILE A 1 291 ? 3.839 -6.613 -22.305 1.00 95.12 291 ILE A N 1
ATOM 2400 C CA . ILE A 1 291 ? 4.856 -7.243 -23.168 1.00 95.12 291 ILE A CA 1
ATOM 2401 C C . ILE A 1 291 ? 4.280 -7.535 -24.556 1.00 95.12 291 ILE A C 1
ATOM 2403 O O . ILE A 1 291 ? 4.949 -7.258 -25.550 1.00 95.12 291 ILE A O 1
ATOM 2407 N N . ASP A 1 292 ? 3.061 -8.074 -24.625 1.00 94.81 292 ASP A N 1
ATOM 2408 C CA . ASP A 1 292 ? 2.409 -8.400 -25.897 1.00 94.81 292 ASP A CA 1
ATOM 2409 C C . ASP A 1 292 ? 2.248 -7.131 -26.762 1.00 94.81 292 ASP A C 1
ATOM 2411 O O . ASP A 1 292 ? 2.701 -7.103 -27.905 1.00 94.81 292 ASP A O 1
ATOM 2415 N N . ILE A 1 293 ? 1.756 -6.033 -26.174 1.00 94.88 293 ILE A N 1
ATOM 2416 C CA . ILE A 1 293 ? 1.634 -4.716 -26.826 1.00 94.88 293 ILE A CA 1
ATOM 2417 C C . ILE A 1 293 ? 2.995 -4.183 -27.295 1.00 94.88 293 ILE A C 1
ATOM 2419 O O . ILE A 1 293 ? 3.103 -3.608 -28.381 1.00 94.88 293 ILE A O 1
ATOM 2423 N N . TRP A 1 294 ? 4.051 -4.335 -26.491 1.00 95.19 294 TRP A N 1
ATOM 2424 C CA . TRP A 1 294 ? 5.397 -3.913 -26.886 1.00 95.19 294 TRP A CA 1
ATOM 2425 C C . TRP A 1 294 ? 5.916 -4.700 -28.091 1.00 95.19 294 TRP A C 1
ATOM 2427 O O . TRP A 1 294 ? 6.514 -4.113 -28.992 1.00 95.19 294 TRP A O 1
ATOM 2437 N N . LEU A 1 295 ? 5.681 -6.013 -28.131 1.00 94.31 295 LEU A N 1
ATOM 2438 C CA . LEU A 1 295 ? 6.094 -6.862 -29.248 1.00 94.31 295 LEU A CA 1
ATOM 2439 C C . LEU A 1 295 ? 5.314 -6.532 -30.523 1.00 94.31 295 LEU A C 1
ATOM 2441 O O . LEU A 1 295 ? 5.937 -6.348 -31.571 1.00 94.31 295 LEU A O 1
ATOM 2445 N N . GLU A 1 296 ? 3.991 -6.389 -30.430 1.00 93.00 296 GLU A N 1
ATOM 2446 C CA . GLU A 1 296 ? 3.115 -6.033 -31.555 1.00 93.00 296 GLU A CA 1
ATOM 2447 C C . GLU A 1 296 ? 3.524 -4.704 -32.202 1.00 93.00 296 GLU A C 1
ATOM 2449 O O . GLU A 1 296 ? 3.634 -4.608 -33.425 1.00 93.00 296 GLU A O 1
ATOM 2454 N N . ASN A 1 297 ? 3.837 -3.696 -31.384 1.00 92.94 297 ASN A N 1
ATOM 2455 C CA . ASN A 1 297 ? 4.196 -2.363 -31.871 1.00 92.94 297 ASN A CA 1
ATOM 2456 C C . ASN A 1 297 ? 5.673 -2.213 -32.265 1.00 92.94 297 ASN A C 1
ATOM 2458 O O . ASN A 1 297 ? 6.050 -1.189 -32.839 1.00 92.94 297 ASN A O 1
ATOM 2462 N N . SER A 1 298 ? 6.522 -3.209 -31.992 1.00 90.69 298 SER A N 1
ATOM 2463 C CA . SER A 1 298 ? 7.977 -3.083 -32.161 1.00 90.69 298 SER A CA 1
ATOM 2464 C C . SER A 1 298 ? 8.410 -2.759 -33.600 1.00 90.69 298 SER A C 1
ATOM 2466 O O . SER A 1 298 ? 9.363 -2.006 -33.828 1.00 90.69 298 SER A O 1
ATOM 2468 N N . LEU A 1 299 ? 7.693 -3.282 -34.602 1.00 88.62 299 LEU A N 1
ATOM 2469 C CA . LEU A 1 299 ? 7.952 -2.984 -36.014 1.00 88.62 299 LEU A CA 1
ATOM 2470 C C . LEU A 1 299 ? 7.575 -1.544 -36.373 1.00 88.62 299 LEU A C 1
ATOM 2472 O O . LEU A 1 299 ? 8.393 -0.848 -36.968 1.00 88.62 299 LEU A O 1
ATOM 2476 N N . THR A 1 300 ? 6.397 -1.081 -35.957 1.00 89.69 300 THR A N 1
ATOM 2477 C CA . THR A 1 300 ? 5.933 0.294 -36.196 1.00 89.69 300 THR A CA 1
ATOM 2478 C C . THR A 1 300 ? 6.886 1.309 -35.567 1.00 89.69 300 THR A C 1
ATOM 2480 O O . THR A 1 300 ? 7.397 2.196 -36.249 1.00 89.69 300 THR A O 1
ATOM 2483 N N . ILE A 1 301 ? 7.243 1.102 -34.296 1.00 87.62 301 ILE A N 1
ATOM 2484 C CA . ILE A 1 301 ? 8.173 1.966 -33.554 1.00 87.62 301 ILE A CA 1
ATOM 2485 C C . ILE A 1 301 ? 9.556 1.987 -34.227 1.00 87.62 301 ILE A C 1
ATOM 2487 O O . ILE A 1 301 ? 10.241 3.009 -34.256 1.00 87.62 301 ILE A O 1
ATOM 2491 N N . LYS A 1 302 ? 9.994 0.873 -34.829 1.00 88.19 302 LYS A N 1
ATOM 2492 C CA . LYS A 1 302 ? 11.271 0.818 -35.559 1.00 88.19 302 LYS A CA 1
ATOM 2493 C C . LYS A 1 302 ? 11.273 1.756 -36.761 1.00 88.19 302 LYS A C 1
ATOM 2495 O O . LYS A 1 302 ? 12.304 2.374 -37.034 1.00 88.19 302 LYS A O 1
ATOM 2500 N N . ASP A 1 303 ? 10.170 1.819 -37.493 1.00 88.06 303 ASP A N 1
ATOM 2501 C CA . ASP A 1 303 ? 10.046 2.677 -38.665 1.00 88.06 303 ASP A CA 1
ATOM 2502 C C . ASP A 1 303 ? 9.968 4.151 -38.258 1.00 88.06 303 ASP A C 1
ATOM 2504 O O . ASP A 1 303 ? 10.710 4.962 -38.811 1.00 88.06 303 ASP A O 1
ATOM 2508 N N . GLU A 1 304 ? 9.247 4.467 -37.180 1.00 89.69 304 GLU A N 1
ATOM 2509 C CA . GLU A 1 304 ? 9.252 5.803 -36.571 1.00 89.69 304 GLU A CA 1
ATOM 2510 C C . GLU A 1 304 ? 10.664 6.244 -36.153 1.00 89.69 304 GLU A C 1
ATOM 2512 O O . GLU A 1 304 ? 11.109 7.343 -36.494 1.00 89.69 304 GLU A O 1
ATOM 2517 N N . HIS A 1 305 ? 11.434 5.377 -35.484 1.00 87.75 305 HIS A N 1
ATOM 2518 C CA . HIS A 1 305 ? 12.835 5.669 -35.166 1.00 87.75 305 HIS A CA 1
ATOM 2519 C C . HIS A 1 305 ? 13.687 5.875 -36.418 1.00 87.75 305 HIS A C 1
ATOM 2521 O O . HIS A 1 305 ? 14.575 6.728 -36.417 1.00 87.75 305 HIS A O 1
ATOM 2527 N N . ASN A 1 306 ? 13.447 5.114 -37.491 1.00 87.81 306 ASN A N 1
ATOM 2528 C CA . ASN A 1 306 ? 14.180 5.300 -38.740 1.00 87.81 306 ASN A CA 1
ATOM 2529 C C . ASN A 1 306 ? 13.916 6.681 -39.339 1.00 87.81 306 ASN A C 1
ATOM 2531 O O . ASN A 1 306 ? 14.861 7.314 -39.809 1.00 87.81 306 ASN A O 1
ATOM 2535 N N . ASP A 1 307 ? 12.672 7.148 -39.300 1.00 88.75 307 ASP A N 1
ATOM 2536 C CA . ASP A 1 307 ? 12.291 8.465 -39.804 1.00 88.75 307 ASP A CA 1
ATOM 2537 C C . ASP A 1 307 ? 12.852 9.593 -38.938 1.00 88.75 307 ASP A C 1
ATOM 2539 O O . ASP A 1 307 ? 13.462 10.526 -39.465 1.00 88.75 307 ASP A O 1
ATOM 2543 N N . ILE A 1 308 ? 12.797 9.456 -37.611 1.00 87.94 308 ILE A N 1
ATOM 2544 C CA . ILE A 1 308 ? 13.456 10.392 -36.690 1.00 87.94 308 ILE A CA 1
ATOM 2545 C C . ILE A 1 308 ? 14.960 10.458 -36.984 1.00 87.94 308 ILE A C 1
ATOM 2547 O O . ILE A 1 308 ? 15.526 11.539 -37.125 1.00 87.94 308 ILE A O 1
ATOM 2551 N N . PHE A 1 309 ? 15.626 9.311 -37.122 1.00 89.44 309 PHE A N 1
ATOM 2552 C CA . PHE A 1 309 ? 17.066 9.251 -37.382 1.00 89.44 309 PHE A CA 1
ATOM 2553 C C . PHE A 1 309 ? 17.444 9.781 -38.768 1.00 89.44 309 PHE A C 1
ATOM 2555 O O . PHE A 1 309 ? 18.541 10.316 -38.936 1.00 89.44 309 PHE A O 1
ATOM 2562 N N . ARG A 1 310 ? 16.551 9.685 -39.762 1.00 89.94 310 ARG A N 1
ATOM 2563 C CA . ARG A 1 310 ? 16.749 10.300 -41.084 1.00 89.94 310 ARG A CA 1
ATOM 2564 C C . ARG A 1 310 ? 16.840 11.820 -41.001 1.00 89.94 310 ARG A C 1
ATOM 2566 O O . ARG A 1 310 ? 17.642 12.390 -41.737 1.00 89.94 310 ARG A O 1
ATOM 2573 N N . ASN A 1 311 ? 16.110 12.462 -40.090 1.00 89.88 311 ASN A N 1
ATOM 2574 C CA . ASN A 1 311 ? 16.148 13.922 -39.938 1.00 89.88 311 ASN A CA 1
ATOM 2575 C C . ASN A 1 311 ? 17.541 14.437 -39.551 1.00 89.88 311 ASN A C 1
ATOM 2577 O O . ASN A 1 311 ? 17.925 15.535 -39.949 1.00 89.88 311 ASN A O 1
ATOM 2581 N N . TYR A 1 312 ? 18.336 13.612 -38.867 1.00 89.31 312 TYR A N 1
ATOM 2582 C CA . TYR A 1 312 ? 19.708 13.936 -38.472 1.00 89.31 312 TYR A CA 1
ATOM 2583 C C . TYR A 1 312 ? 20.756 13.627 -39.555 1.00 89.31 312 TYR A C 1
ATOM 2585 O O . TYR A 1 312 ? 21.950 13.861 -39.360 1.00 89.31 312 TYR A O 1
ATOM 2593 N N . VAL A 1 313 ? 20.350 13.126 -40.726 1.00 90.69 313 VAL A N 1
ATOM 2594 C CA . VAL A 1 313 ? 21.267 12.974 -41.859 1.00 90.69 313 VAL A CA 1
ATOM 2595 C C . VAL A 1 313 ? 21.665 14.357 -42.388 1.00 90.69 313 VAL A C 1
ATOM 2597 O O . VAL A 1 313 ? 20.844 15.252 -42.612 1.00 90.69 313 VAL A O 1
ATOM 2600 N N . GLY A 1 314 ? 22.969 14.535 -42.583 1.00 91.00 314 GLY A N 1
ATOM 2601 C CA . GLY A 1 314 ? 23.591 15.795 -42.969 1.00 91.00 314 GLY A CA 1
ATOM 2602 C C . GLY A 1 314 ? 23.983 16.695 -41.797 1.00 91.00 314 GLY A C 1
ATOM 2603 O O . GLY A 1 314 ? 24.565 17.743 -42.063 1.00 91.00 314 GLY A O 1
ATOM 2604 N N . PHE A 1 315 ? 23.700 16.304 -40.548 1.00 93.31 315 PHE A N 1
ATOM 2605 C CA . PHE A 1 315 ? 24.242 16.981 -39.369 1.00 93.31 315 PHE A CA 1
ATOM 2606 C C . PHE A 1 315 ? 25.724 16.651 -39.183 1.00 93.31 315 PHE A C 1
ATOM 2608 O O . PHE A 1 315 ? 26.189 15.556 -39.513 1.00 93.31 315 PHE A O 1
ATOM 2615 N N . ASP A 1 316 ? 26.438 17.598 -38.599 1.00 92.81 316 ASP A N 1
ATOM 2616 C CA . ASP A 1 316 ? 27.800 17.457 -38.121 1.00 92.81 316 ASP A CA 1
ATOM 2617 C C . ASP A 1 316 ? 27.769 17.130 -36.621 1.00 92.81 316 ASP A C 1
ATOM 2619 O O . ASP A 1 316 ? 27.174 17.852 -35.820 1.00 92.81 316 ASP A O 1
ATOM 2623 N N . LEU A 1 317 ? 28.370 16.004 -36.246 1.00 91.19 317 LEU A N 1
ATOM 2624 C CA . LEU A 1 317 ? 28.564 15.581 -34.865 1.00 91.19 317 LEU A CA 1
ATOM 2625 C C . LEU A 1 317 ? 29.854 16.212 -34.343 1.00 91.19 317 LEU A C 1
ATOM 2627 O O . LEU A 1 317 ? 30.948 15.831 -34.757 1.00 91.19 317 LEU A O 1
ATOM 2631 N N . ASN A 1 318 ? 29.718 17.152 -33.419 1.00 90.12 318 ASN A N 1
ATOM 2632 C CA . ASN A 1 318 ? 30.831 17.785 -32.729 1.00 90.12 318 ASN A CA 1
ATOM 2633 C C . ASN A 1 318 ? 30.970 17.165 -31.345 1.00 90.12 318 ASN A C 1
ATOM 2635 O O . ASN A 1 318 ? 30.044 17.242 -30.534 1.00 90.12 318 ASN A O 1
ATOM 2639 N N . ILE A 1 319 ? 32.131 16.581 -31.078 1.00 85.75 319 ILE A N 1
ATOM 2640 C CA . ILE A 1 319 ? 32.506 16.079 -29.760 1.00 85.75 319 ILE A CA 1
ATOM 2641 C C . ILE A 1 319 ? 33.615 16.998 -29.256 1.00 85.75 319 ILE A C 1
ATOM 2643 O O . ILE A 1 319 ? 34.594 17.236 -29.961 1.00 85.75 319 ILE A O 1
ATOM 2647 N N . GLN A 1 320 ? 33.456 17.557 -28.060 1.00 82.12 320 GLN A N 1
ATOM 2648 C CA . GLN A 1 320 ? 34.433 18.484 -27.499 1.00 82.12 320 GLN A CA 1
ATOM 2649 C C . GLN A 1 320 ? 35.832 17.846 -27.455 1.00 82.12 320 GLN A C 1
ATOM 2651 O O . GLN A 1 320 ? 36.013 16.777 -26.882 1.00 82.12 320 GLN A O 1
ATOM 2656 N N . GLY A 1 321 ? 36.821 18.511 -28.059 1.00 78.62 321 GLY A N 1
ATOM 2657 C CA . GLY A 1 321 ? 38.206 18.023 -28.105 1.00 78.62 321 GLY A CA 1
ATOM 2658 C C . GLY A 1 321 ? 38.501 16.975 -29.186 1.00 78.62 321 GLY A C 1
ATOM 2659 O O . GLY A 1 321 ? 39.615 16.462 -29.219 1.00 78.62 321 GLY A O 1
ATOM 2660 N N . HIS A 1 322 ? 37.549 16.676 -30.074 1.00 82.31 322 HIS A N 1
ATOM 2661 C CA . HIS A 1 322 ? 37.723 15.734 -31.180 1.00 82.31 322 HIS A CA 1
ATOM 2662 C C . HIS A 1 322 ? 37.277 16.329 -32.520 1.00 82.31 322 HIS A C 1
ATOM 2664 O O . HIS A 1 322 ? 36.555 17.327 -32.570 1.00 82.31 322 HIS A O 1
ATOM 2670 N N . ASP A 1 323 ? 37.693 15.679 -33.609 1.00 83.31 323 ASP A N 1
ATOM 2671 C CA . ASP A 1 323 ? 37.307 16.062 -34.964 1.00 83.31 323 ASP A CA 1
ATOM 2672 C C . ASP A 1 323 ? 35.799 15.925 -35.193 1.00 83.31 323 ASP A C 1
ATOM 2674 O O . ASP A 1 323 ? 35.146 14.976 -34.747 1.00 83.31 323 ASP A O 1
ATOM 2678 N N . THR A 1 324 ? 35.253 16.871 -35.953 1.00 87.56 324 THR A N 1
ATOM 2679 C CA . THR A 1 324 ? 33.845 16.882 -36.343 1.00 87.56 324 THR A CA 1
ATOM 2680 C C . THR A 1 324 ? 33.545 15.758 -37.337 1.00 87.56 324 THR A C 1
ATOM 2682 O O . THR A 1 324 ? 34.202 15.618 -38.371 1.00 87.56 324 THR A O 1
ATOM 2685 N N . ILE A 1 325 ? 32.497 14.977 -37.065 1.00 88.94 325 ILE A N 1
ATOM 2686 C CA . ILE A 1 325 ? 32.074 13.855 -37.910 1.00 88.94 325 ILE A CA 1
ATOM 2687 C C . ILE A 1 325 ? 30.766 14.203 -38.619 1.00 88.94 325 ILE A C 1
ATOM 2689 O O . ILE A 1 325 ? 29.710 14.282 -37.998 1.00 88.94 325 ILE A O 1
ATOM 2693 N N . LYS A 1 326 ? 30.797 14.312 -39.949 1.00 91.69 326 LYS A N 1
ATOM 2694 C CA . LYS A 1 326 ? 29.575 14.488 -40.745 1.00 91.69 326 LYS A CA 1
ATOM 2695 C C . LYS A 1 326 ? 28.775 13.189 -40.851 1.00 91.69 326 LYS A C 1
ATOM 2697 O O . LYS A 1 326 ? 29.308 12.165 -41.291 1.00 91.69 326 LYS A O 1
ATOM 2702 N N . ILE A 1 327 ? 27.486 13.238 -40.520 1.00 92.19 327 ILE A N 1
ATOM 2703 C CA . ILE A 1 327 ? 26.551 12.112 -40.628 1.00 92.19 327 ILE A CA 1
ATOM 2704 C C . ILE A 1 327 ? 26.035 12.039 -42.067 1.00 92.19 327 ILE A C 1
ATOM 2706 O O . ILE A 1 327 ? 25.145 12.783 -42.470 1.00 92.19 327 ILE A O 1
ATOM 2710 N N . LYS A 1 328 ? 26.591 11.129 -42.869 1.00 91.06 328 LYS A N 1
ATOM 2711 C CA . LYS A 1 328 ? 26.269 11.010 -44.304 1.00 91.06 328 LYS A CA 1
ATOM 2712 C C . LYS A 1 328 ? 25.076 10.101 -44.590 1.00 91.06 328 LYS A C 1
ATOM 2714 O O . LYS A 1 328 ? 24.463 10.210 -45.645 1.00 91.06 328 LYS A O 1
ATOM 2719 N N . ALA A 1 329 ? 24.760 9.188 -43.676 1.00 92.25 329 ALA A N 1
ATOM 2720 C CA . ALA A 1 329 ? 23.685 8.219 -43.847 1.00 92.25 329 ALA A CA 1
ATOM 2721 C C . ALA A 1 329 ? 23.140 7.738 -42.500 1.00 92.25 329 ALA A C 1
ATOM 2723 O O . ALA A 1 329 ? 23.865 7.684 -41.507 1.00 92.25 329 ALA A O 1
ATOM 2724 N N . ILE A 1 330 ? 21.891 7.262 -42.499 1.00 90.75 330 ILE A N 1
ATOM 2725 C CA . ILE A 1 330 ? 21.244 6.688 -41.309 1.00 90.75 330 ILE A CA 1
ATOM 2726 C C . ILE A 1 330 ? 22.056 5.536 -40.692 1.00 90.75 330 ILE A C 1
ATOM 2728 O O . ILE A 1 330 ? 22.124 5.402 -39.474 1.00 90.75 330 ILE A O 1
ATOM 2732 N N . ARG A 1 331 ? 22.723 4.716 -41.519 1.00 90.19 331 ARG A N 1
ATOM 2733 C CA . ARG A 1 331 ? 23.552 3.594 -41.045 1.00 90.19 331 ARG A CA 1
ATOM 2734 C C . ARG A 1 331 ? 24.716 4.072 -40.174 1.00 90.19 331 ARG A C 1
ATOM 2736 O O . ARG A 1 331 ? 25.040 3.408 -39.197 1.00 90.19 331 ARG A O 1
ATOM 2743 N N . GLN A 1 332 ? 25.312 5.216 -40.514 1.00 90.06 332 GLN A N 1
ATOM 2744 C CA . GLN A 1 332 ? 26.395 5.816 -39.737 1.00 90.06 332 GLN A CA 1
ATOM 2745 C C . GLN A 1 332 ? 25.878 6.318 -38.386 1.00 90.06 332 GLN A C 1
ATOM 2747 O O . GLN A 1 332 ? 26.506 6.054 -37.369 1.00 90.06 332 GLN A O 1
ATOM 2752 N N . LEU A 1 333 ? 24.709 6.969 -38.359 1.00 88.69 333 LEU A N 1
ATOM 2753 C CA . LEU A 1 333 ? 24.088 7.413 -37.108 1.00 88.69 333 LEU A CA 1
ATOM 2754 C C . LEU A 1 333 ? 23.750 6.235 -36.189 1.00 88.69 333 LEU A C 1
ATOM 2756 O O . LEU A 1 333 ? 24.088 6.265 -35.014 1.00 88.69 333 LEU A O 1
ATOM 2760 N N . LYS A 1 334 ? 23.153 5.165 -36.724 1.00 90.00 334 LYS A N 1
ATOM 2761 C CA . LYS A 1 334 ? 22.868 3.949 -35.948 1.00 90.00 334 LYS A CA 1
ATOM 2762 C C . LYS A 1 334 ? 24.131 3.321 -35.368 1.00 90.00 334 LYS A C 1
ATOM 2764 O O . LYS A 1 334 ? 24.137 2.960 -34.202 1.00 90.00 334 LYS A O 1
ATOM 2769 N N . PHE A 1 335 ? 25.206 3.252 -36.153 1.00 89.25 335 PHE A N 1
ATOM 2770 C CA . PHE A 1 335 ? 26.496 2.775 -35.660 1.00 89.25 335 PHE A CA 1
ATOM 2771 C C . PHE A 1 335 ? 27.026 3.643 -34.509 1.00 89.25 335 PHE A C 1
ATOM 2773 O O . PHE A 1 335 ? 27.482 3.109 -33.506 1.00 89.25 335 PHE A O 1
ATOM 2780 N N . LEU A 1 336 ? 26.929 4.971 -34.621 1.00 87.44 336 LEU A N 1
ATOM 2781 C CA . LEU A 1 336 ? 27.331 5.890 -33.552 1.00 87.44 336 LEU A CA 1
ATOM 2782 C C . LEU A 1 336 ? 26.477 5.714 -32.289 1.00 87.44 336 LEU A C 1
ATOM 2784 O O . LEU A 1 336 ? 27.018 5.735 -31.187 1.00 87.44 336 LEU A O 1
ATOM 2788 N N . ILE A 1 337 ? 25.169 5.488 -32.443 1.00 89.69 337 ILE A N 1
ATOM 2789 C CA . ILE A 1 337 ? 24.270 5.155 -31.331 1.00 89.69 337 ILE A CA 1
ATOM 2790 C C . ILE A 1 337 ? 24.703 3.840 -30.670 1.00 89.69 337 ILE A C 1
ATOM 2792 O O . ILE A 1 337 ? 24.842 3.795 -29.452 1.00 89.69 337 ILE A O 1
ATOM 2796 N N . ASP A 1 338 ? 24.982 2.794 -31.451 1.00 88.44 338 ASP A N 1
ATOM 2797 C CA . ASP A 1 338 ? 25.437 1.501 -30.926 1.00 88.44 338 ASP A CA 1
ATOM 2798 C C . ASP A 1 338 ? 26.784 1.621 -30.188 1.00 88.44 338 ASP A C 1
ATOM 2800 O O . ASP A 1 338 ? 27.000 0.954 -29.175 1.00 88.44 338 ASP A O 1
ATOM 2804 N N . VAL A 1 339 ? 27.695 2.475 -30.670 1.00 87.50 339 VAL A N 1
ATOM 2805 C CA . VAL A 1 339 ? 28.961 2.791 -29.985 1.00 87.50 339 VAL A CA 1
ATOM 2806 C C . VAL A 1 339 ? 28.696 3.527 -28.673 1.00 87.50 339 VAL A C 1
ATOM 2808 O O . VAL A 1 339 ? 29.238 3.135 -27.643 1.00 87.50 339 VAL A O 1
ATOM 2811 N N . TYR A 1 340 ? 27.832 4.544 -28.680 1.00 88.38 340 TYR A N 1
ATOM 2812 C CA . TYR A 1 340 ? 27.452 5.266 -27.465 1.00 88.38 340 TYR A CA 1
ATOM 2813 C C . TYR A 1 340 ? 26.840 4.333 -26.412 1.00 88.38 340 TYR A C 1
ATOM 2815 O O . TYR A 1 340 ? 27.220 4.400 -25.248 1.00 88.38 340 TYR A O 1
ATOM 2823 N N . LEU A 1 341 ? 25.940 3.431 -26.814 1.00 88.75 341 LEU A N 1
ATOM 2824 C CA . LEU A 1 341 ? 25.318 2.461 -25.910 1.00 88.75 341 LEU A CA 1
ATOM 2825 C C . LEU A 1 341 ? 26.355 1.536 -25.252 1.00 88.75 341 LEU A C 1
ATOM 2827 O O . LEU A 1 341 ? 26.231 1.226 -24.069 1.00 88.75 341 LEU A O 1
ATOM 2831 N N . LYS A 1 342 ? 27.406 1.142 -25.985 1.00 86.62 342 LYS A N 1
ATOM 2832 C CA . LYS A 1 342 ? 28.517 0.332 -25.453 1.00 86.62 342 LYS A CA 1
ATOM 2833 C C . LYS A 1 342 ? 29.436 1.105 -24.507 1.00 86.62 342 LYS A C 1
ATOM 2835 O O . LYS A 1 342 ? 29.907 0.535 -23.529 1.00 86.62 342 LYS A O 1
ATOM 2840 N N . GLU A 1 343 ? 29.682 2.383 -24.783 1.00 84.94 343 GLU A N 1
ATOM 2841 C CA . GLU A 1 343 ? 30.560 3.252 -23.984 1.00 84.94 343 GLU A CA 1
ATOM 2842 C C . GLU A 1 343 ? 29.784 4.119 -22.969 1.00 84.94 343 GLU A C 1
ATOM 2844 O O . GLU A 1 343 ? 30.314 5.095 -22.425 1.00 84.94 343 GLU A O 1
ATOM 2849 N N . ARG A 1 344 ? 28.515 3.782 -22.698 1.00 82.75 344 ARG A N 1
ATOM 2850 C CA . ARG A 1 344 ? 27.645 4.522 -21.776 1.00 82.75 344 ARG A CA 1
ATOM 2851 C C . ARG A 1 344 ? 28.317 4.632 -20.401 1.00 82.75 344 ARG A C 1
ATOM 2853 O O . ARG A 1 344 ? 28.705 3.637 -19.798 1.00 82.75 344 ARG A O 1
ATOM 2860 N N . GLY A 1 345 ? 28.457 5.865 -19.912 1.00 80.19 345 GLY A N 1
ATOM 2861 C CA . GLY A 1 345 ? 29.144 6.183 -18.652 1.00 80.19 345 GLY A CA 1
ATOM 2862 C C . GLY A 1 345 ? 30.623 6.566 -18.794 1.00 80.19 345 GLY A C 1
ATOM 2863 O O . GLY A 1 345 ? 31.194 7.083 -17.840 1.00 80.19 345 GLY A O 1
ATOM 2864 N N . ARG A 1 346 ? 31.236 6.375 -19.970 1.00 84.00 346 ARG A N 1
ATOM 2865 C CA . ARG A 1 346 ? 32.596 6.861 -20.286 1.00 84.00 346 ARG A CA 1
ATOM 2866 C C . ARG A 1 346 ? 32.599 8.124 -21.136 1.00 84.00 346 ARG A C 1
ATOM 2868 O O . ARG A 1 346 ? 33.582 8.856 -21.143 1.00 84.00 346 ARG A O 1
ATOM 2875 N N . VAL A 1 347 ? 31.504 8.369 -21.848 1.00 82.00 347 VAL A N 1
ATOM 2876 C CA . VAL A 1 347 ? 31.321 9.543 -22.700 1.00 82.00 347 VAL A CA 1
ATOM 2877 C C . VAL A 1 347 ? 30.314 10.478 -22.042 1.00 82.00 347 VAL A C 1
ATOM 2879 O O . VAL A 1 347 ? 29.182 10.066 -21.781 1.00 82.00 347 VAL A O 1
ATOM 2882 N N . ASP A 1 348 ? 30.712 11.728 -21.789 1.00 85.56 348 ASP A N 1
ATOM 2883 C CA . ASP A 1 348 ? 29.788 12.753 -21.301 1.00 85.56 348 ASP A CA 1
ATOM 2884 C C . ASP A 1 348 ? 28.884 13.219 -22.454 1.00 85.56 348 ASP A C 1
ATOM 2886 O O . ASP A 1 348 ? 29.371 13.853 -23.395 1.00 85.56 348 ASP A O 1
ATOM 2890 N N . PRO A 1 349 ? 27.568 12.952 -22.415 1.00 85.50 349 PRO A N 1
ATOM 2891 C CA . PRO A 1 349 ? 26.660 13.370 -23.476 1.00 85.50 349 PRO A CA 1
ATOM 2892 C C . PRO A 1 349 ? 26.552 14.896 -23.631 1.00 85.50 349 PRO A C 1
ATOM 2894 O O . PRO A 1 349 ? 26.134 15.355 -24.692 1.00 85.50 349 PRO A O 1
ATOM 2897 N N . HIS A 1 350 ? 26.935 15.698 -22.631 1.00 88.38 350 HIS A N 1
ATOM 2898 C CA . HIS A 1 350 ? 26.941 17.164 -22.747 1.00 88.38 350 HIS A CA 1
ATOM 2899 C C . HIS A 1 350 ? 28.080 17.679 -23.630 1.00 88.38 350 HIS A C 1
ATOM 2901 O O . HIS A 1 350 ? 27.964 18.754 -24.219 1.00 88.38 350 HIS A O 1
ATOM 2907 N N . SER A 1 351 ? 29.145 16.886 -23.771 1.00 87.00 351 SER A N 1
ATOM 2908 C CA . SER A 1 351 ? 30.277 17.181 -24.652 1.00 87.00 351 SER A CA 1
ATOM 2909 C C . SER A 1 351 ? 29.955 16.978 -26.139 1.00 87.00 351 SER A C 1
ATOM 2911 O O . SER A 1 351 ? 30.764 17.335 -26.997 1.00 87.00 351 SER A O 1
ATOM 2913 N N . ILE A 1 352 ? 28.777 16.423 -26.458 1.00 89.25 352 ILE A N 1
ATOM 2914 C CA . ILE A 1 352 ? 28.359 16.080 -27.817 1.00 89.25 352 ILE A CA 1
ATOM 2915 C C . ILE A 1 352 ? 27.240 17.018 -28.285 1.00 89.25 352 ILE A C 1
ATOM 2917 O O . ILE A 1 352 ? 26.192 17.163 -27.646 1.00 89.25 352 ILE A O 1
ATOM 2921 N N . THR A 1 353 ? 27.427 17.617 -29.459 1.00 92.06 353 THR A N 1
ATOM 2922 C CA . THR A 1 353 ? 26.408 18.439 -30.124 1.00 92.06 353 THR A CA 1
ATOM 2923 C C . THR A 1 353 ? 26.270 18.077 -31.596 1.00 92.06 353 THR A C 1
ATOM 2925 O O . THR A 1 353 ? 27.252 17.823 -32.284 1.00 92.06 353 THR A O 1
ATOM 2928 N N . LEU A 1 354 ? 25.033 18.062 -32.080 1.00 91.12 354 LEU A N 1
ATOM 2929 C CA . LEU A 1 354 ? 24.688 17.876 -33.484 1.00 91.12 354 LEU A CA 1
ATOM 2930 C C . LEU A 1 354 ? 24.370 19.250 -34.079 1.00 91.12 354 LEU A C 1
ATOM 2932 O O . LEU A 1 354 ? 23.522 19.962 -33.539 1.00 91.12 354 LEU A O 1
ATOM 2936 N N . THR A 1 355 ? 25.023 19.628 -35.177 1.00 92.50 355 THR A N 1
ATOM 2937 C CA . THR A 1 355 ? 24.805 20.925 -35.840 1.00 92.50 355 THR A CA 1
ATOM 2938 C C . THR A 1 355 ? 24.481 20.778 -37.319 1.00 92.50 355 THR A C 1
ATOM 2940 O O . THR A 1 355 ? 25.110 19.984 -38.012 1.00 92.50 355 THR A O 1
ATOM 2943 N N . LYS A 1 356 ? 23.543 21.580 -37.829 1.00 91.50 356 LYS A N 1
ATOM 2944 C CA . LYS A 1 356 ? 23.251 21.695 -39.266 1.00 91.50 356 LYS A CA 1
ATOM 2945 C C . LYS A 1 356 ? 22.865 23.134 -39.595 1.00 91.50 356 LYS A C 1
ATOM 2947 O O . LYS A 1 356 ? 21.763 23.579 -39.292 1.00 91.50 356 LYS A O 1
ATOM 2952 N N . GLY A 1 357 ? 23.781 23.882 -40.211 1.00 87.00 357 GLY A N 1
ATOM 2953 C CA . GLY A 1 357 ? 23.588 25.321 -40.413 1.00 87.00 357 GLY A CA 1
ATOM 2954 C C . GLY A 1 357 ? 23.464 26.047 -39.070 1.00 87.00 357 GLY A C 1
ATOM 2955 O O . GLY A 1 357 ? 24.386 25.998 -38.263 1.00 87.00 357 GLY A O 1
ATOM 2956 N N . THR A 1 358 ? 22.326 26.701 -38.826 1.00 85.94 358 THR A N 1
ATOM 2957 C CA . THR A 1 358 ? 22.014 27.376 -37.552 1.00 85.94 358 THR A CA 1
ATOM 2958 C C . THR A 1 358 ? 21.364 26.459 -36.514 1.00 85.94 358 THR A C 1
ATOM 2960 O O . THR A 1 358 ? 21.248 26.840 -35.350 1.00 85.94 358 THR A O 1
ATOM 2963 N N . GLU A 1 359 ? 20.935 25.258 -36.909 1.00 91.12 359 GLU A N 1
ATOM 2964 C CA . GLU A 1 359 ? 20.301 24.300 -36.011 1.00 91.12 359 GLU A CA 1
ATOM 2965 C C . GLU A 1 359 ? 21.347 23.625 -35.120 1.00 91.12 359 GLU A C 1
ATOM 2967 O O . GLU A 1 359 ? 22.381 23.149 -35.602 1.00 91.12 359 GLU A O 1
ATOM 2972 N N . LYS A 1 360 ? 21.065 23.565 -33.815 1.00 90.38 360 LYS A N 1
ATOM 2973 C CA . LYS A 1 360 ? 21.923 22.936 -32.810 1.00 90.38 360 LYS A CA 1
ATOM 2974 C C . LYS A 1 360 ? 21.086 22.080 -31.869 1.00 90.38 360 LYS A C 1
ATOM 2976 O O . LYS A 1 360 ? 20.183 22.578 -31.204 1.00 90.38 360 LYS A O 1
ATOM 2981 N N . VAL A 1 361 ? 21.439 20.803 -31.772 1.00 89.44 361 VAL A N 1
ATOM 2982 C CA . VAL A 1 361 ? 20.801 19.837 -30.875 1.00 89.44 361 VAL A CA 1
ATOM 2983 C C . VAL A 1 361 ? 21.848 19.286 -29.915 1.00 89.44 361 VAL A C 1
ATOM 2985 O O . VAL A 1 361 ? 22.884 18.763 -30.327 1.00 89.44 361 VAL A O 1
ATOM 2988 N N . HIS A 1 362 ? 21.586 19.407 -28.616 1.00 90.12 362 HIS A N 1
ATOM 2989 C CA . HIS A 1 362 ? 22.420 18.792 -27.588 1.00 90.12 362 HIS A CA 1
ATOM 2990 C C . HIS A 1 362 ? 22.135 17.294 -27.514 1.00 90.12 362 HIS A C 1
ATOM 2992 O O . HIS A 1 362 ? 20.974 16.892 -27.431 1.00 90.12 362 HIS A O 1
ATOM 2998 N N . PHE A 1 363 ? 23.182 16.466 -27.509 1.00 88.19 363 PHE A N 1
ATOM 2999 C CA . PHE A 1 363 ? 23.025 15.011 -27.543 1.00 88.19 363 PHE A CA 1
ATOM 3000 C C . PHE A 1 363 ? 22.296 14.462 -26.310 1.00 88.19 363 PHE A C 1
ATOM 3002 O O . PHE A 1 363 ? 21.569 13.479 -26.417 1.00 88.19 363 PHE A O 1
ATOM 3009 N N . VAL A 1 364 ? 22.397 15.138 -25.159 1.00 88.44 364 VAL A N 1
ATOM 3010 C CA . VAL A 1 364 ? 21.634 14.794 -23.947 1.00 88.44 364 VAL A CA 1
ATOM 3011 C C . VAL A 1 364 ? 20.119 14.734 -24.194 1.00 88.44 364 VAL A C 1
ATOM 3013 O O . VAL A 1 364 ? 19.452 13.830 -23.699 1.00 88.44 364 VAL A O 1
ATOM 3016 N N . ASN A 1 365 ? 19.582 1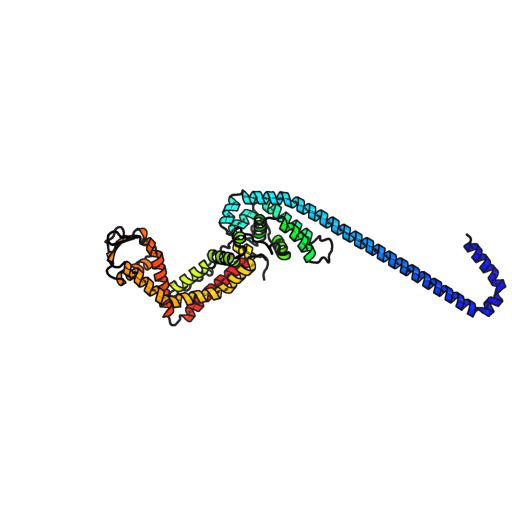5.610 -25.050 1.00 88.31 365 ASN A N 1
ATOM 3017 C CA . ASN A 1 365 ? 18.156 15.631 -25.395 1.00 88.31 365 ASN A CA 1
ATOM 3018 C C . ASN A 1 365 ? 17.754 14.454 -26.299 1.00 88.31 365 ASN A C 1
ATOM 3020 O O . ASN A 1 365 ? 16.571 14.167 -26.462 1.00 88.31 365 ASN A O 1
ATOM 3024 N N . PHE A 1 366 ? 18.734 13.776 -26.894 1.00 86.12 366 PHE A N 1
ATOM 3025 C CA . PHE A 1 366 ? 18.541 12.636 -27.779 1.00 86.12 366 PHE A CA 1
ATOM 3026 C C . PHE A 1 366 ? 18.613 11.290 -27.037 1.00 86.12 366 PHE A C 1
ATOM 3028 O O . PHE A 1 366 ? 18.149 10.278 -27.562 1.00 86.12 366 PHE A O 1
ATOM 3035 N N . ILE A 1 367 ? 19.119 11.270 -25.794 1.00 88.38 367 ILE A N 1
ATOM 3036 C CA . ILE A 1 367 ? 19.252 10.055 -24.969 1.00 88.38 367 ILE A CA 1
ATOM 3037 C C . ILE A 1 367 ? 17.930 9.288 -24.818 1.00 88.38 367 ILE A C 1
ATOM 3039 O O . ILE A 1 367 ? 17.950 8.082 -25.065 1.00 88.38 367 ILE A O 1
ATOM 3043 N N . PRO A 1 368 ? 16.778 9.918 -24.502 1.00 89.69 368 PRO A N 1
ATOM 3044 C CA . PRO A 1 368 ? 15.526 9.173 -24.357 1.00 89.69 368 PRO A CA 1
ATOM 3045 C C . PRO A 1 368 ? 15.139 8.416 -25.635 1.00 89.69 368 PRO A C 1
ATOM 3047 O O . PRO A 1 368 ? 14.644 7.293 -25.575 1.00 89.69 368 PRO A O 1
ATOM 3050 N N . LYS A 1 369 ? 15.425 8.996 -26.810 1.00 88.19 369 LYS A N 1
ATOM 3051 C CA . LYS A 1 369 ? 15.176 8.356 -28.109 1.00 88.19 369 LYS A CA 1
ATOM 3052 C C . LYS A 1 369 ? 16.163 7.241 -28.423 1.00 88.19 369 LYS A C 1
ATOM 3054 O O . LYS A 1 369 ? 15.785 6.270 -29.074 1.00 88.19 369 LYS A O 1
ATOM 3059 N N . ILE A 1 370 ? 17.400 7.354 -27.947 1.00 89.25 370 ILE A N 1
ATOM 3060 C CA . ILE A 1 370 ? 18.382 6.270 -28.012 1.00 89.25 370 ILE A CA 1
ATOM 3061 C C . ILE A 1 370 ? 17.956 5.094 -27.122 1.00 89.25 370 ILE A C 1
ATOM 3063 O O . ILE A 1 370 ? 18.040 3.952 -27.561 1.00 89.25 370 ILE A O 1
ATOM 3067 N N . GLU A 1 371 ? 17.476 5.357 -25.906 1.00 89.75 371 GLU A N 1
ATOM 3068 C CA . GLU A 1 371 ? 16.990 4.329 -24.970 1.00 89.75 371 GLU A CA 1
ATOM 3069 C C . GLU A 1 371 ? 15.768 3.586 -25.506 1.00 89.75 371 GLU A C 1
ATOM 3071 O O . GLU A 1 371 ? 15.703 2.359 -25.453 1.00 89.75 371 GLU A O 1
ATOM 3076 N N . GLU A 1 372 ? 14.823 4.324 -26.084 1.00 90.69 372 GLU A N 1
ATOM 3077 C CA . GLU A 1 372 ? 13.652 3.755 -26.748 1.00 90.69 372 GLU A CA 1
ATOM 3078 C C . GLU A 1 372 ? 14.061 2.887 -27.955 1.00 90.69 372 GLU A C 1
ATOM 3080 O O . GLU A 1 372 ? 13.584 1.760 -28.103 1.00 90.69 372 GLU A O 1
ATOM 3085 N N . TYR A 1 373 ? 15.033 3.343 -28.755 1.00 90.44 373 TYR A N 1
ATOM 3086 C CA . TYR A 1 373 ? 15.594 2.571 -29.867 1.00 90.44 373 TYR A CA 1
ATOM 3087 C C . TYR A 1 373 ? 16.325 1.298 -29.407 1.00 90.44 373 TYR A C 1
ATOM 3089 O O . TYR A 1 373 ? 16.165 0.238 -30.019 1.00 90.44 373 TYR A O 1
ATOM 3097 N N . GLU A 1 374 ? 17.120 1.379 -28.337 1.00 91.94 374 GLU A N 1
ATOM 3098 C CA . GLU A 1 374 ? 17.809 0.239 -27.720 1.00 91.94 374 GLU A CA 1
ATOM 3099 C C . GLU A 1 374 ? 16.799 -0.833 -27.291 1.00 91.94 374 GLU A C 1
ATOM 3101 O O . GLU A 1 374 ? 16.920 -2.004 -27.669 1.00 91.94 374 GLU A O 1
ATOM 3106 N N . PHE A 1 375 ? 15.760 -0.409 -26.570 1.00 93.88 375 PHE A N 1
ATOM 3107 C CA . PHE A 1 375 ? 14.676 -1.273 -26.124 1.00 93.88 375 PHE A CA 1
ATOM 3108 C C . PHE A 1 375 ? 13.921 -1.906 -27.293 1.00 93.88 375 PHE A C 1
ATOM 3110 O O . PHE A 1 375 ? 13.725 -3.123 -27.317 1.00 93.88 375 PHE A O 1
ATOM 3117 N N . ASN A 1 376 ? 13.573 -1.117 -28.309 1.00 93.19 376 ASN A N 1
ATOM 3118 C CA . ASN A 1 376 ? 12.867 -1.628 -29.473 1.00 93.19 376 ASN A CA 1
ATOM 3119 C C . ASN A 1 376 ? 13.693 -2.659 -30.263 1.00 93.19 376 ASN A C 1
ATOM 3121 O O . ASN A 1 376 ? 13.184 -3.690 -30.702 1.00 93.19 376 ASN A O 1
ATOM 3125 N N . ASN A 1 377 ? 15.005 -2.452 -30.388 1.00 91.25 377 ASN A N 1
ATOM 3126 C CA . ASN A 1 377 ? 15.886 -3.453 -30.988 1.00 91.25 377 ASN A CA 1
ATOM 3127 C C . ASN A 1 377 ? 15.940 -4.752 -30.177 1.00 91.25 377 ASN A C 1
ATOM 3129 O O . ASN A 1 377 ? 16.020 -5.831 -30.769 1.00 91.25 377 ASN A O 1
ATOM 3133 N N . ALA A 1 378 ? 15.909 -4.670 -28.846 1.00 93.38 378 ALA A N 1
ATOM 3134 C CA . ALA A 1 378 ? 15.850 -5.849 -27.989 1.00 93.38 378 ALA A CA 1
ATOM 3135 C C . ALA A 1 378 ? 14.530 -6.618 -28.168 1.00 93.38 378 ALA A C 1
ATOM 3137 O O . ALA A 1 378 ? 14.566 -7.842 -28.302 1.00 93.38 378 ALA A O 1
ATOM 3138 N N . LEU A 1 379 ? 13.395 -5.917 -28.281 1.00 95.06 379 LEU A N 1
ATOM 3139 C CA . LEU A 1 379 ? 12.094 -6.517 -28.606 1.00 95.06 379 LEU A CA 1
ATOM 3140 C C . LEU A 1 379 ? 12.114 -7.231 -29.959 1.00 95.06 379 LEU A C 1
ATOM 3142 O O . LEU A 1 379 ? 11.726 -8.391 -30.046 1.00 95.06 379 LEU A O 1
ATOM 3146 N N . LEU A 1 380 ? 12.644 -6.595 -31.007 1.00 93.38 380 LEU A N 1
ATOM 3147 C CA . LEU A 1 380 ? 12.750 -7.208 -32.337 1.00 93.38 380 LEU A CA 1
ATOM 3148 C C . LEU A 1 380 ? 13.648 -8.452 -32.354 1.00 93.38 380 LEU A C 1
ATOM 3150 O O . LEU A 1 380 ? 13.419 -9.376 -33.138 1.00 93.38 380 LEU A O 1
ATOM 3154 N N . LYS A 1 381 ? 14.697 -8.477 -31.523 1.00 92.44 381 LYS A N 1
ATOM 3155 C CA . LYS A 1 381 ? 15.544 -9.664 -31.336 1.00 92.44 381 LYS A CA 1
ATOM 3156 C C . LYS A 1 381 ? 14.789 -10.769 -30.602 1.00 92.44 381 LYS A C 1
ATOM 3158 O O . LYS A 1 381 ? 14.867 -11.919 -31.026 1.00 92.44 381 LYS A O 1
ATOM 3163 N N . LEU A 1 382 ? 14.057 -10.420 -29.544 1.00 93.81 382 LEU A N 1
ATOM 3164 C CA . LEU A 1 382 ? 13.220 -11.352 -28.792 1.00 93.81 382 LEU A CA 1
ATOM 3165 C C . LEU A 1 382 ? 12.128 -11.959 -29.683 1.00 93.81 382 LEU A C 1
ATOM 3167 O O . LEU A 1 382 ? 11.922 -13.169 -29.651 1.00 93.81 382 LEU A O 1
ATOM 3171 N N . GLU A 1 383 ? 11.489 -11.150 -30.529 1.00 92.56 383 GLU A N 1
ATOM 3172 C CA . GLU A 1 383 ? 10.423 -11.585 -31.438 1.00 92.56 383 GLU A CA 1
ATOM 3173 C C . GLU A 1 383 ? 10.903 -12.646 -32.438 1.00 92.56 383 GLU A C 1
ATOM 3175 O O . GLU A 1 383 ? 10.182 -13.592 -32.749 1.00 92.56 383 GLU A O 1
ATOM 3180 N N . LYS A 1 384 ? 12.157 -12.535 -32.892 1.00 91.69 384 LYS A N 1
ATOM 3181 C CA . LYS A 1 384 ? 12.796 -13.487 -33.814 1.00 91.69 384 LYS A CA 1
ATOM 3182 C C . LYS A 1 384 ? 13.397 -14.714 -33.124 1.00 91.69 384 LYS A C 1
ATOM 3184 O O . LYS A 1 384 ? 13.906 -15.598 -33.810 1.00 91.69 384 LYS A O 1
ATOM 3189 N N . ASN A 1 385 ? 13.398 -14.764 -31.794 1.00 91.75 385 ASN A N 1
ATOM 3190 C CA . ASN A 1 385 ? 14.035 -15.837 -31.041 1.00 91.75 385 ASN A CA 1
ATOM 3191 C C . ASN A 1 385 ? 13.134 -17.085 -30.987 1.00 91.75 385 ASN A C 1
ATOM 3193 O O . ASN A 1 385 ? 11.969 -17.006 -30.597 1.00 91.75 385 ASN A O 1
ATOM 3197 N N . HIS A 1 386 ? 13.680 -18.261 -31.311 1.00 92.81 386 HIS A N 1
ATOM 3198 C CA . HIS A 1 386 ? 12.956 -19.537 -31.231 1.00 92.81 386 HIS A CA 1
ATOM 3199 C C . HIS A 1 386 ? 12.465 -19.865 -29.809 1.00 92.81 386 HIS A C 1
ATOM 3201 O O . HIS A 1 386 ? 11.427 -20.507 -29.647 1.00 92.81 386 HIS A O 1
ATOM 3207 N N . GLU A 1 387 ? 13.151 -19.370 -28.777 1.00 93.75 387 GLU A N 1
ATOM 3208 C CA . GLU A 1 387 ? 12.794 -19.555 -27.368 1.00 93.75 387 GLU A CA 1
ATOM 3209 C C . GLU A 1 387 ? 11.935 -18.415 -26.793 1.00 93.75 387 GLU A C 1
ATOM 3211 O O . GLU A 1 387 ? 11.697 -18.381 -25.584 1.00 93.75 387 GLU A O 1
ATOM 3216 N N . LYS A 1 388 ? 11.415 -17.497 -27.626 1.00 94.06 388 LYS A N 1
ATOM 3217 C CA . LYS A 1 388 ? 10.626 -16.319 -27.204 1.00 94.06 388 LYS A CA 1
ATOM 3218 C C . LYS A 1 388 ? 9.625 -16.622 -26.089 1.00 94.06 388 LYS A C 1
ATOM 3220 O O . LYS A 1 388 ? 9.609 -15.951 -25.061 1.00 94.06 388 LYS A O 1
ATOM 3225 N N . LYS A 1 389 ? 8.801 -17.660 -26.273 1.00 94.56 389 LYS A N 1
ATOM 3226 C CA . LYS A 1 389 ? 7.764 -18.046 -25.300 1.00 94.56 389 LYS A CA 1
ATOM 3227 C C . LYS A 1 389 ? 8.353 -18.438 -23.942 1.00 94.56 389 LYS A C 1
ATOM 3229 O O . LYS A 1 389 ? 7.761 -18.118 -22.917 1.00 94.56 389 LYS A O 1
ATOM 3234 N N . ALA A 1 390 ? 9.489 -19.134 -23.931 1.00 94.50 390 ALA A N 1
ATOM 3235 C CA . ALA A 1 390 ? 10.164 -19.541 -22.703 1.00 94.50 390 ALA A CA 1
ATOM 3236 C C . ALA A 1 390 ? 10.826 -18.342 -22.009 1.00 94.50 390 ALA A C 1
ATOM 3238 O O . ALA A 1 390 ? 10.719 -18.212 -20.793 1.00 94.50 390 ALA A O 1
ATOM 3239 N N . ILE A 1 391 ? 11.441 -17.439 -22.777 1.00 95.06 391 ILE A N 1
ATOM 3240 C CA . ILE A 1 391 ? 12.052 -16.211 -22.252 1.00 95.06 391 ILE A CA 1
ATOM 3241 C C . ILE A 1 391 ? 10.986 -15.312 -21.616 1.00 95.06 391 ILE A C 1
ATOM 3243 O O . ILE A 1 391 ? 11.128 -14.937 -20.458 1.00 95.06 391 ILE A O 1
ATOM 3247 N N . ILE A 1 392 ? 9.889 -15.025 -22.326 1.00 95.44 392 ILE A N 1
ATOM 3248 C CA . ILE A 1 392 ? 8.784 -14.208 -21.796 1.00 95.44 392 ILE A CA 1
ATOM 3249 C C . ILE A 1 392 ? 8.206 -14.842 -20.531 1.00 95.44 392 ILE A C 1
ATOM 3251 O O . ILE A 1 392 ? 7.968 -14.138 -19.554 1.00 95.44 392 ILE A O 1
ATOM 3255 N N . ARG A 1 393 ? 8.028 -16.170 -20.512 1.00 95.50 393 ARG A N 1
ATOM 3256 C CA . ARG A 1 393 ? 7.559 -16.876 -19.315 1.00 95.50 393 ARG A CA 1
ATOM 3257 C C . ARG A 1 393 ? 8.484 -16.635 -18.123 1.00 95.50 393 ARG A C 1
ATOM 3259 O O . ARG A 1 393 ? 7.983 -16.240 -17.081 1.00 95.50 393 ARG A O 1
ATOM 3266 N N . LYS A 1 394 ? 9.800 -16.786 -18.291 1.00 94.75 394 LYS A N 1
ATOM 3267 C CA . LYS A 1 394 ? 10.780 -16.520 -17.223 1.00 94.75 394 LYS A CA 1
ATOM 3268 C C . LYS A 1 394 ? 10.754 -15.064 -16.749 1.00 94.75 394 LYS A C 1
ATOM 3270 O O . LYS A 1 394 ? 10.849 -14.803 -15.556 1.00 94.75 394 LYS A O 1
ATOM 3275 N N . ILE A 1 395 ? 10.600 -14.103 -17.664 1.00 94.81 395 ILE A N 1
ATOM 3276 C CA . ILE A 1 395 ? 10.456 -12.683 -17.300 1.00 94.81 395 ILE A CA 1
ATOM 3277 C C . ILE A 1 395 ? 9.201 -12.479 -16.439 1.00 94.81 395 ILE A C 1
ATOM 3279 O O . ILE A 1 395 ? 9.262 -11.802 -15.415 1.00 94.81 395 ILE A O 1
ATOM 3283 N N . LEU A 1 396 ? 8.075 -13.082 -16.830 1.00 95.50 396 LEU A N 1
ATOM 3284 C CA . LEU A 1 396 ? 6.817 -12.993 -16.087 1.00 95.50 396 LEU A CA 1
ATOM 3285 C C . LEU A 1 396 ? 6.859 -13.750 -14.750 1.00 95.50 396 LEU A C 1
ATOM 3287 O O . LEU A 1 396 ? 6.255 -13.290 -13.787 1.00 95.50 396 LEU A O 1
ATOM 3291 N N . GLU A 1 397 ? 7.585 -14.866 -14.660 1.00 94.94 397 GLU A N 1
ATOM 3292 C CA . GLU A 1 397 ? 7.863 -15.563 -13.395 1.00 94.94 397 GLU A CA 1
ATOM 3293 C C . GLU A 1 397 ? 8.575 -14.623 -12.414 1.00 94.94 397 GLU A C 1
ATOM 3295 O O . GLU A 1 397 ? 8.080 -14.418 -11.309 1.00 94.94 397 GLU A O 1
ATOM 3300 N N . VAL A 1 398 ? 9.636 -13.934 -12.854 1.00 92.81 398 VAL A N 1
ATOM 3301 C CA . VAL A 1 398 ? 10.332 -12.928 -12.031 1.00 92.81 398 VAL A CA 1
ATOM 3302 C C . VAL A 1 398 ? 9.402 -11.786 -11.620 1.00 92.81 398 VAL A C 1
ATOM 3304 O O . VAL A 1 398 ? 9.433 -11.349 -10.470 1.00 92.81 398 VAL A O 1
ATOM 3307 N N . VAL A 1 399 ? 8.554 -11.293 -12.526 1.00 92.31 399 VAL A N 1
ATOM 3308 C CA . VAL A 1 399 ? 7.547 -10.273 -12.188 1.00 92.31 399 VAL A CA 1
ATOM 3309 C C . VAL A 1 399 ? 6.619 -10.775 -11.079 1.00 92.31 399 VAL A C 1
ATOM 3311 O O . VAL A 1 399 ? 6.429 -10.075 -10.086 1.00 92.31 399 VAL A O 1
ATOM 3314 N N . ASN A 1 400 ? 6.093 -11.993 -11.200 1.00 94.44 400 ASN A N 1
ATOM 3315 C CA . ASN A 1 400 ? 5.193 -12.577 -10.207 1.00 94.44 400 ASN A CA 1
ATOM 3316 C C . ASN A 1 400 ? 5.876 -12.795 -8.854 1.00 94.44 400 ASN A C 1
ATOM 3318 O O . ASN A 1 400 ? 5.274 -12.506 -7.822 1.00 94.44 400 ASN A O 1
ATOM 3322 N N . GLU A 1 401 ? 7.137 -13.231 -8.847 1.00 93.81 401 GLU A N 1
ATOM 3323 C CA . GLU A 1 401 ? 7.945 -13.345 -7.628 1.00 93.81 401 GLU A CA 1
ATOM 3324 C C . GLU A 1 401 ? 8.101 -11.987 -6.931 1.00 93.81 401 GLU A C 1
ATOM 3326 O O . GLU A 1 401 ? 7.934 -11.888 -5.718 1.00 93.81 401 GLU A O 1
ATOM 3331 N N . ASN A 1 402 ? 8.343 -10.914 -7.690 1.00 91.69 402 ASN A N 1
ATOM 3332 C CA . ASN A 1 402 ? 8.444 -9.559 -7.140 1.00 91.69 402 ASN A CA 1
ATOM 3333 C C . ASN A 1 402 ? 7.107 -9.043 -6.583 1.00 91.69 402 ASN A C 1
ATOM 3335 O O . ASN A 1 402 ? 7.099 -8.349 -5.562 1.00 91.69 402 ASN A O 1
ATOM 3339 N N . ILE A 1 403 ? 5.987 -9.379 -7.234 1.00 92.75 403 ILE A N 1
ATOM 3340 C CA . ILE A 1 403 ? 4.629 -9.056 -6.765 1.00 92.75 403 ILE A CA 1
ATOM 3341 C C . ILE A 1 403 ? 4.331 -9.778 -5.456 1.00 92.75 403 ILE A C 1
ATOM 3343 O O . ILE A 1 403 ? 3.927 -9.134 -4.487 1.00 92.75 403 ILE A O 1
ATOM 3347 N N . ALA A 1 404 ? 4.563 -11.090 -5.413 1.00 93.00 404 ALA A N 1
ATOM 3348 C CA . ALA A 1 404 ? 4.358 -11.904 -4.221 1.00 93.00 404 ALA A CA 1
ATOM 3349 C C . ALA A 1 404 ? 5.226 -11.412 -3.057 1.00 93.00 404 ALA A C 1
ATOM 3351 O O . ALA A 1 404 ? 4.710 -11.177 -1.968 1.00 93.00 404 ALA A O 1
ATOM 3352 N N . PHE A 1 405 ? 6.509 -11.153 -3.315 1.00 91.81 405 PHE A N 1
ATOM 3353 C CA . PHE A 1 405 ? 7.423 -10.615 -2.315 1.00 91.81 405 PHE A CA 1
ATOM 3354 C C . PHE A 1 405 ? 6.943 -9.270 -1.762 1.00 91.81 405 PHE A C 1
ATOM 3356 O O . PHE A 1 405 ? 6.947 -9.066 -0.554 1.00 91.81 405 PHE A O 1
ATOM 3363 N N . TYR A 1 406 ? 6.497 -8.336 -2.609 1.00 91.50 406 TYR A N 1
ATOM 3364 C CA . TYR A 1 406 ? 6.020 -7.043 -2.112 1.00 91.50 406 TYR A CA 1
ATOM 3365 C C . TYR A 1 406 ? 4.722 -7.167 -1.306 1.00 91.50 406 TYR A C 1
ATOM 3367 O O . TYR A 1 406 ? 4.599 -6.503 -0.278 1.00 91.50 406 TYR A O 1
ATOM 3375 N N . LYS A 1 407 ? 3.788 -8.037 -1.722 1.00 92.69 407 LYS A N 1
ATOM 3376 C CA . LYS A 1 407 ? 2.599 -8.375 -0.921 1.00 92.69 407 LYS A CA 1
ATOM 3377 C C . LYS A 1 407 ? 3.006 -8.915 0.452 1.00 92.69 407 LYS A C 1
ATOM 3379 O O . LYS A 1 407 ? 2.527 -8.398 1.450 1.00 92.69 407 LYS A O 1
ATOM 3384 N N . GLU A 1 408 ? 3.973 -9.830 0.515 1.00 91.50 408 GLU A N 1
ATOM 3385 C CA . GLU A 1 408 ? 4.503 -10.357 1.779 1.00 91.50 408 GLU A CA 1
ATOM 3386 C C . GLU A 1 408 ? 5.101 -9.253 2.668 1.00 91.50 408 GLU A C 1
ATOM 3388 O O . GLU A 1 408 ? 4.876 -9.237 3.876 1.00 91.50 408 GLU A O 1
ATOM 3393 N N . GLN A 1 409 ? 5.814 -8.278 2.091 1.00 89.81 409 GLN A N 1
ATOM 3394 C CA . GLN A 1 409 ? 6.313 -7.125 2.853 1.00 89.81 409 GLN A CA 1
ATOM 3395 C C . GLN A 1 409 ? 5.180 -6.247 3.405 1.00 89.81 409 GLN A C 1
ATOM 3397 O O . GLN A 1 409 ? 5.309 -5.699 4.501 1.00 89.81 409 GLN A O 1
ATOM 3402 N N . LEU A 1 410 ? 4.080 -6.092 2.662 1.00 92.19 410 LEU A N 1
ATOM 3403 C CA . LEU A 1 410 ? 2.897 -5.375 3.139 1.00 92.19 410 LEU A CA 1
ATOM 3404 C C . LEU A 1 410 ? 2.161 -6.166 4.225 1.00 92.19 410 LEU A C 1
ATOM 3406 O O . LEU A 1 410 ? 1.797 -5.587 5.246 1.00 92.19 410 LEU A O 1
ATOM 3410 N N . ASP A 1 411 ? 2.007 -7.477 4.053 1.00 92.06 411 ASP A N 1
ATOM 3411 C CA . ASP A 1 411 ? 1.398 -8.365 5.043 1.00 92.06 411 ASP A CA 1
ATOM 3412 C C . ASP A 1 411 ? 2.217 -8.396 6.338 1.00 92.06 411 ASP A C 1
ATOM 3414 O O . ASP A 1 411 ? 1.645 -8.345 7.426 1.00 92.06 411 ASP A O 1
ATOM 3418 N N . ALA A 1 412 ? 3.550 -8.351 6.244 1.00 89.62 412 ALA A N 1
ATOM 3419 C CA . ALA A 1 412 ? 4.446 -8.231 7.393 1.00 89.62 412 ALA A CA 1
ATOM 3420 C C . ALA A 1 412 ? 4.267 -6.914 8.172 1.00 89.62 412 ALA A C 1
ATOM 3422 O O . ALA A 1 412 ? 4.555 -6.877 9.370 1.00 89.62 412 ALA A O 1
ATOM 3423 N N . CYS A 1 413 ? 3.754 -5.855 7.529 1.00 89.94 413 CYS A N 1
ATOM 3424 C CA . CYS A 1 413 ? 3.372 -4.607 8.200 1.00 89.94 413 CYS A CA 1
ATOM 3425 C C . CYS A 1 413 ? 2.053 -4.731 8.980 1.00 89.94 413 CYS A C 1
ATOM 3427 O O . CYS A 1 413 ? 1.651 -3.789 9.666 1.00 89.94 413 CYS A O 1
ATOM 3429 N N . THR A 1 414 ? 1.370 -5.871 8.894 1.00 86.56 414 THR A N 1
ATOM 3430 C CA . THR A 1 414 ? 0.143 -6.168 9.633 1.00 86.56 414 THR A CA 1
ATOM 3431 C C . THR A 1 414 ? 0.394 -7.256 10.680 1.00 86.56 414 THR A C 1
ATOM 3433 O O . THR A 1 414 ? 1.368 -8.004 10.607 1.00 86.56 414 THR A O 1
ATOM 3436 N N . PHE A 1 415 ? -0.484 -7.349 11.680 1.00 82.69 415 PHE A N 1
ATOM 3437 C CA . PHE A 1 415 ? -0.476 -8.462 12.640 1.00 82.69 415 PHE A CA 1
ATOM 3438 C C . PHE A 1 415 ? -1.360 -9.636 12.199 1.00 82.69 415 PHE A C 1
ATOM 3440 O O . PHE A 1 415 ? -1.333 -10.699 12.822 1.00 82.69 415 PHE A O 1
ATOM 3447 N N . ASN A 1 416 ? -2.112 -9.461 11.112 1.00 63.94 416 ASN A N 1
ATOM 3448 C CA . ASN A 1 416 ? -3.007 -10.467 10.572 1.00 63.94 416 ASN A CA 1
ATOM 3449 C C . ASN A 1 416 ? -2.225 -11.332 9.582 1.00 63.94 416 ASN A C 1
ATOM 3451 O O . ASN A 1 416 ? -2.028 -10.953 8.431 1.00 63.94 416 ASN A O 1
ATOM 3455 N N . LYS A 1 417 ? -1.781 -12.511 10.022 1.00 49.59 417 LYS A N 1
ATOM 3456 C CA . LYS A 1 417 ? -1.420 -13.569 9.075 1.00 49.59 417 LYS A CA 1
ATOM 3457 C C . LYS A 1 417 ? -2.730 -14.125 8.517 1.00 49.59 417 LYS A C 1
ATOM 3459 O O . LYS A 1 417 ? -3.419 -14.839 9.243 1.00 49.59 417 LYS A O 1
ATOM 3464 N N . ASN A 1 418 ? -3.093 -13.717 7.302 1.00 38.47 418 ASN A N 1
ATOM 3465 C CA . ASN A 1 418 ? -4.152 -14.383 6.540 1.00 38.47 418 ASN A CA 1
ATOM 3466 C C . ASN A 1 418 ? -3.723 -15.798 6.162 1.00 38.47 418 ASN A C 1
ATOM 3468 O O . ASN A 1 418 ? -2.538 -15.964 5.787 1.00 38.47 418 ASN A O 1
#

Foldseek 3Di:
DVVVVVVVVVVVCCVVCVVVCVVCVVVVVVVVVVVVVVVVVVVVVVVVVVVVVVVVVVVVVVVVLLVVLQVVLVVVLVVLVVVLQVLLVVVVVCCVPPPLLVVQVVVQFLLRNQVVQLPDPSSQVNLVSLLVSLCSLVPSPSDPPDDLVVSLVSLVVVLVSHDLQNVLSLLSLLWLDDPPVRDDNPSSQVSCASNLSAQAHDNDPVCVVCVVPNLVVLLVVCCVQPLVVLVVLLLVCLLCVVPDRDQLVVDPPDDDTDGSVLLSLCAGNHPNVVSNVVCLVCSLVVSLVVLVVLLVCLVVVLVVLLVVLQVLQQWWKQAAPDDIDHRNDSVVVVVVLVVCVVCPPVGDQQRIWIDDPPDIDRSVVCVVVSSSNSSSVSSVVLSPDPCNVVSSVVSSVSSVVVSVVVVVVSVSRYPDPD

Radius of gyration: 42.08 Å; Cα contacts (8 Å, |Δi|>4): 335; chains: 1; bounding box: 111×70×120 Å